Protein AF-A0A7V9G4B8-F1 (afdb_monomer_lite)

Radius of gyration: 41.4 Å; chains: 1; bounding box: 92×85×118 Å

Foldseek 3Di:
DDDPPPPCPLVVQLVVLVVQLVVLVVCVVVVVDDDPVSVVSNVVSVCSNVVSVVVVCVVCQCCHQDPDVPCSVNGVVCVVCVVVVVVVVVCCCVVPVVPPVNVVVVCVVPDPVVVLVVQCVDPVCVVVNCVVVCVVLVVVVVVCVDLVVVVVVLVLLLVLLLVDLLLQLQLVLLLVCLVVVLLLQLLLLQLVLVLVCLVPPCLLVLLLVQLVQLCVQLQPQLLVPVVPDDLQVSLLVSSLVSLLVRQPLQSQLVVLLVCLVVVVCLSVLLSNLSSCCSSQVPDPSNLVSLLVSLVVSLVVVVVPPVVVVDPDPVVVSSVPDDSSVVSVLVSQLSNLLSVCLSPPCPRVSNVVSSVVSNVSSVCSSVVPVVNRVVVSVLSSVVSPDPVCVVVSVVVSVLSVQQNPAPVPRRDPPCPSSVSSVVVSVVVSVVSVCVSVDCVPVSNVVVSVVSSVLSVCSSVPPPVSSVVVSVVSVVCSVCVCRSRVVSSVVSD

Sequence (491 aa):
MPRNFKRHYGSISLALASGGFIATELARGQGWIGGSGGVLVSAAFEAATIGGVADWFAVRALFHRVPIPVLGRHTDIIVRQRARITENIVDMVEETWLAPEVIGAQLDRLVNANTVLTWLEDPARRAQGTDIAGHLIGMLARQLKSPEASKLMTHVLVDQLEGLDLARPLGAWMERSLASGAHGPAWNALVRAANDQLDDPDIVPLARILVRDAVAALAPGLVDRFSSGPAADALVSELKRVAQGLDLSQPLGAWLAHAIARRDHDPLSEALVDALRADLGASPDFRRLVEGLVREAVERWKGRGWKERLLGGGAEVFGALRYDRIAEDVLSAIDAALVDARTNSANPIRLKIDTALTGFAQRLAAGDPALAAPVRTLVVQLIERADLGALIARVAAWAKVALTAPPGTGPTLFDEDALAVAAVRGLRILLVDLHRRPDHPVRVRIDADLLDFAKRLAGGDERATAVVARAQAHLLAHAPEVLGASLARAQ

pLDDT: mean 72.21, std 14.26, range [37.38, 93.69]

Structure (mmCIF, N/CA/C/O backbone):
data_AF-A0A7V9G4B8-F1
#
_entry.id   AF-A0A7V9G4B8-F1
#
loop_
_atom_site.group_PDB
_atom_site.id
_atom_site.type_symbol
_atom_site.label_atom_id
_atom_site.label_alt_id
_atom_site.label_comp_id
_atom_site.label_asym_id
_atom_site.label_entity_id
_atom_site.label_seq_id
_atom_site.pdbx_PDB_ins_code
_atom_site.Cartn_x
_atom_site.Cartn_y
_atom_site.Cartn_z
_atom_site.occupancy
_atom_site.B_iso_or_equiv
_atom_site.auth_seq_id
_atom_site.auth_comp_id
_atom_site.auth_asym_id
_atom_site.auth_atom_id
_atom_site.pdbx_PDB_model_num
ATOM 1 N N . MET A 1 1 ? 60.598 22.526 -30.886 1.00 40.69 1 MET A N 1
ATOM 2 C CA . MET A 1 1 ? 59.394 23.333 -31.190 1.00 40.69 1 MET A CA 1
ATOM 3 C C . MET A 1 1 ? 59.590 24.063 -32.516 1.00 40.69 1 MET A C 1
ATOM 5 O O . MET A 1 1 ? 60.309 25.055 -32.524 1.00 40.69 1 MET A O 1
ATOM 9 N N . PRO A 1 2 ? 59.012 23.610 -33.640 1.00 44.91 2 PRO A N 1
ATOM 10 C CA . PRO A 1 2 ? 58.989 24.417 -34.852 1.00 44.91 2 PRO A CA 1
ATOM 11 C C . PRO A 1 2 ? 57.791 25.379 -34.812 1.00 44.91 2 PRO A C 1
ATOM 13 O O . PRO A 1 2 ? 56.651 24.970 -34.595 1.00 44.91 2 PRO A O 1
ATOM 16 N N . ARG A 1 3 ? 58.062 26.680 -34.973 1.00 51.00 3 ARG A N 1
ATOM 17 C CA . ARG A 1 3 ? 57.056 27.752 -35.035 1.00 51.00 3 ARG A CA 1
ATOM 18 C C . ARG A 1 3 ? 56.160 27.578 -36.270 1.00 51.00 3 ARG A C 1
ATOM 20 O O . ARG A 1 3 ? 56.639 27.328 -37.372 1.00 51.00 3 ARG A O 1
ATOM 27 N N . ASN A 1 4 ? 54.855 27.744 -36.058 1.00 49.91 4 ASN A N 1
ATOM 28 C CA . ASN A 1 4 ? 53.760 27.631 -37.026 1.00 49.91 4 ASN A CA 1
ATOM 29 C C . ASN A 1 4 ? 53.839 28.651 -38.186 1.00 49.91 4 ASN A C 1
ATOM 31 O O . ASN A 1 4 ? 53.054 29.593 -38.238 1.00 49.91 4 ASN A O 1
ATOM 35 N N . PHE A 1 5 ? 54.729 28.454 -39.161 1.00 52.06 5 PHE A N 1
ATOM 36 C CA . PHE A 1 5 ? 54.784 29.297 -40.369 1.00 52.06 5 PHE A CA 1
ATOM 37 C C . PHE A 1 5 ? 53.626 29.055 -41.360 1.00 52.06 5 PHE A C 1
ATOM 39 O O . PHE A 1 5 ? 53.367 29.893 -42.219 1.00 52.06 5 PHE A O 1
ATOM 46 N N . LYS A 1 6 ? 52.861 27.960 -41.226 1.00 56.28 6 LYS A N 1
ATOM 47 C CA . LYS A 1 6 ? 51.791 27.597 -42.179 1.00 56.28 6 LYS A CA 1
ATOM 48 C C . LYS A 1 6 ? 50.507 28.437 -42.094 1.00 56.28 6 LYS A C 1
ATOM 50 O O . LYS A 1 6 ? 49.677 28.338 -42.988 1.00 56.28 6 LYS A O 1
ATOM 55 N N . ARG A 1 7 ? 50.325 29.276 -41.065 1.00 57.38 7 ARG A N 1
ATOM 56 C CA . ARG A 1 7 ? 49.081 30.053 -40.866 1.00 57.38 7 ARG A CA 1
ATOM 57 C C . ARG A 1 7 ? 49.010 31.386 -41.627 1.00 57.38 7 ARG A C 1
ATOM 59 O O . ARG A 1 7 ? 47.938 31.978 -41.657 1.00 57.38 7 ARG A O 1
ATOM 66 N N . HIS A 1 8 ? 50.097 31.853 -42.246 1.00 67.81 8 HIS A N 1
ATOM 67 C CA . HIS A 1 8 ? 50.159 33.214 -42.809 1.00 67.81 8 HIS A CA 1
ATOM 68 C C . HIS A 1 8 ? 50.293 33.290 -44.336 1.00 67.81 8 HIS A C 1
ATOM 70 O O . HIS A 1 8 ? 50.272 34.393 -44.876 1.00 67.81 8 HIS A O 1
ATOM 76 N N . TYR A 1 9 ? 50.377 32.158 -45.045 1.00 77.25 9 TYR A N 1
ATOM 77 C CA . TYR A 1 9 ? 50.570 32.156 -46.502 1.00 77.25 9 TYR A CA 1
ATOM 78 C C . TYR A 1 9 ? 49.480 32.923 -47.258 1.00 77.25 9 TYR A C 1
ATOM 80 O O . TYR A 1 9 ? 49.822 33.693 -48.144 1.00 77.25 9 TYR A O 1
ATOM 88 N N . GLY A 1 10 ? 48.209 32.799 -46.856 1.00 77.81 10 GLY A N 1
ATOM 89 C CA . GLY A 1 10 ? 47.105 33.528 -47.496 1.00 77.81 10 GLY A CA 1
ATOM 90 C C . GLY A 1 10 ? 47.174 35.049 -47.305 1.00 77.81 10 GLY A C 1
ATOM 91 O O . GLY A 1 10 ? 46.921 35.810 -48.232 1.00 77.81 10 GLY A O 1
ATOM 92 N N . SER A 1 11 ? 47.573 35.522 -46.118 1.00 80.38 11 SER A N 1
ATOM 93 C CA . SER A 1 11 ? 47.743 36.962 -45.869 1.00 80.38 11 SER A CA 1
ATOM 94 C C . SER A 1 11 ? 48.963 37.526 -46.596 1.00 80.38 11 SER A C 1
ATOM 96 O O . SER A 1 11 ? 48.912 38.648 -47.090 1.00 80.38 11 SER A O 1
ATOM 98 N N . ILE A 1 12 ? 50.045 36.746 -46.684 1.00 85.25 12 ILE A N 1
ATOM 99 C CA . ILE A 1 12 ? 51.268 37.131 -47.396 1.00 85.25 12 ILE A CA 1
ATOM 100 C C . ILE A 1 12 ? 51.020 37.166 -48.909 1.00 85.25 12 ILE A C 1
ATOM 102 O O . ILE A 1 12 ? 51.425 38.125 -49.559 1.00 85.25 12 ILE A O 1
ATOM 106 N N . SER A 1 13 ? 50.323 36.174 -49.472 1.00 86.75 13 SER A N 1
ATOM 107 C CA . SER A 1 13 ? 49.988 36.153 -50.900 1.00 86.75 13 SER A CA 1
ATOM 108 C C . SER A 1 13 ? 49.044 37.289 -51.280 1.00 86.75 13 SER A C 1
ATOM 110 O O . SER A 1 13 ? 49.254 37.922 -52.309 1.00 86.75 13 SER A O 1
ATOM 112 N N . LEU A 1 14 ? 48.053 37.598 -50.434 1.00 88.31 14 LEU A N 1
ATOM 113 C CA . LEU A 1 14 ? 47.167 38.741 -50.648 1.00 88.31 14 LEU A CA 1
ATOM 114 C C . LEU A 1 14 ? 47.930 40.070 -50.565 1.00 88.31 14 LEU A C 1
ATOM 116 O O . LEU A 1 14 ? 47.754 40.922 -51.426 1.00 88.31 14 LEU A O 1
ATOM 120 N N . ALA A 1 15 ? 48.818 40.239 -49.581 1.00 88.88 15 ALA A N 1
ATOM 121 C CA . ALA A 1 15 ? 49.653 41.437 -49.482 1.00 88.88 15 ALA A CA 1
ATOM 122 C C . ALA A 1 15 ? 50.568 41.606 -50.707 1.00 88.88 15 ALA A C 1
ATOM 124 O O . ALA A 1 15 ? 50.755 42.723 -51.184 1.00 88.88 15 ALA A O 1
ATOM 125 N N . LEU A 1 16 ? 51.103 40.503 -51.236 1.00 90.69 16 LEU A N 1
ATOM 126 C CA . LEU A 1 16 ? 51.944 40.505 -52.429 1.00 90.69 16 LEU A CA 1
ATOM 127 C C . LEU A 1 16 ? 51.140 40.811 -53.701 1.00 90.69 16 LEU A C 1
ATOM 129 O O . LEU A 1 16 ? 51.616 41.573 -54.536 1.00 90.69 16 LEU A O 1
ATOM 133 N N . ALA A 1 17 ? 49.918 40.285 -53.825 1.00 90.94 17 ALA A N 1
ATOM 134 C CA . ALA A 1 17 ? 49.011 40.612 -54.925 1.00 90.94 17 ALA A CA 1
ATOM 135 C C . ALA A 1 17 ? 48.606 42.096 -54.901 1.00 90.94 17 ALA A C 1
ATOM 137 O O . ALA A 1 17 ? 48.780 42.788 -55.903 1.00 90.94 17 ALA A O 1
ATOM 138 N N . SER A 1 18 ? 48.178 42.606 -53.739 1.00 91.69 18 SER A N 1
ATOM 139 C CA . SER A 1 18 ? 47.816 44.016 -53.556 1.00 91.69 18 SER A CA 1
ATOM 140 C C . SER A 1 18 ? 49.004 44.950 -53.792 1.00 91.69 18 SER A C 1
ATOM 142 O O . SER A 1 18 ? 48.867 45.984 -54.441 1.00 91.69 18 SER A O 1
ATOM 144 N N . GLY A 1 19 ? 50.185 44.590 -53.279 1.00 91.38 19 GLY A N 1
ATOM 145 C CA . GLY A 1 19 ? 51.417 45.348 -53.493 1.00 91.38 19 GLY A CA 1
ATOM 146 C C . GLY A 1 19 ? 51.852 45.344 -54.958 1.00 91.38 19 GLY A C 1
ATOM 147 O O . GLY A 1 19 ? 52.236 46.388 -55.478 1.00 91.38 19 GLY A O 1
ATOM 148 N N . GLY A 1 20 ? 51.728 44.196 -55.632 1.00 90.06 20 GLY A N 1
ATOM 149 C CA . GLY A 1 20 ? 51.955 44.057 -57.067 1.00 90.06 20 GLY A CA 1
ATOM 150 C C . GLY A 1 20 ? 51.026 44.952 -57.880 1.00 90.06 20 GLY A C 1
ATOM 151 O O . GLY A 1 20 ? 51.519 45.714 -58.702 1.00 90.06 20 GLY A O 1
ATOM 152 N N . PHE A 1 21 ? 49.723 44.948 -57.576 1.00 91.25 21 PHE A N 1
ATOM 153 C CA . PHE A 1 21 ? 48.726 45.794 -58.241 1.00 91.25 21 PHE A CA 1
ATOM 154 C C . PHE A 1 21 ? 49.042 47.288 -58.094 1.00 91.25 21 PHE A C 1
ATOM 156 O O . PHE A 1 21 ? 49.087 48.020 -59.080 1.00 91.25 21 PHE A O 1
ATOM 163 N N . ILE A 1 22 ? 49.339 47.745 -56.872 1.00 91.00 22 ILE A N 1
ATOM 164 C CA . ILE A 1 22 ? 49.692 49.150 -56.614 1.00 91.00 22 ILE A CA 1
ATOM 165 C C . ILE A 1 22 ? 50.982 49.530 -57.355 1.00 91.00 22 ILE A C 1
ATOM 167 O O . ILE A 1 22 ? 51.052 50.592 -57.973 1.00 91.00 22 ILE A O 1
ATOM 171 N N . ALA A 1 23 ? 52.002 48.669 -57.318 1.00 89.06 23 ALA A N 1
ATOM 172 C CA . ALA A 1 23 ? 53.280 48.929 -57.973 1.00 89.06 23 ALA A CA 1
ATOM 173 C C . ALA A 1 23 ? 53.147 48.986 -59.502 1.00 89.06 23 ALA A C 1
ATOM 175 O O . ALA A 1 23 ? 53.703 49.893 -60.126 1.00 89.06 23 ALA A O 1
ATOM 176 N N . THR A 1 24 ? 52.393 48.063 -60.110 1.00 87.50 24 THR A N 1
ATOM 177 C CA . THR A 1 24 ? 52.161 48.056 -61.561 1.00 87.50 24 THR A CA 1
ATOM 178 C C . THR A 1 24 ? 51.347 49.259 -62.006 1.00 87.50 24 THR A C 1
ATOM 180 O O . THR A 1 24 ? 51.638 49.831 -63.054 1.00 87.50 24 THR A O 1
ATOM 183 N N . GLU A 1 25 ? 50.388 49.699 -61.195 1.00 84.69 25 GLU A N 1
ATOM 184 C CA . GLU A 1 25 ? 49.536 50.834 -61.532 1.00 84.69 25 GLU A CA 1
ATOM 185 C C . GLU A 1 25 ? 50.257 52.183 -61.391 1.00 84.69 25 GLU A C 1
ATOM 187 O O . GLU A 1 25 ? 50.126 53.056 -62.253 1.00 84.69 25 GLU A O 1
ATOM 192 N N . LEU A 1 26 ? 51.121 52.332 -60.381 1.00 85.88 26 LEU A N 1
ATOM 193 C CA . LEU A 1 26 ? 52.003 53.497 -60.245 1.00 85.88 26 LEU A CA 1
ATOM 194 C C . LEU A 1 26 ? 53.036 53.571 -61.374 1.00 85.88 26 LEU A C 1
ATOM 196 O O . LEU A 1 26 ? 53.262 54.641 -61.943 1.00 85.88 26 LEU A O 1
ATOM 200 N N . ALA A 1 27 ? 53.645 52.439 -61.729 1.00 84.12 27 ALA A N 1
ATOM 201 C CA . ALA A 1 27 ? 54.620 52.375 -62.810 1.00 84.12 27 ALA A CA 1
ATOM 202 C C . ALA A 1 27 ? 53.976 52.616 -64.192 1.00 84.12 27 ALA A C 1
ATOM 204 O O . ALA A 1 27 ? 54.611 53.191 -65.079 1.00 84.12 27 ALA A O 1
ATOM 205 N N . ARG A 1 28 ? 52.694 52.262 -64.359 1.00 79.88 28 ARG A N 1
ATOM 206 C CA . ARG A 1 28 ? 51.875 52.621 -65.528 1.00 79.88 28 ARG A CA 1
ATOM 207 C C . ARG A 1 28 ? 51.571 54.122 -65.572 1.00 79.88 28 ARG A C 1
ATOM 209 O O . ARG A 1 28 ? 51.724 54.735 -66.624 1.00 79.88 28 ARG A O 1
ATOM 216 N N . GLY A 1 29 ? 51.210 54.731 -64.438 1.00 78.94 29 GLY A N 1
ATOM 217 C CA . GLY A 1 29 ? 50.949 56.175 -64.328 1.00 78.94 29 GLY A CA 1
ATOM 218 C C . GLY A 1 29 ? 52.179 57.060 -64.579 1.00 78.94 29 GLY A C 1
ATOM 219 O O . GLY A 1 29 ? 52.045 58.158 -65.109 1.00 78.94 29 GLY A O 1
ATOM 220 N N . GLN A 1 30 ? 53.378 56.563 -64.257 1.00 82.50 30 GLN A N 1
ATOM 221 C CA . GLN A 1 30 ? 54.672 57.212 -64.532 1.00 82.50 30 GLN A CA 1
ATOM 222 C C . GLN A 1 30 ? 55.201 56.939 -65.959 1.00 82.50 30 GLN A C 1
ATOM 224 O O . GLN A 1 30 ? 56.247 57.461 -66.339 1.00 82.50 30 GLN A O 1
ATOM 229 N N . GLY A 1 31 ? 54.514 56.104 -66.750 1.00 75.69 31 GLY A N 1
ATOM 230 C CA . GLY A 1 31 ? 54.897 55.763 -68.126 1.00 75.69 31 GLY A CA 1
ATOM 231 C C . GLY A 1 31 ? 56.055 54.765 -68.260 1.00 75.69 31 GLY A C 1
ATOM 232 O O . GLY A 1 31 ? 56.584 54.597 -69.355 1.00 75.69 31 GLY A O 1
ATOM 233 N N . TRP A 1 32 ? 56.461 54.096 -67.177 1.00 75.31 32 TRP A N 1
ATOM 234 C CA . TRP A 1 32 ? 57.597 53.159 -67.169 1.00 75.31 32 TRP A CA 1
ATOM 235 C C . TRP A 1 32 ? 57.248 51.800 -67.774 1.00 75.31 32 TRP A C 1
ATOM 237 O O . TRP A 1 32 ? 58.118 51.092 -68.276 1.00 75.31 32 TRP A O 1
ATOM 247 N N . ILE A 1 33 ? 55.968 51.432 -67.718 1.00 67.62 33 ILE A N 1
ATOM 248 C CA . ILE A 1 33 ? 55.444 50.180 -68.259 1.00 67.62 33 ILE A CA 1
ATOM 249 C C . ILE A 1 33 ? 54.296 50.544 -69.202 1.00 67.62 33 ILE A C 1
ATOM 251 O O . ILE A 1 33 ? 53.231 50.975 -68.763 1.00 67.62 33 ILE A O 1
ATOM 255 N N . GLY A 1 34 ? 54.535 50.413 -70.508 1.00 66.19 34 GLY A N 1
ATOM 256 C CA . GLY A 1 34 ? 53.582 50.731 -71.572 1.00 66.19 34 GLY A CA 1
ATOM 257 C C . GLY A 1 34 ? 53.401 49.571 -72.553 1.00 66.19 34 GLY A C 1
ATOM 258 O O . GLY A 1 34 ? 54.244 48.680 -72.643 1.00 66.19 34 GLY A O 1
ATOM 259 N N . GLY A 1 35 ? 52.284 49.577 -73.286 1.00 74.06 35 GLY A N 1
ATOM 260 C CA . GLY A 1 35 ? 51.906 48.517 -74.229 1.00 74.06 35 GLY A CA 1
ATOM 261 C C . GLY A 1 35 ? 50.968 47.458 -73.635 1.00 74.06 35 GLY A C 1
ATOM 262 O O . GLY A 1 35 ? 50.687 47.439 -72.436 1.00 74.06 35 GLY A O 1
ATOM 263 N N . SER A 1 36 ? 50.468 46.560 -74.487 1.00 71.12 36 SER A N 1
ATOM 264 C CA . SER A 1 36 ? 49.491 45.517 -74.126 1.00 71.12 36 SER A CA 1
ATOM 265 C C . SER A 1 36 ? 49.978 44.572 -73.017 1.00 71.12 36 SER A C 1
ATOM 267 O O . SER A 1 36 ? 49.171 44.113 -72.211 1.00 71.12 36 SER A O 1
ATOM 269 N N . GLY A 1 37 ? 51.291 44.334 -72.918 1.00 77.38 37 GLY A N 1
ATOM 270 C CA . GLY A 1 37 ? 51.891 43.499 -71.871 1.00 77.38 37 GLY A CA 1
ATOM 271 C C . GLY A 1 37 ? 51.806 44.104 -70.464 1.00 77.38 37 GLY A C 1
ATOM 272 O O . GLY A 1 37 ? 51.455 43.400 -69.522 1.00 77.38 37 GLY A O 1
ATOM 273 N N . GLY A 1 38 ? 52.058 45.409 -70.310 1.00 78.62 38 GLY A N 1
ATOM 274 C CA . GLY A 1 38 ? 51.959 46.087 -69.008 1.00 78.62 38 GLY A CA 1
ATOM 275 C C . GLY A 1 38 ? 50.522 46.152 -68.484 1.00 78.62 38 GLY A C 1
ATOM 276 O O . GLY A 1 38 ? 50.281 45.956 -67.294 1.00 78.62 38 GLY A O 1
ATOM 277 N N . VAL A 1 39 ? 49.559 46.343 -69.393 1.00 80.00 39 VAL A N 1
ATOM 278 C CA . VAL A 1 39 ? 48.122 46.307 -69.078 1.00 80.00 39 VAL A CA 1
ATOM 279 C C . VAL A 1 39 ? 47.700 44.916 -68.603 1.00 80.00 39 VAL A C 1
ATOM 281 O O . VAL A 1 39 ? 47.000 44.807 -67.600 1.00 80.00 39 VAL A O 1
ATOM 284 N N . LEU A 1 40 ? 48.168 43.854 -69.268 1.00 84.50 40 LEU A N 1
ATOM 285 C CA . LEU A 1 40 ? 47.848 42.478 -68.884 1.00 84.50 40 LEU A CA 1
ATOM 286 C C . LEU A 1 40 ? 48.377 42.129 -67.487 1.00 84.50 40 LEU A C 1
ATOM 288 O O . LEU A 1 40 ? 47.677 41.486 -66.710 1.00 84.50 40 LEU A O 1
ATOM 292 N N . VAL A 1 41 ? 49.592 42.570 -67.152 1.00 86.75 41 VAL A N 1
ATOM 293 C CA . VAL A 1 41 ? 50.188 42.317 -65.832 1.00 86.75 41 VAL A CA 1
ATOM 294 C C . VAL A 1 41 ? 49.445 43.078 -64.733 1.00 86.75 41 VAL A C 1
ATOM 296 O O . VAL A 1 41 ? 49.142 42.479 -63.703 1.00 86.75 41 VAL A O 1
ATOM 299 N N . SER A 1 42 ? 49.090 44.353 -64.951 1.00 85.75 42 SER A N 1
ATOM 300 C CA . SER A 1 42 ? 48.294 45.115 -63.972 1.00 85.75 42 SER A CA 1
ATOM 301 C C . SER A 1 42 ? 46.924 44.464 -63.749 1.00 85.75 42 SER A C 1
ATOM 303 O O . SER A 1 42 ? 46.549 44.193 -62.611 1.00 85.75 42 SER A O 1
ATOM 305 N N . ALA A 1 43 ? 46.236 44.077 -64.830 1.00 84.62 43 ALA A N 1
ATOM 306 C CA . ALA A 1 43 ? 44.954 43.377 -64.757 1.00 84.62 43 ALA A CA 1
ATOM 307 C C . ALA A 1 43 ? 45.059 42.006 -64.063 1.00 84.62 43 ALA A C 1
ATOM 309 O O . ALA A 1 43 ? 44.152 41.606 -63.335 1.00 84.62 43 ALA A O 1
ATOM 310 N N . ALA A 1 44 ? 46.169 41.281 -64.241 1.00 84.81 44 ALA A N 1
ATOM 311 C CA . ALA A 1 44 ? 46.407 40.019 -63.546 1.00 84.81 44 ALA A CA 1
ATOM 312 C C . ALA A 1 44 ? 46.575 40.222 -62.031 1.00 84.81 44 ALA A C 1
ATOM 314 O O . ALA A 1 44 ? 46.004 39.463 -61.247 1.00 84.81 44 ALA A O 1
ATOM 315 N N . PHE A 1 45 ? 47.310 41.256 -61.606 1.00 90.94 45 PHE A N 1
ATOM 316 C CA . PHE A 1 45 ? 47.431 41.600 -60.188 1.00 90.94 45 PHE A CA 1
ATOM 317 C C . PHE A 1 45 ? 46.126 42.149 -59.599 1.00 90.94 45 PHE A C 1
ATOM 319 O O . PHE A 1 45 ? 45.801 41.832 -58.453 1.00 90.94 45 PHE A O 1
ATOM 326 N N . GLU A 1 46 ? 45.348 42.908 -60.372 1.00 89.25 46 GLU A N 1
ATOM 327 C CA . GLU A 1 46 ? 44.009 43.366 -59.991 1.00 89.25 46 GLU A CA 1
ATOM 328 C C . GLU A 1 46 ? 43.081 42.175 -59.733 1.00 89.25 46 GLU A C 1
ATOM 330 O O . GLU A 1 46 ? 42.515 42.039 -58.647 1.00 89.25 46 GLU A O 1
ATOM 335 N N . ALA A 1 47 ? 43.001 41.252 -60.695 1.00 89.00 47 ALA A N 1
ATOM 336 C CA . ALA A 1 47 ? 42.198 40.042 -60.585 1.00 89.00 47 ALA A CA 1
ATOM 337 C C . ALA A 1 47 ? 42.657 39.153 -59.419 1.00 89.00 47 ALA A C 1
ATOM 339 O O . ALA A 1 47 ? 41.822 38.648 -58.667 1.00 89.00 47 ALA A O 1
ATOM 340 N N . ALA A 1 48 ? 43.972 39.000 -59.217 1.00 87.88 48 ALA A N 1
ATOM 341 C CA . ALA A 1 48 ? 44.527 38.258 -58.085 1.00 87.88 48 ALA A CA 1
ATOM 342 C C . ALA A 1 48 ? 44.179 38.908 -56.735 1.00 87.88 48 ALA A C 1
ATOM 344 O O . ALA A 1 48 ? 43.869 38.206 -55.772 1.00 87.88 48 ALA A O 1
ATOM 345 N N . THR A 1 49 ? 44.181 40.240 -56.666 1.00 89.75 49 THR A N 1
ATOM 346 C CA . THR A 1 49 ? 43.816 40.990 -55.458 1.00 89.75 49 THR A CA 1
ATOM 347 C C . THR A 1 49 ? 42.329 40.846 -55.154 1.00 89.75 49 THR A C 1
ATOM 349 O O . THR A 1 49 ? 41.967 40.480 -54.036 1.00 89.75 49 THR A O 1
ATOM 352 N N . ILE A 1 50 ? 41.459 41.062 -56.146 1.00 87.62 50 ILE A N 1
ATOM 353 C CA . ILE A 1 50 ? 40.005 40.915 -55.995 1.00 87.62 50 ILE A CA 1
ATOM 354 C C . ILE A 1 50 ? 39.654 39.474 -55.606 1.00 87.62 50 ILE A C 1
ATOM 356 O O . ILE A 1 50 ? 38.908 39.265 -54.649 1.00 87.62 50 ILE A O 1
ATOM 360 N N . GLY A 1 51 ? 40.232 38.483 -56.291 1.00 86.00 51 GLY A N 1
ATOM 361 C CA . GLY A 1 51 ? 40.030 37.066 -55.987 1.00 86.00 51 GLY A CA 1
ATOM 362 C C . GLY A 1 51 ? 40.487 36.699 -54.575 1.00 86.00 51 GLY A C 1
ATOM 363 O O . GLY A 1 51 ? 39.759 36.027 -53.847 1.00 86.00 51 GLY A O 1
ATOM 364 N N . GLY A 1 52 ? 41.646 37.206 -54.144 1.00 87.31 52 GLY A N 1
ATOM 365 C CA . GLY A 1 52 ? 42.160 36.972 -52.796 1.00 87.31 52 GLY A CA 1
ATOM 366 C C . GLY A 1 52 ? 41.319 37.628 -51.694 1.00 87.31 52 GLY A C 1
ATOM 367 O O . GLY A 1 52 ? 41.098 37.020 -50.646 1.00 87.31 52 GLY A O 1
ATOM 368 N N . VAL A 1 53 ? 40.799 38.841 -51.920 1.00 85.06 53 VAL A N 1
ATOM 369 C CA . VAL A 1 53 ? 39.868 39.496 -50.982 1.00 85.06 53 VAL A CA 1
ATOM 370 C C . VAL A 1 53 ? 38.533 38.750 -50.922 1.00 85.06 53 VAL A C 1
ATOM 372 O O . VAL A 1 53 ? 37.981 38.588 -49.833 1.00 85.06 53 VAL A O 1
ATOM 375 N N . ALA A 1 54 ? 38.020 38.281 -52.062 1.00 86.75 54 ALA A N 1
ATOM 376 C CA . ALA A 1 54 ? 36.764 37.541 -52.132 1.00 86.75 54 ALA A CA 1
ATOM 377 C C . ALA A 1 54 ? 36.843 36.201 -51.387 1.00 86.75 54 ALA A C 1
ATOM 379 O O . ALA A 1 54 ? 35.961 35.907 -50.581 1.00 86.75 54 ALA A O 1
ATOM 380 N N . ASP A 1 55 ? 37.913 35.429 -51.593 1.00 87.00 55 ASP A N 1
ATOM 381 C CA . ASP A 1 55 ? 38.145 34.165 -50.885 1.00 87.00 55 ASP A CA 1
ATOM 382 C C . ASP A 1 55 ? 38.291 34.385 -49.369 1.00 87.00 55 ASP A C 1
ATOM 384 O O . ASP A 1 55 ? 37.613 33.741 -48.562 1.00 87.00 55 ASP A O 1
ATOM 388 N N . TRP A 1 56 ? 39.080 35.392 -48.966 1.00 86.75 56 TRP A N 1
ATOM 389 C CA . TRP A 1 56 ? 39.191 35.783 -47.559 1.00 86.75 56 TRP A CA 1
ATOM 390 C C . TRP A 1 56 ? 37.830 36.141 -46.954 1.00 86.75 56 TRP A C 1
ATOM 392 O O . TRP A 1 56 ? 37.509 35.708 -45.841 1.00 86.75 56 TRP A O 1
ATOM 402 N N . PHE A 1 57 ? 37.025 36.924 -47.677 1.00 84.88 57 PHE A N 1
ATOM 403 C CA . PHE A 1 57 ? 35.699 37.315 -47.222 1.00 84.88 57 PHE A CA 1
ATOM 404 C C . PHE A 1 57 ? 34.768 36.106 -47.122 1.00 84.88 57 PHE A C 1
ATOM 406 O O . PHE A 1 57 ? 34.084 35.991 -46.113 1.00 84.88 57 PHE A O 1
ATOM 413 N N . ALA A 1 58 ? 34.766 35.187 -48.090 1.00 84.00 58 ALA A N 1
ATOM 414 C CA . ALA A 1 58 ? 33.915 33.998 -48.083 1.00 84.00 58 ALA A CA 1
ATOM 415 C C . ALA A 1 58 ? 34.207 33.090 -46.880 1.00 84.00 58 ALA A C 1
ATOM 417 O O . ALA A 1 58 ? 33.295 32.758 -46.119 1.00 84.00 58 ALA A O 1
ATOM 418 N N . VAL A 1 59 ? 35.482 32.760 -46.641 1.00 83.06 59 VAL A N 1
ATOM 419 C CA . VAL A 1 59 ? 35.882 31.943 -45.486 1.00 83.06 59 VAL A CA 1
ATOM 420 C C . VAL A 1 59 ? 35.543 32.661 -44.183 1.00 83.06 59 VAL A C 1
ATOM 422 O O . VAL A 1 59 ? 34.971 32.066 -43.267 1.00 83.06 59 VAL A O 1
ATOM 425 N N . ARG A 1 60 ? 35.848 33.960 -44.074 1.00 82.44 60 ARG A N 1
ATOM 426 C CA . ARG A 1 60 ? 35.577 34.698 -42.838 1.00 82.44 60 ARG A CA 1
ATOM 427 C C . ARG A 1 60 ? 34.084 34.876 -42.589 1.00 82.44 60 ARG A C 1
ATOM 429 O O . ARG A 1 60 ? 33.666 34.705 -41.453 1.00 82.44 60 ARG A O 1
ATOM 436 N N . ALA A 1 61 ? 33.294 35.149 -43.623 1.00 83.88 61 ALA A N 1
ATOM 437 C CA . ALA A 1 61 ? 31.843 35.278 -43.550 1.00 83.88 61 ALA A CA 1
ATOM 438 C C . ALA A 1 61 ? 31.141 33.956 -43.228 1.00 83.88 61 ALA A C 1
ATOM 440 O O . ALA A 1 61 ? 30.021 33.978 -42.726 1.00 83.88 61 ALA A O 1
ATOM 441 N N . LEU A 1 62 ? 31.773 32.814 -43.487 1.00 82.56 62 LEU A N 1
ATOM 442 C CA . LEU A 1 62 ? 31.219 31.516 -43.129 1.00 82.56 62 LEU A CA 1
ATOM 443 C C . LEU A 1 62 ? 31.295 31.254 -41.615 1.00 82.56 62 LEU A C 1
ATOM 445 O O . LEU A 1 62 ? 30.343 30.727 -41.040 1.00 82.56 62 LEU A O 1
ATOM 449 N N . PHE A 1 63 ? 32.407 31.652 -40.984 1.00 81.25 63 PHE A N 1
ATOM 450 C CA . PHE A 1 63 ? 32.758 31.266 -39.608 1.00 81.25 63 PHE A CA 1
ATOM 451 C C . PHE A 1 63 ? 32.761 32.400 -38.574 1.00 81.25 63 PHE A C 1
ATOM 453 O O . PHE A 1 63 ? 32.886 32.119 -37.386 1.00 81.25 63 PHE A O 1
ATOM 460 N N . HIS A 1 64 ? 32.762 33.662 -39.004 1.00 80.56 64 HIS A N 1
ATOM 461 C CA . HIS A 1 64 ? 32.861 34.812 -38.111 1.00 80.56 64 HIS A CA 1
ATOM 462 C C . HIS A 1 64 ? 32.036 35.995 -38.624 1.00 80.56 64 HIS A C 1
ATOM 464 O O . HIS A 1 64 ? 31.846 36.205 -39.826 1.00 80.56 64 HIS A O 1
ATOM 470 N N . ARG A 1 65 ? 31.624 36.864 -37.698 1.00 81.44 65 ARG A N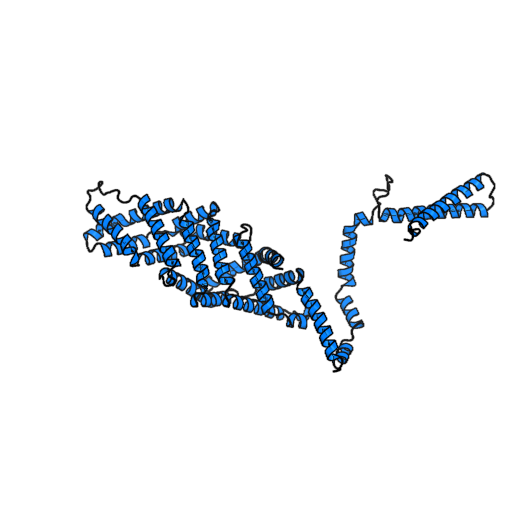 1
ATOM 471 C CA . ARG A 1 65 ? 31.005 38.143 -38.047 1.00 81.44 65 ARG A CA 1
ATOM 472 C C . ARG A 1 65 ? 32.037 39.120 -38.615 1.00 81.44 65 ARG A C 1
ATOM 474 O O . ARG A 1 65 ? 33.008 39.471 -37.944 1.00 81.44 65 ARG A O 1
ATOM 481 N N . VAL A 1 66 ? 31.813 39.596 -39.838 1.00 83.00 66 VAL A N 1
ATOM 482 C CA . VAL A 1 66 ? 32.672 40.610 -40.471 1.00 83.00 66 VAL A CA 1
ATOM 483 C C . VAL A 1 66 ? 32.198 42.012 -40.049 1.00 83.00 66 VAL A C 1
ATOM 485 O O . VAL A 1 66 ? 31.010 42.308 -40.193 1.00 83.00 66 VAL A O 1
ATOM 488 N N . PRO A 1 67 ? 33.077 42.901 -39.540 1.00 74.62 67 PRO A N 1
ATOM 489 C CA . PRO A 1 67 ? 32.697 44.202 -38.980 1.00 74.62 67 PRO A CA 1
ATOM 490 C C . PRO A 1 67 ? 32.454 45.274 -40.063 1.00 74.62 67 PRO A C 1
ATOM 492 O O . PRO A 1 67 ? 33.009 46.366 -40.007 1.00 74.62 67 PRO A O 1
ATOM 495 N N . ILE A 1 68 ? 31.628 44.968 -41.067 1.00 78.12 68 ILE A N 1
ATOM 496 C CA . ILE A 1 68 ? 31.179 45.918 -42.097 1.00 78.12 68 ILE A CA 1
ATOM 497 C C . ILE A 1 68 ? 29.679 46.185 -41.863 1.00 78.12 68 ILE A C 1
ATOM 499 O O . ILE A 1 68 ? 28.911 45.221 -41.874 1.00 78.12 68 ILE A O 1
ATOM 503 N N . PRO A 1 69 ? 29.221 47.441 -41.664 1.00 68.75 69 PRO A N 1
ATOM 504 C CA . PRO A 1 69 ? 27.871 47.752 -41.166 1.00 68.75 69 PRO A CA 1
ATOM 505 C C . PRO A 1 69 ? 26.701 47.128 -41.948 1.00 68.75 69 PRO A C 1
ATOM 507 O O . PRO A 1 69 ? 25.696 46.747 -41.350 1.00 68.75 69 PRO A O 1
ATOM 510 N N . VAL A 1 70 ? 26.832 46.996 -43.272 1.00 70.62 70 VAL A N 1
ATOM 511 C CA . VAL A 1 70 ? 25.785 46.446 -44.154 1.00 70.62 70 VAL A CA 1
ATOM 512 C C . VAL A 1 70 ? 25.915 44.926 -44.320 1.00 70.62 70 VAL A C 1
ATOM 514 O O . VAL A 1 70 ? 24.922 44.203 -44.253 1.00 70.62 70 VAL A O 1
ATOM 517 N N . LEU A 1 71 ? 27.142 44.421 -44.482 1.00 69.69 71 LEU A N 1
ATOM 518 C CA . LEU A 1 71 ? 27.405 43.004 -44.771 1.00 69.69 71 LEU A CA 1
ATOM 519 C C . LEU A 1 71 ? 27.406 42.130 -43.508 1.00 69.69 71 LEU A C 1
ATOM 521 O O . LEU A 1 71 ? 26.948 40.991 -43.546 1.00 69.69 71 LEU A O 1
ATOM 525 N N . GLY A 1 72 ? 27.819 42.673 -42.361 1.00 69.25 72 GLY A N 1
ATOM 526 C CA . GLY A 1 72 ? 27.967 41.947 -41.094 1.00 69.25 72 GLY A CA 1
ATOM 527 C C . GLY A 1 72 ? 26.666 41.430 -40.466 1.00 69.25 72 GLY A C 1
ATOM 528 O O . GLY A 1 72 ? 26.712 40.792 -39.414 1.00 69.25 72 GLY A O 1
ATOM 529 N N . ARG A 1 73 ? 25.502 41.721 -41.069 1.00 70.25 73 ARG A N 1
ATOM 530 C CA . ARG A 1 73 ? 24.190 41.146 -40.704 1.00 70.25 73 ARG A CA 1
ATOM 531 C C . ARG A 1 73 ? 23.947 39.759 -41.322 1.00 70.25 73 ARG A C 1
ATOM 533 O O . ARG A 1 73 ? 23.140 39.004 -40.783 1.00 70.25 73 ARG A O 1
ATOM 540 N N . HIS A 1 74 ? 24.635 39.435 -42.420 1.00 73.69 74 HIS A N 1
ATOM 541 C CA . HIS A 1 74 ? 24.452 38.200 -43.202 1.00 73.69 74 HIS A CA 1
ATOM 542 C C . HIS A 1 74 ? 25.702 37.301 -43.222 1.00 73.69 74 HIS A C 1
ATOM 544 O O . HIS A 1 74 ? 25.728 36.298 -43.924 1.00 73.69 74 HIS A O 1
ATOM 550 N N . THR A 1 75 ? 26.732 37.651 -42.451 1.00 80.88 75 THR A N 1
ATOM 551 C CA . THR A 1 75 ? 27.901 36.797 -42.200 1.00 80.88 75 THR A CA 1
ATOM 552 C C . THR A 1 75 ? 27.681 35.919 -40.968 1.00 80.88 75 THR A C 1
ATOM 554 O O . THR A 1 75 ? 26.701 36.088 -40.246 1.00 80.88 75 THR A O 1
ATOM 557 N N . ASP A 1 76 ? 28.639 35.047 -40.688 1.00 81.50 76 ASP A N 1
ATOM 558 C CA . ASP A 1 76 ? 28.612 34.030 -39.640 1.00 81.50 76 ASP A CA 1
ATOM 559 C C . ASP A 1 76 ? 27.564 32.930 -39.878 1.00 81.50 76 ASP A C 1
ATOM 561 O O . ASP A 1 76 ? 26.831 32.508 -38.982 1.00 81.50 76 ASP A O 1
ATOM 565 N N . ILE A 1 77 ? 27.449 32.508 -41.143 1.00 78.88 77 ILE A N 1
ATOM 566 C CA . ILE A 1 77 ? 26.362 31.645 -41.625 1.00 78.88 77 ILE A CA 1
ATOM 567 C C . ILE A 1 77 ? 26.346 30.302 -40.882 1.00 78.88 77 ILE A C 1
ATOM 569 O O . ILE A 1 77 ? 25.282 29.887 -40.418 1.00 78.88 77 ILE A O 1
ATOM 573 N N . ILE A 1 78 ? 27.504 29.648 -40.715 1.00 77.81 78 ILE A N 1
ATOM 574 C CA . ILE A 1 78 ? 27.573 28.335 -40.052 1.00 77.81 78 ILE A CA 1
ATOM 575 C C . ILE A 1 78 ? 27.257 28.457 -38.565 1.00 77.81 78 ILE A C 1
ATOM 577 O O . ILE A 1 78 ? 26.486 27.654 -38.047 1.00 77.81 78 ILE A O 1
ATOM 581 N N . VAL A 1 79 ? 27.807 29.452 -37.867 1.00 77.19 79 VAL A N 1
ATOM 582 C CA . VAL A 1 79 ? 27.563 29.609 -36.424 1.00 77.19 79 VAL A CA 1
ATOM 583 C C . VAL A 1 79 ? 26.095 29.945 -36.167 1.00 77.19 79 VAL A C 1
ATOM 585 O O . VAL A 1 79 ? 25.481 29.372 -35.267 1.00 77.19 79 VAL A O 1
ATOM 588 N N . ARG A 1 80 ? 25.492 30.800 -37.001 1.00 75.56 80 ARG A N 1
ATOM 589 C CA . ARG A 1 80 ? 24.086 31.205 -36.879 1.00 75.56 80 ARG A CA 1
ATOM 590 C C . ARG A 1 80 ? 23.100 30.086 -37.221 1.00 75.56 80 ARG A C 1
ATOM 592 O O . ARG A 1 80 ? 22.018 30.047 -36.644 1.00 75.56 80 ARG A O 1
ATOM 599 N N . GLN A 1 81 ? 23.451 29.191 -38.143 1.00 77.12 81 GLN A N 1
ATOM 600 C CA . GLN A 1 81 ? 22.613 28.054 -38.546 1.00 77.12 81 GLN A CA 1
ATOM 601 C C . GLN A 1 81 ? 23.073 26.719 -37.944 1.00 77.12 81 GLN A C 1
ATOM 603 O O . GLN A 1 81 ? 22.587 25.673 -38.364 1.00 77.12 81 GLN A O 1
ATOM 608 N N . ARG A 1 82 ? 23.969 26.731 -36.945 1.00 76.88 82 ARG A N 1
ATOM 609 C CA . ARG A 1 82 ? 24.583 25.517 -36.385 1.00 76.88 82 ARG A CA 1
ATOM 610 C C . ARG A 1 82 ? 23.553 24.479 -35.946 1.00 76.88 82 ARG A C 1
ATOM 612 O O . ARG A 1 82 ? 23.743 23.307 -36.244 1.00 76.88 82 ARG A O 1
ATOM 619 N N . ALA A 1 83 ? 22.478 24.903 -35.280 1.00 76.25 83 ALA A N 1
ATOM 620 C CA . ALA A 1 83 ? 21.404 24.007 -34.847 1.00 76.25 83 ALA A CA 1
ATOM 621 C C . ALA A 1 83 ? 20.749 23.301 -36.047 1.00 76.25 83 ALA A C 1
ATOM 623 O O . ALA A 1 83 ? 20.799 22.083 -36.133 1.00 76.25 83 ALA A O 1
ATOM 624 N N . ARG A 1 84 ? 20.282 24.074 -37.034 1.00 76.44 84 ARG A N 1
ATOM 625 C CA . ARG A 1 84 ? 19.646 23.564 -38.258 1.00 76.44 84 ARG A CA 1
ATOM 626 C C . ARG A 1 84 ? 20.572 22.682 -39.103 1.00 76.44 84 ARG A C 1
ATOM 628 O O . ARG A 1 84 ? 20.132 21.692 -39.664 1.00 76.44 84 ARG A O 1
ATOM 635 N N . ILE A 1 85 ? 21.851 23.042 -39.227 1.00 75.88 85 ILE A N 1
ATOM 636 C CA . ILE A 1 85 ? 22.834 22.229 -39.961 1.00 75.88 85 ILE A CA 1
ATOM 637 C C . ILE A 1 85 ? 23.081 20.907 -39.227 1.00 75.88 85 ILE A C 1
ATOM 639 O O . ILE A 1 85 ? 23.201 19.876 -39.873 1.00 75.88 85 ILE A O 1
ATOM 643 N N . THR A 1 86 ? 2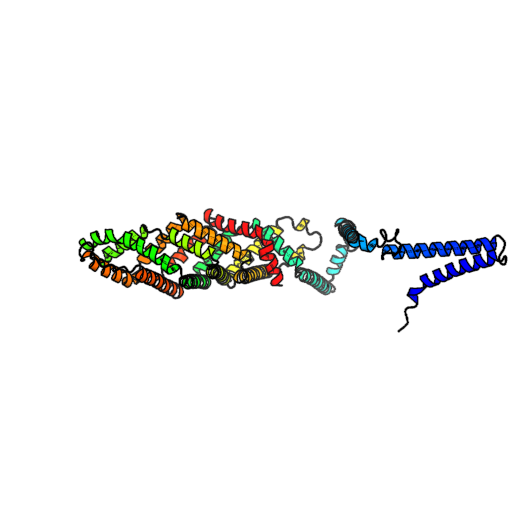3.145 20.931 -37.893 1.00 75.50 86 THR A N 1
ATOM 644 C CA . THR A 1 86 ? 23.335 19.715 -37.090 1.00 75.50 86 THR A CA 1
ATOM 645 C C . THR A 1 86 ? 22.125 18.795 -37.211 1.00 75.50 86 THR A C 1
ATOM 647 O O . THR A 1 86 ? 22.312 17.613 -37.456 1.00 75.50 86 THR A O 1
ATOM 650 N N . GLU A 1 87 ? 20.914 19.340 -37.117 1.00 78.44 87 GLU A N 1
ATOM 651 C CA . GLU A 1 87 ? 19.652 18.606 -37.272 1.00 78.44 87 GLU A CA 1
ATOM 652 C C . GLU A 1 87 ? 19.552 17.963 -38.663 1.00 78.44 87 GLU A C 1
ATOM 654 O O . GLU A 1 87 ? 19.476 16.749 -38.765 1.00 78.44 87 GLU A O 1
ATOM 659 N N . ASN A 1 88 ? 19.780 18.730 -39.734 1.00 73.00 88 ASN A N 1
ATOM 660 C CA . ASN A 1 88 ? 19.805 18.186 -41.096 1.00 73.00 88 ASN A CA 1
ATOM 661 C C . ASN A 1 88 ? 20.880 17.097 -41.314 1.00 73.00 88 ASN A C 1
ATOM 663 O O . ASN A 1 88 ? 20.703 16.216 -42.152 1.00 73.00 88 ASN A O 1
ATOM 667 N N . ILE A 1 89 ? 22.033 17.184 -40.635 1.00 75.00 89 ILE A N 1
ATOM 668 C CA . ILE A 1 89 ? 23.078 16.148 -40.713 1.00 75.00 89 ILE A CA 1
ATOM 669 C C . ILE A 1 89 ? 22.632 14.890 -39.967 1.00 75.00 89 ILE A C 1
ATOM 671 O O . ILE A 1 89 ? 22.888 13.795 -40.460 1.00 75.00 89 ILE A O 1
ATOM 675 N N . VAL A 1 90 ? 21.985 15.039 -38.809 1.00 68.19 90 VAL A N 1
ATOM 676 C CA . VAL A 1 90 ? 21.408 13.919 -38.054 1.00 68.19 90 VAL A CA 1
ATOM 677 C C . VAL A 1 90 ? 20.339 13.231 -38.897 1.00 68.19 90 VAL A C 1
ATOM 679 O O . VAL A 1 90 ? 20.483 12.040 -39.149 1.00 68.19 90 VAL A O 1
ATOM 682 N N . ASP A 1 91 ? 19.390 13.982 -39.455 1.00 71.06 91 ASP A N 1
ATOM 683 C CA . ASP A 1 91 ? 18.331 13.451 -40.322 1.00 71.06 91 ASP A CA 1
ATOM 684 C C . ASP A 1 91 ? 18.914 12.721 -41.541 1.00 71.06 91 ASP A C 1
ATOM 686 O O . ASP A 1 91 ? 18.521 11.607 -41.860 1.00 71.06 91 ASP A O 1
ATOM 690 N N . MET A 1 92 ? 19.927 13.289 -42.204 1.00 75.62 92 MET A N 1
ATOM 691 C CA . MET A 1 92 ? 20.586 12.627 -43.336 1.00 75.62 92 MET A CA 1
ATOM 692 C C . MET A 1 92 ? 21.296 11.330 -42.917 1.00 75.62 92 MET A C 1
ATOM 694 O O . MET A 1 92 ? 21.269 10.336 -43.647 1.00 75.62 92 MET A O 1
ATOM 698 N N . VAL A 1 93 ? 21.961 11.327 -41.760 1.00 69.50 93 VAL A N 1
ATOM 699 C CA . VAL A 1 93 ? 22.649 10.138 -41.248 1.00 69.50 93 VAL A CA 1
ATOM 700 C C . VAL A 1 93 ? 21.635 9.062 -40.857 1.00 69.50 93 VAL A C 1
ATOM 702 O O . VAL A 1 93 ? 21.854 7.904 -41.203 1.00 69.50 93 VAL A O 1
ATOM 705 N N . GLU A 1 94 ? 20.523 9.428 -40.221 1.00 60.72 94 GLU A N 1
ATOM 706 C CA . GLU A 1 94 ? 19.444 8.517 -39.827 1.00 60.72 94 GLU A CA 1
ATOM 707 C C . GLU A 1 94 ? 18.665 7.976 -41.036 1.00 60.72 94 GLU A C 1
ATOM 709 O O . GLU A 1 94 ? 18.534 6.762 -41.189 1.00 60.72 94 GLU A O 1
ATOM 714 N N . GLU A 1 95 ? 18.207 8.847 -41.935 1.00 64.88 95 GLU A N 1
ATOM 715 C CA . GLU A 1 95 ? 17.306 8.481 -43.034 1.00 64.88 95 GLU A CA 1
ATOM 716 C C . GLU A 1 95 ? 18.025 7.955 -44.280 1.00 64.88 95 GLU A C 1
ATOM 718 O O . GLU A 1 95 ? 17.433 7.212 -45.058 1.00 64.88 95 GLU A O 1
ATOM 723 N N . THR A 1 96 ? 19.285 8.340 -44.518 1.00 60.31 96 THR A N 1
ATOM 724 C CA . THR A 1 96 ? 19.992 7.987 -45.766 1.00 60.31 96 THR A CA 1
ATOM 725 C C . THR A 1 96 ? 21.124 6.990 -45.547 1.00 60.31 96 THR A C 1
ATOM 727 O O . THR A 1 96 ? 21.345 6.124 -46.391 1.00 60.31 96 THR A O 1
ATOM 730 N N . TRP A 1 97 ? 21.892 7.111 -44.458 1.00 57.38 97 TRP A N 1
ATOM 731 C CA . TRP A 1 97 ? 23.091 6.279 -44.246 1.00 57.38 97 TRP A CA 1
ATOM 732 C C . TRP A 1 97 ? 22.841 5.106 -43.302 1.00 57.38 97 TRP A C 1
ATOM 734 O O . TRP A 1 97 ? 23.389 4.026 -43.519 1.00 57.38 97 TRP A O 1
ATOM 744 N N . LEU A 1 98 ? 22.006 5.309 -42.282 1.00 62.19 98 LEU A N 1
ATOM 745 C CA . LEU A 1 98 ? 21.571 4.282 -41.338 1.00 62.19 98 LEU A CA 1
ATOM 746 C C . LEU A 1 98 ? 20.237 3.635 -41.735 1.00 62.19 98 LEU A C 1
ATOM 748 O O . LEU A 1 98 ? 19.715 2.814 -40.982 1.00 62.19 98 LEU A O 1
ATOM 752 N N . ALA A 1 99 ? 19.711 3.966 -42.918 1.00 66.31 99 ALA A N 1
ATOM 753 C CA . ALA A 1 99 ? 18.536 3.314 -43.472 1.00 66.31 99 ALA A CA 1
ATOM 754 C C . ALA A 1 99 ? 18.724 1.782 -43.439 1.00 66.31 99 ALA A C 1
ATOM 756 O O . ALA A 1 99 ? 19.756 1.289 -43.924 1.00 66.31 99 ALA A O 1
ATOM 757 N N . PRO A 1 100 ? 17.763 1.019 -42.883 1.00 57.22 100 PRO A N 1
ATOM 758 C CA . PRO A 1 100 ? 17.854 -0.436 -42.756 1.00 57.22 100 PRO A CA 1
ATOM 759 C C . PRO A 1 100 ? 18.228 -1.136 -44.068 1.00 57.22 100 PRO A C 1
ATOM 761 O O . PRO A 1 100 ? 18.975 -2.114 -44.069 1.00 57.22 100 PRO A O 1
ATOM 764 N N . GLU A 1 101 ? 17.771 -0.596 -45.198 1.00 64.06 101 GLU A N 1
ATOM 765 C CA . GLU A 1 101 ? 18.012 -1.115 -46.541 1.00 64.06 101 GLU A CA 1
ATOM 766 C C . GLU A 1 101 ? 19.468 -0.906 -46.998 1.00 64.06 101 GLU A C 1
ATOM 768 O O . GLU A 1 101 ? 20.045 -1.777 -47.653 1.00 64.06 101 GLU A O 1
ATOM 773 N N . VAL A 1 102 ? 20.093 0.220 -46.630 1.00 61.19 102 VAL A N 1
ATOM 774 C CA . VAL A 1 102 ? 21.492 0.549 -46.969 1.00 61.19 102 VAL A CA 1
ATOM 775 C C . VAL A 1 102 ? 22.460 -0.253 -46.102 1.00 61.19 102 VAL A C 1
ATOM 777 O O . VAL A 1 102 ? 23.443 -0.799 -46.612 1.00 61.19 102 VAL A O 1
ATOM 780 N N . ILE A 1 103 ? 22.152 -0.377 -44.807 1.00 59.00 103 ILE A N 1
ATOM 781 C CA . ILE A 1 103 ? 22.894 -1.230 -43.874 1.00 59.00 103 ILE A CA 1
ATOM 782 C C . ILE A 1 103 ? 22.802 -2.697 -44.313 1.00 59.00 103 ILE A C 1
ATOM 784 O O . ILE A 1 103 ? 23.833 -3.364 -44.406 1.00 59.00 103 ILE A O 1
ATOM 788 N N . GLY A 1 104 ? 21.601 -3.185 -44.643 1.00 58.69 104 GLY A N 1
ATOM 789 C CA . GLY A 1 104 ? 21.383 -4.552 -45.120 1.00 58.69 104 GLY A CA 1
ATOM 790 C C . GLY A 1 104 ? 22.165 -4.858 -46.399 1.00 58.69 104 GLY A C 1
ATOM 791 O O . GLY A 1 104 ? 22.913 -5.832 -46.449 1.00 58.69 104 GLY A O 1
ATOM 792 N N . ALA A 1 105 ? 22.101 -3.970 -47.396 1.00 61.47 105 ALA A N 1
ATOM 793 C CA . ALA A 1 105 ? 22.824 -4.144 -48.656 1.00 61.47 105 ALA A CA 1
ATOM 794 C C . ALA A 1 105 ? 24.358 -4.109 -48.504 1.00 61.47 105 ALA A C 1
ATOM 796 O O . ALA A 1 105 ? 25.067 -4.709 -49.316 1.00 61.47 105 ALA A O 1
ATOM 797 N N . GLN A 1 106 ? 24.894 -3.407 -47.498 1.00 53.97 106 GLN A N 1
ATOM 798 C CA . GLN A 1 106 ? 26.332 -3.416 -47.206 1.00 53.97 106 GLN A CA 1
ATOM 799 C C . GLN A 1 106 ? 26.765 -4.616 -46.363 1.00 53.97 106 GLN A C 1
ATOM 801 O O . GLN A 1 106 ? 27.835 -5.168 -46.615 1.00 53.97 106 GLN A O 1
ATOM 806 N N . LEU A 1 107 ? 25.941 -5.065 -45.415 1.00 50.47 107 LEU A N 1
ATOM 807 C CA . LEU A 1 107 ? 26.183 -6.299 -44.662 1.00 50.47 107 LEU A CA 1
ATOM 808 C C . LEU A 1 107 ? 26.207 -7.524 -45.580 1.00 50.47 107 LEU A C 1
ATOM 810 O O . LEU A 1 107 ? 27.134 -8.324 -45.475 1.00 50.47 107 LEU A O 1
ATOM 814 N N . ASP A 1 108 ? 25.289 -7.606 -46.545 1.00 52.84 108 ASP A N 1
ATOM 815 C CA . ASP A 1 108 ? 25.272 -8.671 -47.559 1.00 52.84 108 ASP A CA 1
ATOM 816 C C . ASP A 1 108 ? 26.526 -8.662 -48.451 1.00 52.84 108 ASP A C 1
ATOM 818 O O . ASP A 1 108 ? 26.981 -9.708 -48.915 1.00 52.84 108 ASP A O 1
ATOM 822 N N . ARG A 1 109 ? 27.126 -7.487 -48.685 1.00 54.03 109 ARG A N 1
ATOM 823 C CA . ARG A 1 109 ? 28.372 -7.352 -49.461 1.00 54.03 109 ARG A CA 1
ATOM 824 C C . ARG A 1 109 ? 29.626 -7.661 -48.648 1.00 54.03 109 ARG A C 1
ATOM 826 O O . ARG A 1 109 ? 30.622 -8.094 -49.225 1.00 54.03 109 ARG A O 1
ATOM 833 N N . LEU A 1 110 ? 29.604 -7.403 -47.342 1.00 45.69 110 LEU A N 1
ATOM 834 C CA . LEU A 1 110 ? 30.766 -7.533 -46.459 1.00 45.69 110 LEU A CA 1
ATOM 835 C C . LEU A 1 110 ? 30.843 -8.897 -45.763 1.00 45.69 110 LEU A C 1
ATOM 837 O O . LEU A 1 110 ? 31.939 -9.326 -45.403 1.00 45.69 110 LEU A O 1
ATOM 841 N N . VAL A 1 111 ? 29.718 -9.596 -45.589 1.00 47.97 111 VAL A N 1
ATOM 842 C CA . VAL A 1 111 ? 29.657 -10.866 -44.859 1.00 47.97 111 VAL A CA 1
ATOM 843 C C . VAL A 1 111 ? 28.864 -11.895 -45.661 1.00 47.97 111 VAL A C 1
ATOM 845 O O . VAL A 1 111 ? 27.651 -12.020 -45.532 1.00 47.97 111 VAL A O 1
ATOM 848 N N . ASN A 1 112 ? 29.566 -12.730 -46.431 1.00 51.41 112 ASN A N 1
ATOM 849 C CA . ASN A 1 112 ? 28.999 -14.014 -46.836 1.00 51.41 112 ASN A CA 1
ATOM 850 C C . ASN A 1 112 ? 28.835 -14.858 -45.564 1.00 51.41 112 ASN A C 1
ATOM 852 O O . ASN A 1 112 ? 29.810 -15.431 -45.071 1.00 51.41 112 ASN A O 1
ATOM 856 N N . ALA A 1 113 ? 27.617 -14.940 -45.022 1.00 48.25 113 ALA A N 1
ATOM 857 C CA . ALA A 1 113 ? 27.312 -15.725 -43.820 1.00 48.25 113 ALA A CA 1
ATOM 858 C C . ALA A 1 113 ? 27.835 -17.174 -43.926 1.00 48.25 113 ALA A C 1
ATOM 860 O O . ALA A 1 113 ? 28.325 -17.742 -42.951 1.00 48.25 113 ALA A O 1
ATOM 861 N N . ASN A 1 114 ? 27.845 -17.725 -45.144 1.00 50.91 114 ASN A N 1
ATOM 862 C CA . ASN A 1 114 ? 28.371 -19.055 -45.443 1.00 50.91 114 ASN A CA 1
ATOM 863 C C . ASN A 1 114 ? 29.894 -19.183 -45.249 1.00 50.91 114 ASN A C 1
ATOM 865 O O . ASN A 1 114 ? 30.370 -20.243 -44.853 1.00 50.91 114 ASN A O 1
ATOM 869 N N . THR A 1 115 ? 30.660 -18.114 -45.485 1.00 55.78 115 THR A N 1
ATOM 870 C CA . THR A 1 115 ? 32.121 -18.075 -45.288 1.00 55.78 115 THR A CA 1
ATOM 871 C C . THR A 1 115 ? 32.480 -18.021 -43.805 1.00 55.78 115 THR A C 1
ATOM 873 O O . THR A 1 115 ? 33.460 -18.625 -43.378 1.00 55.78 115 THR A O 1
ATOM 876 N N . VAL A 1 116 ? 31.673 -17.325 -42.999 1.00 53.59 116 VAL A N 1
ATOM 877 C CA . VAL A 1 116 ? 31.843 -17.277 -41.538 1.00 53.59 116 VAL A CA 1
ATOM 878 C C . VAL A 1 116 ? 31.486 -18.626 -40.908 1.00 53.59 116 VAL A C 1
ATOM 880 O O . VAL A 1 116 ? 32.214 -19.106 -40.042 1.00 53.59 116 VAL A O 1
ATOM 883 N N . LEU A 1 117 ? 30.420 -19.274 -41.391 1.00 53.47 117 LEU A N 1
ATOM 884 C CA . LEU A 1 117 ? 30.015 -20.617 -40.963 1.00 53.47 117 LEU A CA 1
ATOM 885 C C . LEU A 1 117 ? 31.079 -21.675 -41.294 1.00 53.47 117 LEU A C 1
ATOM 887 O O . LEU A 1 117 ? 31.527 -22.376 -40.392 1.00 53.47 117 LEU A O 1
ATOM 891 N N . THR A 1 118 ? 31.581 -21.719 -42.533 1.00 57.75 118 THR A N 1
ATOM 892 C CA . THR A 1 118 ? 32.673 -22.646 -42.909 1.00 57.75 118 THR A CA 1
ATOM 893 C C . THR A 1 118 ? 33.985 -22.358 -42.173 1.00 57.75 118 THR A C 1
ATOM 895 O O . THR A 1 118 ? 34.762 -23.273 -41.908 1.00 57.75 118 THR A O 1
ATOM 898 N N . TRP A 1 119 ? 34.242 -21.104 -41.790 1.00 58.44 119 TRP A N 1
ATOM 899 C CA . TRP A 1 119 ? 35.401 -20.740 -40.969 1.00 58.44 119 TRP A CA 1
ATOM 900 C C . TRP A 1 119 ? 35.264 -21.197 -39.502 1.00 58.44 119 TRP A C 1
ATOM 902 O O . TRP A 1 119 ? 36.269 -21.551 -38.883 1.00 58.44 119 TRP A O 1
ATOM 912 N N . LEU A 1 120 ? 34.039 -21.245 -38.962 1.00 52.72 120 LEU A N 1
ATOM 913 C CA . LEU A 1 120 ? 33.718 -21.757 -37.619 1.00 52.72 120 LEU A CA 1
ATOM 914 C C . LEU A 1 120 ? 33.633 -23.294 -37.549 1.00 52.72 120 LEU A C 1
ATOM 916 O O . LEU A 1 120 ? 33.773 -23.879 -36.473 1.00 52.72 120 LEU A O 1
ATOM 920 N N . GLU A 1 121 ? 33.434 -23.974 -38.677 1.00 58.22 121 GLU A N 1
ATOM 921 C CA . GLU A 1 121 ? 33.407 -25.439 -38.743 1.00 58.22 121 GLU A CA 1
ATOM 922 C C . GLU A 1 121 ? 34.795 -26.078 -38.524 1.00 58.22 121 GLU A C 1
ATOM 924 O O . GLU A 1 121 ? 34.868 -27.226 -38.076 1.00 58.22 121 GLU A O 1
ATOM 929 N N . ASP A 1 122 ? 35.895 -25.336 -38.716 1.00 68.25 122 ASP A N 1
ATOM 930 C CA . ASP A 1 122 ? 37.273 -25.782 -38.443 1.00 68.25 122 ASP A CA 1
ATOM 931 C C . ASP A 1 122 ? 37.540 -25.923 -36.920 1.00 68.25 122 ASP A C 1
ATOM 933 O O . ASP A 1 122 ? 37.511 -24.925 -36.188 1.00 68.25 122 ASP A O 1
ATOM 937 N N . PRO A 1 123 ? 37.849 -27.135 -36.406 1.00 57.31 123 PRO A N 1
ATOM 938 C CA . PRO A 1 123 ? 38.108 -27.370 -34.984 1.00 57.31 123 PRO A CA 1
ATOM 939 C C . PRO A 1 123 ? 39.223 -26.525 -34.372 1.00 57.31 123 PRO A C 1
ATOM 941 O O . PRO A 1 123 ? 39.140 -26.204 -33.187 1.00 57.31 123 PRO A O 1
ATOM 944 N N . ALA A 1 124 ? 40.237 -26.148 -35.154 1.00 61.69 124 ALA A N 1
ATOM 945 C CA . ALA A 1 124 ? 41.359 -25.347 -34.670 1.00 61.69 124 ALA A CA 1
ATOM 946 C C . ALA A 1 124 ? 40.995 -23.861 -34.500 1.00 61.69 124 ALA A C 1
ATOM 948 O O . ALA A 1 124 ? 41.608 -23.157 -33.699 1.00 61.69 124 ALA A O 1
ATOM 949 N N . ARG A 1 125 ? 39.985 -23.383 -35.237 1.00 51.28 125 ARG A N 1
ATOM 950 C CA . ARG A 1 125 ? 39.550 -21.973 -35.261 1.00 51.28 125 ARG A CA 1
ATOM 951 C C . ARG A 1 125 ? 38.300 -21.731 -34.426 1.00 51.28 125 ARG A C 1
ATOM 953 O O . ARG A 1 125 ? 38.053 -20.603 -34.011 1.00 51.28 125 ARG A O 1
ATOM 960 N N . ARG A 1 126 ? 37.565 -22.798 -34.103 1.00 50.25 126 ARG A N 1
ATOM 961 C CA . ARG A 1 126 ? 36.346 -22.778 -33.289 1.00 50.25 126 ARG A CA 1
ATOM 962 C C . ARG A 1 126 ? 36.551 -22.120 -31.926 1.00 50.25 126 ARG A C 1
ATOM 964 O O . ARG A 1 126 ? 35.739 -21.290 -31.548 1.00 50.25 126 ARG A O 1
ATOM 971 N N . ALA A 1 127 ? 37.663 -22.411 -31.245 1.00 54.78 127 ALA A N 1
ATOM 972 C CA . ALA A 1 127 ? 37.993 -21.810 -29.948 1.00 54.78 127 ALA A CA 1
ATOM 973 C C . ALA A 1 127 ? 38.244 -20.290 -30.041 1.00 54.78 127 ALA A C 1
ATOM 975 O O . ALA A 1 127 ? 37.774 -19.531 -29.198 1.00 54.78 127 ALA A O 1
ATOM 976 N N . GLN A 1 128 ? 38.921 -19.832 -31.101 1.00 51.78 128 GLN A N 1
ATOM 977 C CA . GLN A 1 128 ? 39.137 -18.406 -31.377 1.00 51.78 128 GLN A CA 1
ATOM 978 C C . GLN A 1 128 ? 37.835 -17.701 -31.782 1.00 51.78 128 GLN A C 1
ATOM 980 O O . GLN A 1 128 ? 37.564 -16.591 -31.331 1.00 51.78 128 GLN A O 1
ATOM 985 N N . GLY A 1 129 ? 37.005 -18.361 -32.594 1.00 48.97 129 GLY A N 1
ATOM 986 C CA . GLY A 1 129 ? 35.692 -17.865 -32.997 1.00 48.97 129 GLY A CA 1
ATOM 987 C C . GLY A 1 129 ? 34.725 -17.723 -31.821 1.00 48.97 129 GLY A C 1
ATOM 988 O O . GLY A 1 129 ? 34.054 -16.699 -31.713 1.00 48.97 129 GLY A O 1
ATOM 989 N N . THR A 1 130 ? 34.704 -18.686 -30.892 1.00 50.69 130 THR A N 1
ATOM 990 C CA . THR A 1 130 ? 33.901 -18.605 -29.661 1.00 50.69 130 THR A CA 1
ATOM 991 C C . THR A 1 130 ? 34.387 -17.517 -28.710 1.00 50.69 130 THR A C 1
ATOM 993 O O . THR A 1 130 ? 33.559 -16.868 -28.078 1.00 50.69 130 THR A O 1
ATOM 996 N N . ASP A 1 131 ? 35.697 -17.262 -28.636 1.00 48.28 131 ASP A N 1
ATOM 997 C CA . ASP A 1 131 ? 36.260 -16.198 -27.791 1.00 48.28 131 ASP A CA 1
ATOM 998 C C . ASP A 1 131 ? 35.955 -14.798 -28.336 1.00 48.28 131 ASP A C 1
ATOM 1000 O O . ASP A 1 131 ? 35.640 -13.883 -27.572 1.00 48.28 131 ASP A O 1
ATOM 1004 N N . ILE A 1 132 ? 36.009 -14.628 -29.660 1.00 45.91 132 ILE A N 1
ATOM 1005 C CA . ILE A 1 132 ? 35.678 -13.369 -30.339 1.00 45.91 132 ILE A CA 1
ATOM 1006 C C . ILE A 1 132 ? 34.168 -13.115 -30.280 1.00 45.91 132 ILE A C 1
ATOM 1008 O O . ILE A 1 132 ? 33.750 -12.011 -29.929 1.00 45.91 132 ILE A O 1
ATOM 1012 N N . ALA A 1 133 ? 33.342 -14.134 -30.543 1.00 43.97 133 ALA A N 1
ATOM 1013 C CA . ALA A 1 133 ? 31.892 -14.047 -30.387 1.00 43.97 133 ALA A CA 1
ATOM 1014 C C . ALA A 1 133 ? 31.508 -13.767 -28.926 1.00 43.97 133 ALA A C 1
ATOM 1016 O O . ALA A 1 133 ? 30.723 -12.861 -28.661 1.00 43.97 133 ALA A O 1
ATOM 1017 N N . GLY A 1 134 ? 32.132 -14.453 -27.964 1.00 41.22 134 GLY A N 1
ATOM 1018 C CA . GLY A 1 134 ? 31.957 -14.205 -26.533 1.00 41.22 134 GLY A CA 1
ATOM 1019 C C . GLY A 1 134 ? 32.387 -12.797 -26.110 1.00 41.22 134 GLY A C 1
ATOM 1020 O O . GLY A 1 134 ? 31.713 -12.168 -25.295 1.00 41.22 134 GLY A O 1
ATOM 1021 N N . HIS A 1 135 ? 33.453 -12.248 -26.702 1.00 45.16 135 HIS A N 1
ATOM 1022 C CA . HIS A 1 135 ? 33.881 -10.865 -26.471 1.00 45.16 135 HIS A CA 1
ATOM 1023 C C . HIS A 1 135 ? 32.930 -9.828 -27.068 1.00 45.16 135 HIS A C 1
ATOM 1025 O O . HIS A 1 135 ? 32.677 -8.812 -26.418 1.00 45.16 135 HIS A O 1
ATOM 1031 N N . LEU A 1 136 ? 32.405 -10.066 -28.271 1.00 40.12 136 LEU A N 1
ATOM 1032 C CA . LEU A 1 136 ? 31.454 -9.182 -28.947 1.00 40.12 136 LEU A CA 1
ATOM 1033 C C . LEU A 1 136 ? 30.089 -9.207 -28.256 1.00 40.12 136 LEU A C 1
ATOM 1035 O O . LEU A 1 136 ? 29.564 -8.150 -27.914 1.00 40.12 136 LEU A O 1
ATOM 1039 N N . ILE A 1 137 ? 29.576 -10.396 -27.935 1.00 43.91 137 ILE A N 1
ATOM 1040 C CA . ILE A 1 137 ? 28.373 -10.581 -27.113 1.00 43.91 137 ILE A CA 1
ATOM 1041 C C . ILE A 1 137 ? 28.599 -9.977 -25.725 1.00 43.91 137 ILE A C 1
ATOM 1043 O O . ILE A 1 137 ? 27.728 -9.290 -25.207 1.00 43.91 137 ILE A O 1
ATOM 1047 N N . GLY A 1 138 ? 29.786 -10.140 -25.138 1.00 40.50 138 GLY A N 1
ATOM 1048 C CA . GLY A 1 138 ? 30.160 -9.516 -23.871 1.00 40.50 138 GLY A CA 1
ATOM 1049 C C . GLY A 1 138 ? 30.239 -7.987 -23.940 1.00 40.50 138 GLY A C 1
ATOM 1050 O O . GLY A 1 138 ? 29.873 -7.322 -22.975 1.00 40.50 138 GLY A O 1
ATOM 1051 N N . MET A 1 139 ? 30.693 -7.405 -25.054 1.00 40.88 139 MET A N 1
ATOM 1052 C CA . MET A 1 139 ? 30.693 -5.954 -25.287 1.00 40.88 139 MET A CA 1
ATOM 1053 C C . MET A 1 139 ? 29.280 -5.411 -25.480 1.00 40.88 139 MET A C 1
ATOM 1055 O O . MET A 1 139 ? 28.941 -4.414 -24.851 1.00 40.88 139 MET A O 1
ATOM 1059 N N . LEU A 1 140 ? 28.447 -6.091 -26.266 1.00 37.38 140 LEU A N 1
ATOM 1060 C CA . LEU A 1 140 ? 27.042 -5.737 -26.475 1.00 37.38 140 LEU A CA 1
ATOM 1061 C C . LEU A 1 140 ? 26.227 -5.897 -25.184 1.00 37.38 140 LEU A C 1
ATOM 1063 O O . LEU A 1 140 ? 25.460 -5.012 -24.825 1.00 37.38 140 LEU A O 1
ATOM 1067 N N . ALA A 1 141 ? 26.473 -6.952 -24.404 1.00 43.69 141 ALA A N 1
ATOM 1068 C CA . ALA A 1 141 ? 25.877 -7.153 -23.083 1.00 43.69 141 ALA A CA 1
ATOM 1069 C C . ALA A 1 141 ? 26.362 -6.126 -22.046 1.00 43.69 141 ALA A C 1
ATOM 1071 O O . ALA A 1 141 ? 25.632 -5.802 -21.114 1.00 43.69 141 ALA A O 1
ATOM 1072 N N . ARG A 1 142 ? 27.586 -5.597 -22.189 1.00 46.97 142 ARG A N 1
ATOM 1073 C CA . ARG A 1 142 ? 28.087 -4.472 -21.382 1.00 46.97 142 ARG A CA 1
ATOM 1074 C C . ARG A 1 142 ? 27.518 -3.130 -21.840 1.00 46.97 142 ARG A C 1
ATOM 1076 O O . ARG A 1 142 ? 27.283 -2.289 -20.987 1.00 46.97 142 ARG A O 1
ATOM 1083 N N . GLN A 1 143 ? 27.247 -2.933 -23.130 1.00 38.44 143 GLN A N 1
ATOM 1084 C CA . GLN A 1 143 ? 26.511 -1.761 -23.619 1.00 38.44 143 GLN A CA 1
ATOM 1085 C C . GLN A 1 143 ? 25.021 -1.816 -23.256 1.00 38.44 143 GLN A C 1
ATOM 1087 O O . GLN A 1 143 ? 24.430 -0.778 -23.002 1.00 38.44 143 GLN A O 1
ATOM 1092 N N . LEU A 1 144 ? 24.441 -3.006 -23.083 1.00 44.00 144 LEU A N 1
ATOM 1093 C CA . LEU A 1 144 ? 23.129 -3.185 -22.446 1.00 44.00 144 LEU A CA 1
ATOM 1094 C C . LEU A 1 144 ? 23.125 -2.867 -20.934 1.00 44.00 144 LEU A C 1
ATOM 1096 O O . LEU A 1 144 ? 22.063 -2.853 -20.321 1.00 44.00 144 LEU A O 1
ATOM 1100 N N . LYS A 1 145 ? 24.287 -2.588 -20.326 1.00 45.34 145 LYS A N 1
ATOM 1101 C CA . LYS A 1 145 ? 24.381 -1.976 -18.988 1.00 45.34 145 LYS A CA 1
ATOM 1102 C C . LYS A 1 145 ? 24.346 -0.447 -19.037 1.00 45.34 145 LYS A C 1
ATOM 1104 O O . LYS A 1 145 ? 24.562 0.184 -18.007 1.00 45.34 145 LYS A O 1
ATOM 1109 N N . SER A 1 146 ? 24.154 0.159 -20.210 1.00 46.59 146 SER A N 1
ATOM 1110 C CA . SER A 1 146 ? 24.052 1.608 -20.300 1.00 46.59 146 SER A CA 1
ATOM 1111 C C . SER A 1 146 ? 22.712 2.093 -19.721 1.00 46.59 146 SER A C 1
ATOM 1113 O O . SER A 1 146 ? 21.711 1.362 -19.768 1.00 46.59 146 SER A O 1
ATOM 1115 N N . PRO A 1 147 ? 22.654 3.331 -19.204 1.00 48.03 147 PRO A N 1
ATOM 1116 C CA . PRO A 1 147 ? 21.412 3.954 -18.745 1.00 48.03 147 PRO A CA 1
ATOM 1117 C C . PRO A 1 147 ? 20.283 3.898 -19.791 1.00 48.03 147 PRO A C 1
ATOM 1119 O O . PRO A 1 147 ? 19.103 3.842 -19.446 1.00 48.03 147 PRO A O 1
ATOM 1122 N N . GLU A 1 148 ? 20.625 3.877 -21.081 1.00 42.81 148 GLU A N 1
ATOM 1123 C CA . GLU A 1 148 ? 19.696 3.799 -22.212 1.00 42.81 148 GLU A CA 1
ATOM 1124 C C . GLU A 1 148 ? 19.069 2.406 -22.368 1.00 42.81 148 GLU A C 1
ATOM 1126 O O . GLU A 1 148 ? 17.871 2.301 -22.629 1.00 42.81 148 GLU A O 1
ATOM 1131 N N . ALA A 1 149 ? 19.828 1.332 -22.144 1.00 46.19 149 ALA A N 1
ATOM 1132 C CA . ALA A 1 149 ? 19.307 -0.035 -22.175 1.00 46.19 149 ALA A CA 1
ATOM 1133 C C . ALA A 1 149 ? 18.407 -0.349 -20.970 1.00 46.19 149 ALA A C 1
ATOM 1135 O O . ALA A 1 149 ? 17.402 -1.043 -21.116 1.00 46.19 149 ALA A O 1
ATOM 1136 N N . SER A 1 150 ? 18.708 0.233 -19.806 1.00 46.53 150 SER A N 1
ATOM 1137 C CA . SER A 1 150 ? 17.827 0.201 -18.631 1.00 46.53 150 SER A CA 1
ATOM 1138 C C . SER A 1 150 ? 16.510 0.941 -18.888 1.00 46.53 150 SER A C 1
ATOM 1140 O O . SER A 1 150 ? 15.434 0.420 -18.595 1.00 46.53 150 SER A O 1
ATOM 1142 N N . LYS A 1 151 ? 16.557 2.110 -19.548 1.00 51.00 151 LYS A N 1
ATOM 1143 C CA . LYS A 1 151 ? 15.357 2.848 -19.989 1.00 51.00 151 LYS A CA 1
ATOM 1144 C C . LYS A 1 151 ? 14.536 2.081 -21.026 1.00 51.00 151 LYS A C 1
ATOM 1146 O O . LYS A 1 151 ? 13.308 2.113 -20.958 1.00 51.00 151 LYS A O 1
ATOM 1151 N N . LEU A 1 152 ? 15.191 1.394 -21.962 1.00 46.06 152 LEU A N 1
ATOM 1152 C CA . LEU A 1 152 ? 14.535 0.544 -22.955 1.00 46.06 152 LEU A CA 1
ATOM 1153 C C . LEU A 1 152 ? 13.868 -0.667 -22.285 1.00 46.06 152 LEU A C 1
ATOM 1155 O O . LEU A 1 152 ? 12.704 -0.947 -22.547 1.00 46.06 152 LEU A O 1
ATOM 1159 N N . MET A 1 153 ? 14.571 -1.344 -21.371 1.00 51.62 153 MET A N 1
ATOM 1160 C CA . MET A 1 153 ? 14.033 -2.470 -20.602 1.00 51.62 153 MET A CA 1
ATOM 1161 C C . MET A 1 153 ? 12.868 -2.030 -19.712 1.00 51.62 153 MET A C 1
ATOM 1163 O O . MET A 1 153 ? 11.868 -2.732 -19.628 1.00 51.62 153 MET A O 1
ATOM 1167 N N . THR A 1 154 ? 12.953 -0.842 -19.111 1.00 52.44 154 THR A N 1
ATOM 1168 C CA . THR A 1 154 ? 11.870 -0.254 -18.312 1.00 52.44 154 THR A CA 1
ATOM 1169 C C . THR A 1 154 ? 10.637 0.004 -19.166 1.00 52.44 154 THR A C 1
ATOM 1171 O O . THR A 1 154 ? 9.559 -0.425 -18.780 1.00 52.44 154 THR A O 1
ATOM 1174 N N . HIS A 1 155 ? 10.775 0.626 -20.343 1.00 56.72 155 HIS A N 1
ATOM 1175 C CA . HIS A 1 155 ? 9.640 0.817 -21.255 1.00 56.72 155 HIS A CA 1
ATOM 1176 C C . HIS A 1 155 ? 9.049 -0.516 -21.710 1.00 56.72 155 HIS A C 1
ATOM 1178 O O . HIS A 1 155 ? 7.839 -0.687 -21.672 1.00 56.72 155 HIS A O 1
ATOM 1184 N N . VAL A 1 156 ? 9.885 -1.500 -22.055 1.00 55.97 156 VAL A N 1
ATOM 1185 C CA . VAL A 1 156 ? 9.405 -2.828 -22.458 1.00 55.97 156 VAL A CA 1
ATOM 1186 C C . VAL A 1 156 ? 8.666 -3.523 -21.311 1.00 55.97 156 VAL A C 1
ATOM 1188 O O . VAL A 1 156 ? 7.592 -4.074 -21.544 1.00 55.97 156 VAL A O 1
ATOM 1191 N N . LEU A 1 157 ? 9.194 -3.484 -20.084 1.00 56.78 157 LEU A N 1
ATOM 1192 C CA . LEU A 1 157 ? 8.559 -4.076 -18.902 1.00 56.78 157 LEU A CA 1
ATOM 1193 C C . LEU A 1 157 ? 7.257 -3.353 -18.536 1.00 56.78 157 LEU A C 1
ATOM 1195 O O . LEU A 1 157 ? 6.264 -4.018 -18.257 1.00 56.78 157 LEU A O 1
ATOM 1199 N N . VAL A 1 158 ? 7.229 -2.020 -18.596 1.00 62.06 158 VAL A N 1
ATOM 1200 C CA . VAL A 1 158 ? 6.033 -1.202 -18.340 1.00 62.06 158 VAL A CA 1
ATOM 1201 C C . VAL A 1 158 ? 4.956 -1.445 -19.400 1.00 62.06 158 VAL A C 1
ATOM 1203 O O . VAL A 1 158 ? 3.808 -1.695 -19.045 1.00 62.06 158 VAL A O 1
ATOM 1206 N N . ASP A 1 159 ? 5.318 -1.506 -20.681 1.00 65.19 159 ASP A N 1
ATOM 1207 C CA . ASP A 1 159 ? 4.388 -1.835 -21.771 1.00 65.19 159 ASP A CA 1
ATOM 1208 C C . ASP A 1 159 ? 3.878 -3.283 -21.690 1.00 65.19 159 ASP A C 1
ATOM 1210 O O . ASP A 1 159 ? 2.809 -3.621 -22.208 1.00 65.19 159 ASP A O 1
ATOM 1214 N N . GLN A 1 160 ? 4.645 -4.186 -21.067 1.00 67.12 160 GLN A N 1
ATOM 1215 C CA . GLN A 1 160 ? 4.164 -5.536 -20.784 1.00 67.12 160 GLN A CA 1
ATOM 1216 C C . GLN A 1 160 ? 3.233 -5.566 -19.570 1.00 67.12 160 GLN A C 1
ATOM 1218 O O . GLN A 1 160 ? 2.287 -6.353 -19.596 1.00 67.12 160 GLN A O 1
ATOM 1223 N N . LEU A 1 161 ? 3.455 -4.721 -18.551 1.00 67.12 161 LEU A N 1
ATOM 1224 C CA . LEU A 1 161 ? 2.654 -4.696 -17.324 1.00 67.12 161 LEU A CA 1
ATOM 1225 C C . LEU A 1 161 ? 1.163 -4.504 -17.614 1.00 67.12 161 LEU A C 1
ATOM 1227 O O . LEU A 1 161 ? 0.373 -5.134 -16.931 1.00 67.12 161 LEU A O 1
ATOM 1231 N N . GLU A 1 162 ? 0.747 -3.732 -18.623 1.00 70.12 162 GLU A N 1
ATOM 1232 C CA . GLU A 1 162 ? -0.679 -3.551 -18.969 1.00 70.12 162 GLU A CA 1
ATOM 1233 C C . GLU A 1 162 ? -1.397 -4.866 -19.326 1.00 70.12 162 GLU A C 1
ATOM 1235 O O . GLU A 1 162 ? -2.591 -5.020 -19.084 1.00 70.12 162 GLU A O 1
ATOM 1240 N N . GLY A 1 163 ? -0.664 -5.842 -19.869 1.00 71.81 163 GLY A N 1
ATOM 1241 C CA . GLY A 1 163 ? -1.214 -7.130 -20.288 1.00 71.81 163 GLY A CA 1
ATOM 1242 C C . GLY A 1 163 ? -1.015 -8.277 -19.299 1.00 71.81 163 GLY A C 1
ATOM 1243 O O . GLY A 1 163 ? -1.377 -9.400 -19.652 1.00 71.81 163 GLY A O 1
ATOM 1244 N N . LEU A 1 164 ? -0.405 -8.033 -18.134 1.00 79.00 164 LEU A N 1
ATOM 1245 C CA . LEU A 1 164 ? -0.117 -9.069 -17.138 1.00 79.00 164 LEU A CA 1
ATOM 1246 C C . LEU A 1 164 ? -1.233 -9.170 -16.097 1.00 79.00 164 LEU A C 1
ATOM 1248 O O . LEU A 1 164 ? -1.708 -8.163 -15.565 1.00 79.00 164 LEU A O 1
ATOM 1252 N N . ASP A 1 165 ? -1.597 -10.405 -15.755 1.00 82.69 165 ASP A N 1
ATOM 1253 C CA . ASP A 1 165 ? -2.444 -10.697 -14.600 1.00 82.69 165 ASP A CA 1
ATOM 1254 C C . ASP A 1 165 ? -1.602 -10.575 -13.326 1.00 82.69 165 ASP A C 1
ATOM 1256 O O . ASP A 1 165 ? -0.959 -11.527 -12.893 1.00 82.69 165 ASP A O 1
ATOM 1260 N N . LEU A 1 166 ? -1.579 -9.381 -12.727 1.00 84.25 166 LEU A N 1
ATOM 1261 C CA . LEU A 1 166 ? -0.880 -9.147 -11.459 1.00 84.25 166 LEU A CA 1
ATOM 1262 C C . LEU A 1 166 ? -1.665 -9.673 -10.255 1.00 84.25 166 LEU A C 1
ATOM 1264 O O . LEU A 1 166 ? -1.075 -9.952 -9.212 1.00 84.25 166 LEU A O 1
ATOM 1268 N N . ALA A 1 167 ? -2.987 -9.806 -10.379 1.00 87.25 167 ALA A N 1
ATOM 1269 C CA . ALA A 1 167 ? -3.859 -10.135 -9.263 1.00 87.25 167 ALA A CA 1
ATOM 1270 C C . ALA A 1 167 ? -3.559 -11.536 -8.728 1.00 87.25 167 ALA A C 1
ATOM 1272 O O . ALA A 1 167 ? -3.243 -11.692 -7.549 1.00 87.25 167 ALA A O 1
ATOM 1273 N N . ARG A 1 168 ? -3.572 -12.550 -9.597 1.00 90.06 168 ARG A N 1
ATOM 1274 C CA . ARG A 1 168 ? -3.320 -13.936 -9.180 1.00 90.06 168 ARG A CA 1
ATOM 1275 C C . ARG A 1 168 ? -1.952 -14.160 -8.522 1.00 90.06 168 ARG A C 1
ATOM 1277 O O . ARG A 1 168 ? -1.928 -14.718 -7.420 1.00 90.06 168 ARG A O 1
ATOM 1284 N N . PRO A 1 169 ? -0.815 -13.748 -9.122 1.00 87.12 169 PRO A N 1
ATOM 1285 C CA . PRO A 1 169 ? 0.491 -13.940 -8.506 1.00 87.12 169 PRO A CA 1
ATOM 1286 C C . PRO A 1 169 ? 0.625 -13.161 -7.194 1.00 87.12 169 PRO A C 1
ATOM 1288 O O . PRO A 1 169 ? 1.160 -13.724 -6.237 1.00 87.12 169 PRO A O 1
ATOM 1291 N N . LEU A 1 170 ? 0.091 -11.933 -7.100 1.00 85.69 170 LEU A N 1
ATOM 1292 C CA . LEU A 1 170 ? 0.068 -11.171 -5.844 1.00 85.69 170 LEU A CA 1
ATOM 1293 C C . LEU A 1 170 ? -0.752 -11.877 -4.764 1.00 85.69 170 LEU A C 1
ATOM 1295 O O . LEU A 1 170 ? -0.268 -12.012 -3.645 1.00 85.69 170 LEU A O 1
ATOM 1299 N N . GLY A 1 171 ? -1.940 -12.391 -5.092 1.00 88.50 171 GLY A N 1
ATOM 1300 C CA . GLY A 1 171 ? -2.760 -13.159 -4.154 1.00 88.50 171 GLY A CA 1
ATOM 1301 C C . GLY A 1 171 ? -2.036 -14.401 -3.634 1.00 88.50 171 GLY A C 1
ATOM 1302 O O . GLY A 1 171 ? -1.977 -14.626 -2.428 1.00 88.50 171 GLY A O 1
ATOM 1303 N N . ALA A 1 172 ? -1.393 -15.158 -4.528 1.00 89.81 172 ALA A N 1
ATOM 1304 C CA . ALA A 1 172 ? -0.625 -16.342 -4.153 1.00 89.81 172 ALA A CA 1
ATOM 1305 C C . ALA A 1 172 ? 0.604 -16.000 -3.289 1.00 89.81 172 ALA A C 1
ATOM 1307 O O . ALA A 1 172 ? 0.974 -16.762 -2.395 1.00 89.81 172 ALA A O 1
ATOM 1308 N N . TRP A 1 173 ? 1.262 -14.868 -3.555 1.00 89.94 173 TRP A N 1
ATOM 1309 C CA . TRP A 1 173 ? 2.348 -14.362 -2.715 1.00 89.94 173 TRP A CA 1
ATOM 1310 C C . TRP A 1 173 ? 1.850 -13.947 -1.327 1.00 89.94 173 TRP A C 1
ATOM 1312 O O . TRP A 1 173 ? 2.423 -14.388 -0.332 1.00 89.94 173 TRP A O 1
ATOM 1322 N N . MET A 1 174 ? 0.768 -13.166 -1.255 1.00 88.81 174 MET A N 1
ATOM 1323 C CA . MET A 1 174 ? 0.160 -12.736 0.007 1.00 88.81 174 MET A CA 1
ATOM 1324 C C . MET A 1 174 ? -0.259 -13.936 0.853 1.00 88.81 174 MET A C 1
ATOM 1326 O O . MET A 1 174 ? 0.041 -13.976 2.041 1.00 88.81 174 MET A O 1
ATOM 1330 N N . GLU A 1 175 ? -0.890 -14.942 0.241 1.00 91.06 175 GLU A N 1
ATOM 1331 C CA . GLU A 1 175 ? -1.296 -16.170 0.925 1.00 91.06 175 GLU A CA 1
ATOM 1332 C C . GLU A 1 175 ? -0.096 -16.877 1.571 1.00 91.06 175 GLU A C 1
ATOM 1334 O O . GLU A 1 175 ? -0.154 -17.228 2.750 1.00 91.06 175 GLU A O 1
ATOM 1339 N N . ARG A 1 176 ? 1.019 -17.031 0.842 1.00 90.50 176 ARG A N 1
ATOM 1340 C CA . ARG A 1 176 ? 2.251 -17.632 1.388 1.00 90.50 176 ARG A CA 1
ATOM 1341 C C . ARG A 1 176 ? 2.891 -16.778 2.480 1.00 90.50 176 ARG A C 1
ATOM 1343 O O . ARG A 1 176 ? 3.331 -17.326 3.491 1.00 90.50 176 ARG A O 1
ATOM 1350 N N . SER A 1 177 ? 2.937 -15.459 2.295 1.00 88.75 177 SER A N 1
ATOM 1351 C CA . SER A 1 177 ? 3.487 -14.523 3.283 1.00 88.75 177 SER A CA 1
ATOM 1352 C C . SER A 1 177 ? 2.711 -14.585 4.604 1.00 88.75 177 SER A C 1
ATOM 1354 O O . SER A 1 177 ? 3.302 -14.783 5.664 1.00 88.75 177 SER A O 1
ATOM 1356 N N . LEU A 1 178 ? 1.377 -14.543 4.527 1.00 89.69 178 LEU A N 1
ATOM 1357 C CA . LEU A 1 178 ? 0.481 -14.624 5.682 1.00 89.69 178 LEU A CA 1
ATOM 1358 C C . LEU A 1 178 ? 0.537 -15.998 6.359 1.00 89.69 178 LEU A C 1
ATOM 1360 O O . LEU A 1 178 ? 0.609 -16.077 7.583 1.00 89.69 178 LEU A O 1
ATOM 1364 N N . ALA A 1 179 ? 0.559 -17.086 5.581 1.00 88.75 179 ALA A N 1
ATOM 1365 C CA . ALA A 1 179 ? 0.622 -18.446 6.120 1.00 88.75 179 ALA A CA 1
ATOM 1366 C C . ALA A 1 179 ? 1.956 -18.756 6.821 1.00 88.75 179 ALA A C 1
ATOM 1368 O O . ALA A 1 179 ? 1.984 -19.536 7.771 1.00 88.75 179 ALA A O 1
ATOM 1369 N N . SER A 1 180 ? 3.058 -18.156 6.362 1.00 87.12 180 SER A N 1
ATOM 1370 C CA . SER A 1 180 ? 4.390 -18.325 6.962 1.00 87.12 180 SER A CA 1
ATOM 1371 C C . SER A 1 180 ? 4.689 -17.333 8.093 1.00 87.12 180 SER A C 1
ATOM 1373 O O . SER A 1 180 ? 5.688 -17.500 8.793 1.00 87.12 180 SER A O 1
ATOM 1375 N N . GLY A 1 181 ? 3.849 -16.310 8.287 1.00 87.56 181 GLY A N 1
ATOM 1376 C CA . GLY A 1 181 ? 4.096 -15.215 9.229 1.00 87.56 181 GLY A CA 1
ATOM 1377 C C . GLY A 1 181 ? 5.194 -14.242 8.780 1.00 87.56 181 GLY A C 1
ATOM 1378 O O . GLY A 1 181 ? 5.672 -13.444 9.593 1.00 87.56 181 GLY A O 1
ATOM 1379 N N . ALA A 1 182 ? 5.604 -14.294 7.507 1.00 85.06 182 ALA A N 1
ATOM 1380 C CA . ALA A 1 182 ? 6.661 -13.447 6.954 1.00 85.06 182 ALA A CA 1
ATOM 1381 C C . ALA A 1 182 ? 6.296 -11.953 6.960 1.00 85.06 182 ALA A C 1
ATOM 1383 O O . ALA A 1 182 ? 7.200 -11.125 6.966 1.00 85.06 182 ALA A O 1
ATOM 1384 N N . HIS A 1 183 ? 5.003 -11.619 7.049 1.00 84.94 183 HIS A N 1
ATOM 1385 C CA . HIS A 1 183 ? 4.476 -10.253 7.163 1.00 84.94 183 HIS A CA 1
ATOM 1386 C C . HIS A 1 183 ? 4.637 -9.615 8.555 1.00 84.94 183 HIS A C 1
ATOM 1388 O O . HIS A 1 183 ? 4.242 -8.471 8.794 1.00 84.94 183 HIS A O 1
ATOM 1394 N N . GLY A 1 184 ? 5.179 -10.352 9.531 1.00 88.25 184 GLY A N 1
ATOM 1395 C CA . GLY A 1 184 ? 5.374 -9.864 10.899 1.00 88.25 184 GLY A CA 1
ATOM 1396 C C . GLY A 1 184 ? 6.122 -8.522 11.010 1.00 88.25 184 GLY A C 1
ATOM 1397 O O . GLY A 1 184 ? 5.721 -7.684 11.822 1.00 88.25 184 GLY A O 1
ATOM 1398 N N . PRO A 1 185 ? 7.184 -8.267 10.225 1.00 86.12 185 PRO A N 1
ATOM 1399 C CA . PRO A 1 185 ? 7.845 -6.968 10.169 1.00 86.12 185 PRO A CA 1
ATOM 1400 C C . PRO A 1 185 ? 6.928 -5.823 9.713 1.00 86.12 185 PRO A C 1
ATOM 1402 O O . PRO A 1 185 ? 6.936 -4.775 10.367 1.00 86.12 185 PRO A O 1
ATOM 1405 N N . ALA A 1 186 ? 6.103 -6.022 8.676 1.00 85.62 186 ALA A N 1
ATOM 1406 C CA . ALA A 1 186 ? 5.106 -5.038 8.256 1.00 85.62 186 ALA A CA 1
ATOM 1407 C C . ALA A 1 186 ? 4.078 -4.754 9.347 1.00 85.62 186 ALA A C 1
ATOM 1409 O O . ALA A 1 186 ? 3.822 -3.595 9.677 1.00 85.62 186 ALA A O 1
ATOM 1410 N N . TRP A 1 187 ? 3.560 -5.805 9.984 1.00 87.56 187 TRP A N 1
ATOM 1411 C CA . TRP A 1 187 ? 2.662 -5.673 11.131 1.00 87.56 187 TRP A CA 1
ATOM 1412 C C . TRP A 1 187 ? 3.271 -4.803 12.236 1.00 87.56 187 TRP A C 1
ATOM 1414 O O . TRP A 1 187 ? 2.639 -3.887 12.758 1.00 87.56 187 TRP A O 1
ATOM 1424 N N . ASN A 1 188 ? 4.536 -5.057 12.565 1.00 88.31 188 ASN A N 1
ATOM 1425 C CA . ASN A 1 188 ? 5.248 -4.318 13.595 1.00 88.31 188 ASN A CA 1
ATOM 1426 C C . ASN A 1 188 ? 5.445 -2.840 13.234 1.00 88.31 188 ASN A C 1
ATOM 1428 O O . ASN A 1 188 ? 5.383 -1.997 14.127 1.00 88.31 188 ASN A O 1
ATOM 1432 N N . ALA A 1 189 ? 5.685 -2.519 11.960 1.00 87.19 189 ALA A N 1
ATOM 1433 C CA . ALA A 1 189 ? 5.759 -1.135 11.498 1.00 87.19 189 ALA A CA 1
ATOM 1434 C C . ALA A 1 189 ? 4.413 -0.417 11.677 1.00 87.19 189 ALA A C 1
ATOM 1436 O O . ALA A 1 189 ? 4.375 0.664 12.261 1.00 87.19 189 ALA A O 1
ATOM 1437 N N . LEU A 1 190 ? 3.312 -1.064 11.285 1.00 84.12 190 LEU A N 1
ATOM 1438 C CA . LEU A 1 190 ? 1.964 -0.507 11.413 1.00 84.12 190 LEU A CA 1
ATOM 1439 C C . LEU A 1 190 ? 1.541 -0.297 12.869 1.00 84.12 190 LEU A C 1
ATOM 1441 O O . LEU A 1 190 ? 1.005 0.754 13.207 1.00 84.12 190 LEU A O 1
ATOM 1445 N N . VAL A 1 191 ? 1.794 -1.271 13.749 1.00 87.75 191 VAL A N 1
ATOM 1446 C CA . VAL A 1 191 ? 1.421 -1.160 15.168 1.00 87.75 191 VAL A CA 1
ATOM 1447 C C . VAL A 1 191 ? 2.217 -0.066 15.877 1.00 87.75 191 VAL A C 1
ATOM 1449 O O . VAL A 1 191 ? 1.645 0.666 16.682 1.00 87.75 191 VAL A O 1
ATOM 1452 N N . ARG A 1 192 ? 3.514 0.078 15.570 1.00 86.50 192 ARG A N 1
ATOM 1453 C CA . ARG A 1 192 ? 4.320 1.189 16.098 1.00 86.50 192 ARG A CA 1
ATOM 1454 C C . ARG A 1 192 ? 3.763 2.534 15.652 1.00 86.50 192 ARG A C 1
ATOM 1456 O O . ARG A 1 192 ? 3.512 3.379 16.494 1.00 86.50 192 ARG A O 1
ATOM 1463 N N . ALA A 1 193 ? 3.462 2.686 14.368 1.00 84.88 193 ALA A N 1
ATOM 1464 C CA . ALA A 1 193 ? 2.909 3.931 13.848 1.00 84.88 193 ALA A CA 1
ATOM 1465 C C . ALA A 1 193 ? 1.541 4.272 14.438 1.00 84.88 193 ALA A C 1
ATOM 1467 O O . ALA A 1 193 ? 1.292 5.412 14.809 1.00 84.88 193 ALA A O 1
ATOM 1468 N N . ALA A 1 194 ? 0.668 3.272 14.592 1.00 83.38 194 ALA A N 1
ATOM 1469 C CA . ALA A 1 194 ? -0.606 3.452 15.275 1.00 83.38 194 ALA A CA 1
ATOM 1470 C C . ALA A 1 194 ? -0.409 3.889 16.735 1.00 83.38 194 ALA A C 1
ATOM 1472 O O . ALA A 1 194 ? -1.171 4.712 17.230 1.00 83.38 194 ALA A O 1
ATOM 1473 N N . ASN A 1 195 ? 0.605 3.348 17.416 1.00 85.94 195 ASN A N 1
ATOM 1474 C CA . ASN A 1 195 ? 0.941 3.718 18.786 1.00 85.94 195 ASN A CA 1
ATOM 1475 C C . ASN A 1 195 ? 1.472 5.153 18.882 1.00 85.94 195 ASN A C 1
ATOM 1477 O O . ASN A 1 195 ? 1.045 5.883 19.772 1.00 85.94 195 ASN A O 1
ATOM 1481 N N . ASP A 1 196 ? 2.352 5.552 17.967 1.00 83.50 196 ASP A N 1
ATOM 1482 C CA . ASP A 1 196 ? 2.926 6.901 17.914 1.00 83.50 196 ASP A CA 1
ATOM 1483 C C . ASP A 1 196 ? 1.840 7.941 17.597 1.00 83.50 196 ASP A C 1
ATOM 1485 O O . ASP A 1 196 ? 1.808 9.025 18.172 1.00 83.50 196 ASP A O 1
ATOM 1489 N N . GLN A 1 197 ? 0.857 7.575 16.771 1.00 81.94 197 GLN A N 1
ATOM 1490 C CA . GLN A 1 197 ? -0.289 8.431 16.471 1.00 81.94 197 GLN A CA 1
ATOM 1491 C C . GLN A 1 197 ? -1.194 8.688 17.697 1.00 81.94 197 GLN A C 1
ATOM 1493 O O . GLN A 1 197 ? -1.954 9.655 17.709 1.00 81.94 197 GLN A O 1
ATOM 1498 N N . LEU A 1 198 ? -1.110 7.873 18.759 1.00 82.62 198 LEU A N 1
ATOM 1499 C CA . LEU A 1 198 ? -1.806 8.144 20.028 1.00 82.62 198 LEU A CA 1
ATOM 1500 C C . LEU A 1 198 ? -1.158 9.261 20.855 1.00 82.62 198 LEU A C 1
ATOM 1502 O O . LEU A 1 198 ? -1.683 9.608 21.916 1.00 82.62 198 LEU A O 1
ATOM 1506 N N . ASP A 1 199 ? -0.021 9.796 20.419 1.00 84.38 199 ASP A N 1
ATOM 1507 C CA . ASP A 1 199 ? 0.594 10.975 21.025 1.00 84.38 199 ASP A CA 1
ATOM 1508 C C . ASP A 1 199 ? 0.094 12.286 20.382 1.00 84.38 199 ASP A C 1
ATOM 1510 O O . ASP A 1 199 ? 0.441 13.369 20.857 1.00 84.38 199 ASP A O 1
ATOM 1514 N N . ASP A 1 200 ? -0.769 12.208 19.355 1.00 82.62 200 ASP A N 1
ATOM 1515 C CA . ASP A 1 200 ? -1.420 13.371 18.742 1.00 82.62 200 ASP A CA 1
ATOM 1516 C C . ASP A 1 200 ? -2.275 14.125 19.783 1.00 82.62 200 ASP A C 1
ATOM 1518 O O . ASP A 1 200 ? -3.137 13.514 20.430 1.00 82.62 200 ASP A O 1
ATOM 1522 N N . PRO A 1 201 ? -2.090 15.450 19.956 1.00 83.31 201 PRO A N 1
ATOM 1523 C CA . PRO A 1 201 ? -2.848 16.238 20.929 1.00 83.31 201 PRO A CA 1
ATOM 1524 C C . PRO A 1 201 ? -4.371 16.180 20.727 1.00 83.31 201 PRO A C 1
ATOM 1526 O O . PRO A 1 201 ? -5.116 16.361 21.695 1.00 83.31 201 PRO A O 1
ATOM 1529 N N . ASP A 1 202 ? -4.849 15.879 19.517 1.00 83.62 202 ASP A N 1
ATOM 1530 C CA . ASP A 1 202 ? -6.278 15.811 19.202 1.00 83.62 202 ASP A CA 1
ATOM 1531 C C . ASP A 1 202 ? -6.921 14.464 19.548 1.00 83.62 202 ASP A C 1
ATOM 1533 O O . ASP A 1 202 ? -8.153 14.355 19.578 1.00 83.62 202 ASP A O 1
ATOM 1537 N N . ILE A 1 203 ? -6.126 13.436 19.871 1.00 83.88 203 ILE A N 1
ATOM 1538 C CA . ILE A 1 203 ? -6.666 12.105 20.168 1.00 83.88 203 ILE A CA 1
ATOM 1539 C C . ILE A 1 203 ? -7.495 12.096 21.458 1.00 83.88 203 ILE A C 1
ATOM 1541 O O . ILE A 1 203 ? -8.506 11.401 21.544 1.00 83.88 203 ILE A O 1
ATOM 1545 N N . VAL A 1 204 ? -7.104 12.887 22.465 1.00 85.25 204 VAL A N 1
ATOM 1546 C CA . VAL A 1 204 ? -7.817 12.968 23.749 1.00 85.25 204 VAL A CA 1
ATOM 1547 C C . VAL A 1 204 ? -9.147 13.721 23.597 1.00 85.25 204 VAL A C 1
ATOM 1549 O O . VAL A 1 204 ? -10.164 13.188 24.045 1.00 85.25 204 VAL A O 1
ATOM 1552 N N . PRO A 1 205 ? -9.211 14.896 22.933 1.00 86.88 205 PRO A N 1
ATOM 1553 C CA . PRO A 1 205 ? -10.479 15.520 22.555 1.00 86.88 205 PRO A CA 1
ATOM 1554 C C . PRO A 1 205 ? -11.419 14.601 21.764 1.00 86.88 205 PRO A C 1
ATOM 1556 O O . PRO A 1 205 ? -12.612 14.563 22.064 1.00 86.88 205 PRO A O 1
ATOM 1559 N N . LEU A 1 206 ? -10.903 13.828 20.801 1.00 83.44 206 LEU A N 1
ATOM 1560 C CA . LEU A 1 206 ? -11.706 12.848 20.064 1.00 83.44 206 LEU A CA 1
ATOM 1561 C C . LEU A 1 206 ? -12.243 11.754 20.993 1.00 83.44 206 LEU A C 1
ATOM 1563 O O . LEU A 1 206 ? -13.441 11.467 20.998 1.00 83.44 206 LEU A O 1
ATOM 1567 N N . ALA A 1 207 ? -11.363 11.159 21.801 1.00 81.31 207 ALA A N 1
ATOM 1568 C CA . ALA A 1 207 ? -11.732 10.119 22.751 1.00 81.31 207 ALA A CA 1
ATOM 1569 C C . ALA A 1 207 ? -12.789 10.611 23.747 1.00 81.31 207 ALA A C 1
ATOM 1571 O O . ALA A 1 207 ? -13.687 9.851 24.090 1.00 81.31 207 ALA A O 1
ATOM 1572 N N . ARG A 1 208 ? -12.742 11.883 24.158 1.00 83.94 208 ARG A N 1
ATOM 1573 C CA . ARG A 1 208 ? -13.758 12.512 25.012 1.00 83.94 208 ARG A CA 1
ATOM 1574 C C . ARG A 1 208 ? -15.137 12.513 24.361 1.00 83.94 208 ARG A C 1
ATOM 1576 O O . ARG A 1 208 ? -16.093 12.083 24.998 1.00 83.94 208 ARG A O 1
ATOM 1583 N N . ILE A 1 209 ? -15.236 12.945 23.102 1.00 82.62 209 ILE A N 1
ATOM 1584 C CA . ILE A 1 209 ? -16.504 12.942 22.349 1.00 82.62 209 ILE A CA 1
ATOM 1585 C C . ILE A 1 209 ? -17.055 11.512 22.266 1.00 82.62 209 ILE A C 1
ATOM 1587 O O . ILE A 1 209 ? -18.202 11.263 22.629 1.00 82.62 209 ILE A O 1
ATOM 1591 N N . LEU A 1 210 ? -16.204 10.555 21.885 1.00 79.50 210 LEU A N 1
ATOM 1592 C CA . LEU A 1 210 ? -16.576 9.143 21.767 1.00 79.50 210 LEU A CA 1
ATOM 1593 C C . LEU A 1 210 ? -17.037 8.532 23.093 1.00 79.50 210 LEU A C 1
ATOM 1595 O O . LEU A 1 210 ? -18.023 7.799 23.140 1.00 79.50 210 LEU A O 1
ATOM 1599 N N . VAL A 1 211 ? -16.312 8.817 24.174 1.00 76.75 211 VAL A N 1
ATOM 1600 C CA . VAL A 1 211 ? -16.640 8.349 25.522 1.00 76.75 211 VAL A CA 1
ATOM 1601 C C . VAL A 1 211 ? -17.969 8.929 25.975 1.00 76.75 211 VAL A C 1
ATOM 1603 O O . VAL A 1 211 ? -18.788 8.186 26.506 1.00 76.75 211 VAL A O 1
ATOM 1606 N N . ARG A 1 212 ? -18.203 10.225 25.754 1.00 80.19 212 ARG A N 1
ATOM 1607 C CA . ARG A 1 212 ? -19.462 10.882 26.101 1.00 80.19 212 ARG A CA 1
ATOM 1608 C C . ARG A 1 212 ? -20.646 10.220 25.398 1.00 80.19 212 ARG A C 1
ATOM 1610 O O . ARG A 1 212 ? -21.624 9.871 26.060 1.00 80.19 212 ARG A O 1
ATOM 1617 N N . ASP A 1 213 ? -20.535 9.988 24.093 1.00 77.25 213 ASP A N 1
ATOM 1618 C CA . ASP A 1 213 ? -21.585 9.337 23.304 1.00 77.25 213 ASP A CA 1
ATOM 1619 C C . ASP A 1 213 ? -21.816 7.888 23.758 1.00 77.25 213 ASP A C 1
ATOM 1621 O O . ASP A 1 213 ? -22.957 7.455 23.940 1.00 77.25 213 ASP A O 1
ATOM 1625 N N . ALA A 1 214 ? -20.737 7.146 24.027 1.00 73.81 214 ALA A N 1
ATOM 1626 C CA . ALA A 1 214 ? -20.816 5.784 24.545 1.00 73.81 214 ALA A CA 1
ATOM 1627 C C . ALA A 1 214 ? -21.468 5.726 25.940 1.00 73.81 214 ALA A C 1
ATOM 1629 O O . ALA A 1 214 ? -22.322 4.876 26.188 1.00 73.81 214 ALA A O 1
ATOM 1630 N N . VAL A 1 215 ? -21.107 6.640 26.845 1.00 74.06 215 VAL A N 1
ATOM 1631 C CA . VAL A 1 215 ? -21.684 6.758 28.193 1.00 74.06 215 VAL A CA 1
ATOM 1632 C C . VAL A 1 215 ? -23.175 7.086 28.122 1.00 74.06 215 VAL A C 1
ATOM 1634 O O . VAL A 1 215 ? -23.976 6.432 28.793 1.00 74.06 215 VAL A O 1
ATOM 1637 N N . ALA A 1 216 ? -23.564 8.046 27.279 1.00 75.75 216 ALA A N 1
ATOM 1638 C CA . ALA A 1 216 ? -24.964 8.403 27.071 1.00 75.75 216 ALA A CA 1
ATOM 1639 C C . ALA A 1 216 ? -25.782 7.218 26.527 1.00 75.75 216 ALA A C 1
ATOM 1641 O O . ALA A 1 216 ? -26.909 6.990 26.965 1.00 75.75 216 ALA A O 1
ATOM 1642 N N . ALA A 1 217 ? -25.199 6.421 25.625 1.00 74.56 217 ALA A N 1
ATOM 1643 C CA . ALA A 1 217 ? -25.835 5.229 25.071 1.00 74.56 217 ALA A CA 1
ATOM 1644 C C . ALA A 1 217 ? -25.940 4.055 26.069 1.00 74.56 217 ALA A C 1
ATOM 1646 O O . ALA A 1 217 ? -26.858 3.235 25.947 1.00 74.56 217 ALA A O 1
ATOM 1647 N N . LEU A 1 218 ? -25.020 3.964 27.039 1.00 70.50 218 LEU A N 1
ATOM 1648 C CA . LEU A 1 218 ? -24.989 2.930 28.085 1.00 70.50 218 LEU A CA 1
ATOM 1649 C C . LEU A 1 218 ? -25.978 3.196 29.223 1.00 70.50 218 LEU A C 1
ATOM 1651 O O . LEU A 1 218 ? -26.538 2.247 29.773 1.00 70.50 218 LEU A O 1
ATOM 1655 N N . ALA A 1 219 ? -26.186 4.463 29.589 1.00 69.06 219 ALA A N 1
ATOM 1656 C CA . ALA A 1 219 ? -26.912 4.828 30.804 1.00 69.06 219 ALA A CA 1
ATOM 1657 C C . ALA A 1 219 ? -28.320 4.197 30.928 1.00 69.06 219 ALA A C 1
ATOM 1659 O O . ALA A 1 219 ? -28.593 3.627 31.985 1.00 69.06 219 ALA A O 1
ATOM 1660 N N . PRO A 1 220 ? -29.194 4.194 29.898 1.00 69.38 220 PRO A N 1
ATOM 1661 C CA . PRO A 1 220 ? -30.549 3.651 30.036 1.00 69.38 220 PRO A CA 1
ATOM 1662 C C . PRO A 1 220 ? -30.584 2.135 30.277 1.00 69.38 220 PRO A C 1
ATOM 1664 O O . PRO A 1 220 ? -31.294 1.663 31.159 1.00 69.38 220 PRO A O 1
ATOM 1667 N N . GLY A 1 221 ? -29.797 1.351 29.532 1.00 69.62 221 GLY A N 1
ATOM 1668 C CA . GLY A 1 221 ? -29.884 -0.112 29.603 1.00 69.62 221 GLY A CA 1
ATOM 1669 C C . GLY A 1 221 ? -29.229 -0.721 30.842 1.00 69.62 221 GLY A C 1
ATOM 1670 O O . GLY A 1 221 ? -29.583 -1.828 31.250 1.00 69.62 221 GLY A O 1
ATOM 1671 N N . LEU A 1 222 ? -28.310 0.003 31.489 1.00 66.81 222 LEU A N 1
ATOM 1672 C CA . LEU A 1 222 ? -27.760 -0.419 32.776 1.00 66.81 222 LEU A CA 1
ATOM 1673 C C . LEU A 1 222 ? -28.799 -0.269 33.898 1.00 66.81 222 LEU A C 1
ATOM 1675 O O . LEU A 1 222 ? -28.901 -1.169 34.729 1.00 66.81 222 LEU A O 1
ATOM 1679 N N . VAL A 1 223 ? -29.626 0.783 33.883 1.00 65.31 223 VAL A N 1
ATOM 1680 C CA . VAL A 1 223 ? -30.717 0.973 34.863 1.00 65.31 223 VAL A CA 1
ATOM 1681 C C . VAL A 1 223 ? -31.661 -0.228 34.896 1.00 65.31 223 VAL A C 1
ATOM 1683 O O . VAL A 1 223 ? -31.918 -0.792 35.963 1.00 65.31 223 VAL A O 1
ATOM 1686 N N . ASP A 1 224 ? -32.101 -0.683 33.728 1.00 64.50 224 ASP A N 1
ATOM 1687 C CA . ASP A 1 224 ? -33.059 -1.784 33.631 1.00 64.50 224 ASP A CA 1
ATOM 1688 C C . ASP A 1 224 ? -32.442 -3.140 34.022 1.00 64.50 224 ASP A C 1
ATOM 1690 O O . ASP A 1 224 ? -33.056 -3.945 34.732 1.00 64.50 224 ASP A O 1
ATOM 1694 N N . ARG A 1 225 ? -31.201 -3.422 33.598 1.00 64.62 225 ARG A N 1
ATOM 1695 C CA . ARG A 1 225 ? -30.587 -4.749 33.793 1.00 64.62 225 ARG A CA 1
ATOM 1696 C C . ARG A 1 225 ? -30.003 -4.971 35.184 1.00 64.62 225 ARG A C 1
ATOM 1698 O O . ARG A 1 225 ? -30.108 -6.082 35.701 1.00 64.62 225 ARG A O 1
ATOM 1705 N N . PHE A 1 226 ? -29.416 -3.950 35.810 1.00 63.81 226 PHE A N 1
ATOM 1706 C CA . PHE A 1 226 ? -28.930 -4.065 37.193 1.00 63.81 226 PHE A CA 1
ATOM 1707 C C . PHE A 1 226 ? -30.069 -4.210 38.206 1.00 63.81 226 PHE A C 1
ATOM 1709 O O . PHE A 1 226 ? -29.851 -4.731 39.298 1.00 63.81 226 PHE A O 1
ATOM 1716 N N . SER A 1 227 ? -31.287 -3.827 37.821 1.00 60.31 227 SER A N 1
ATOM 1717 C CA . SER A 1 227 ? -32.504 -4.095 38.589 1.00 60.31 227 SER A CA 1
ATOM 1718 C C . SER A 1 227 ? -32.954 -5.567 38.515 1.00 60.31 227 SER A C 1
ATOM 1720 O O . SER A 1 227 ? -33.844 -5.964 39.264 1.00 60.31 227 SER A O 1
ATOM 1722 N N . SER A 1 228 ? -32.344 -6.387 37.641 1.00 55.47 228 SER A N 1
ATOM 1723 C CA . SER A 1 228 ? -32.920 -7.660 37.174 1.00 55.47 228 SER A CA 1
ATOM 1724 C C . SER A 1 228 ? -31.984 -8.891 37.213 1.00 55.47 228 SER A C 1
ATOM 1726 O O . SER A 1 228 ? -32.438 -9.986 36.885 1.00 55.47 228 SER A O 1
ATOM 1728 N N . GLY A 1 229 ? -30.696 -8.785 37.588 1.00 59.50 229 GLY A N 1
ATOM 1729 C CA . GLY A 1 229 ? -29.771 -9.939 37.573 1.00 59.50 229 GLY A CA 1
ATOM 1730 C C . GLY A 1 229 ? -28.303 -9.658 37.956 1.00 59.50 229 GLY A C 1
ATOM 1731 O O . GLY A 1 229 ? -27.993 -8.576 38.458 1.00 59.50 229 GLY A O 1
ATOM 1732 N N . PRO A 1 230 ? -27.375 -10.624 37.751 1.00 61.91 230 PRO A N 1
ATOM 1733 C CA . PRO A 1 230 ? -25.956 -10.478 38.086 1.00 61.91 230 PRO A CA 1
ATOM 1734 C C . PRO A 1 230 ? -25.270 -9.335 37.321 1.00 61.91 230 PRO A C 1
ATOM 1736 O O . PRO A 1 230 ? -25.316 -9.253 36.095 1.00 61.91 230 PRO A O 1
ATOM 1739 N N . ALA A 1 231 ? -24.568 -8.485 38.071 1.00 66.81 231 ALA A N 1
ATOM 1740 C CA . ALA A 1 231 ? -23.947 -7.236 37.628 1.00 66.81 231 ALA A CA 1
ATOM 1741 C C . ALA A 1 231 ? -23.007 -7.337 36.408 1.00 66.81 231 ALA A C 1
ATOM 1743 O O . ALA A 1 231 ? -22.976 -6.439 35.568 1.00 66.81 231 ALA A O 1
ATOM 1744 N N . ALA A 1 232 ? -22.204 -8.400 36.329 1.00 63.03 232 ALA A N 1
ATOM 1745 C CA . ALA A 1 232 ? -21.122 -8.500 35.349 1.00 63.03 232 ALA A CA 1
ATOM 1746 C C . ALA A 1 232 ? -21.628 -8.885 33.949 1.00 63.03 232 ALA A C 1
ATOM 1748 O O . ALA A 1 232 ? -21.309 -8.207 32.972 1.00 63.03 232 ALA A O 1
ATOM 1749 N N . ASP A 1 233 ? -22.468 -9.919 33.854 1.00 68.88 233 ASP A N 1
ATOM 1750 C CA . ASP A 1 233 ? -23.008 -10.397 32.572 1.00 68.88 233 ASP A CA 1
ATOM 1751 C C . ASP A 1 233 ? -23.961 -9.373 31.946 1.00 68.88 233 ASP A C 1
ATOM 1753 O O . ASP A 1 233 ? -23.939 -9.143 30.733 1.00 68.88 233 ASP A O 1
ATOM 1757 N N . ALA A 1 234 ? -24.749 -8.694 32.788 1.00 70.94 234 ALA A N 1
ATOM 1758 C CA . ALA A 1 234 ? -25.606 -7.586 32.387 1.00 70.94 234 ALA A CA 1
ATOM 1759 C C . ALA A 1 234 ? -24.801 -6.453 31.736 1.00 70.94 234 ALA A C 1
ATOM 1761 O O . ALA A 1 234 ? -25.174 -5.968 30.667 1.00 70.94 234 ALA A O 1
ATOM 1762 N N . LEU A 1 235 ? -23.675 -6.074 32.344 1.00 69.56 235 LEU A N 1
ATOM 1763 C CA . LEU A 1 235 ? -22.806 -5.030 31.820 1.00 69.56 235 LEU A CA 1
ATOM 1764 C C . LEU A 1 235 ? -22.129 -5.442 30.509 1.00 69.56 235 LEU A C 1
ATOM 1766 O O . LEU A 1 235 ? -22.103 -4.650 29.573 1.00 69.56 235 LEU A O 1
ATOM 1770 N N . VAL A 1 236 ? -21.610 -6.668 30.407 1.00 69.31 236 VAL A N 1
ATOM 1771 C CA . VAL A 1 236 ? -20.993 -7.157 29.161 1.00 69.31 236 VAL A CA 1
ATOM 1772 C C . VAL A 1 236 ? -22.015 -7.189 28.026 1.00 69.31 236 VAL A C 1
ATOM 1774 O O . VAL A 1 236 ? -21.724 -6.723 26.924 1.00 69.31 236 VAL A O 1
ATOM 1777 N N . SER A 1 237 ? -23.229 -7.685 28.283 1.00 76.31 237 SER A N 1
ATOM 1778 C CA . SER A 1 237 ? -24.305 -7.679 27.286 1.00 76.31 237 SER A CA 1
ATOM 1779 C C . SER A 1 237 ? -24.666 -6.263 26.835 1.00 76.31 237 SER A C 1
ATOM 1781 O O . SER A 1 237 ? -24.993 -6.064 25.665 1.00 76.31 237 SER A O 1
ATOM 1783 N N . GLU A 1 238 ? -24.630 -5.294 27.744 1.00 76.88 238 GLU A N 1
ATOM 1784 C CA . GLU A 1 238 ? -24.994 -3.912 27.452 1.00 76.88 238 GLU A CA 1
ATOM 1785 C C . GLU A 1 238 ? -23.877 -3.161 26.717 1.00 76.88 238 GLU A C 1
ATOM 1787 O O . GLU A 1 238 ? -24.147 -2.469 25.737 1.00 76.88 238 GLU A O 1
ATOM 1792 N N . LEU A 1 239 ? -22.615 -3.396 27.089 1.00 73.94 239 LEU A N 1
ATOM 1793 C CA . LEU A 1 239 ? -21.444 -2.933 26.341 1.00 73.94 239 LEU A CA 1
ATOM 1794 C C . LEU A 1 239 ? -21.460 -3.459 24.905 1.00 73.94 239 LEU A C 1
ATOM 1796 O O . LEU A 1 239 ? -21.220 -2.690 23.979 1.00 73.94 239 LEU A O 1
ATOM 1800 N N . LYS A 1 240 ? -21.808 -4.736 24.696 1.00 74.50 240 LYS A N 1
ATOM 1801 C CA . LYS A 1 240 ? -21.985 -5.294 23.346 1.00 74.50 240 LYS A CA 1
ATOM 1802 C C . LYS A 1 240 ? -23.100 -4.589 22.577 1.00 74.50 240 LYS A C 1
ATOM 1804 O O . LYS A 1 240 ? -22.892 -4.233 21.421 1.00 74.50 240 LYS A O 1
ATOM 1809 N N . ARG A 1 241 ? -24.262 -4.362 23.203 1.00 82.88 241 ARG A N 1
ATOM 1810 C CA . ARG A 1 241 ? -25.391 -3.658 22.569 1.00 82.88 241 ARG A CA 1
ATOM 1811 C C . ARG A 1 241 ? -24.988 -2.246 22.143 1.00 82.88 241 ARG A C 1
ATOM 1813 O O . ARG A 1 241 ? -25.255 -1.850 21.011 1.00 82.88 241 ARG A O 1
ATOM 1820 N N . VAL A 1 242 ? -24.331 -1.502 23.031 1.00 77.75 242 VAL A N 1
ATOM 1821 C CA . VAL A 1 242 ? -23.866 -0.144 22.731 1.00 77.75 242 VAL A CA 1
ATOM 1822 C C . VAL A 1 242 ? -22.794 -0.161 21.654 1.00 77.75 242 VAL A C 1
ATOM 1824 O O . VAL A 1 242 ? -22.907 0.596 20.702 1.00 77.75 242 VAL A O 1
ATOM 1827 N N . ALA A 1 243 ? -21.817 -1.062 21.717 1.00 76.31 243 ALA A N 1
ATOM 1828 C CA . ALA A 1 243 ? -20.786 -1.178 20.689 1.00 76.31 243 ALA A CA 1
ATOM 1829 C C . ALA A 1 243 ? -21.328 -1.553 19.303 1.00 76.31 243 ALA A C 1
ATOM 1831 O O . ALA A 1 243 ? -20.785 -1.120 18.292 1.00 76.31 243 ALA A O 1
ATOM 1832 N N . GLN A 1 244 ? -22.412 -2.330 19.238 1.00 79.62 244 GLN A N 1
ATOM 1833 C CA . GLN A 1 244 ? -23.103 -2.623 17.980 1.00 79.62 244 GLN A CA 1
ATOM 1834 C C . GLN A 1 244 ? -23.825 -1.394 17.404 1.00 79.62 244 GLN A C 1
ATOM 1836 O O . GLN A 1 244 ? -23.979 -1.300 16.186 1.00 79.62 244 GLN A O 1
ATOM 1841 N N . GLY A 1 245 ? -24.277 -0.471 18.257 1.00 77.44 245 GLY A N 1
ATOM 1842 C CA . GLY A 1 245 ? -24.946 0.770 17.853 1.00 77.44 245 GLY A CA 1
ATOM 1843 C C . GLY A 1 245 ? -24.007 1.963 17.663 1.00 77.44 245 GLY A C 1
ATOM 1844 O O . GLY A 1 245 ? -24.359 2.899 16.952 1.00 77.44 245 GLY A O 1
ATOM 1845 N N . LEU A 1 246 ? -22.822 1.932 18.276 1.00 75.44 246 LEU A N 1
ATOM 1846 C CA . LEU A 1 246 ? -21.841 3.007 18.217 1.00 75.44 246 LEU A CA 1
ATOM 1847 C C . LEU A 1 246 ? -21.119 2.970 16.869 1.00 75.44 246 LEU A C 1
ATOM 1849 O O . LEU A 1 246 ? -20.414 2.011 16.541 1.00 75.44 246 LEU A O 1
ATOM 1853 N N . ASP A 1 247 ? -21.295 4.022 16.078 1.00 77.62 247 ASP A N 1
ATOM 1854 C CA . ASP A 1 247 ? -20.557 4.180 14.836 1.00 77.62 247 ASP A CA 1
ATOM 1855 C C . ASP A 1 247 ? -19.233 4.904 15.089 1.00 77.62 247 ASP A C 1
ATOM 1857 O O . ASP A 1 247 ? -19.160 6.129 15.088 1.00 77.62 247 ASP A O 1
ATOM 1861 N N . LEU A 1 248 ? -18.168 4.128 15.309 1.00 79.56 248 LEU A N 1
ATOM 1862 C CA . LEU A 1 248 ? -16.816 4.676 15.419 1.00 79.56 248 LEU A CA 1
ATOM 1863 C C . LEU A 1 248 ? -16.223 5.070 14.062 1.00 79.56 248 LEU A C 1
ATOM 1865 O O . LEU A 1 248 ? -15.192 5.734 14.037 1.00 79.56 248 LEU A O 1
ATOM 1869 N N . SER A 1 249 ? -16.829 4.674 12.937 1.00 84.25 249 SER A N 1
ATOM 1870 C CA . SER A 1 249 ? -16.240 4.927 11.621 1.00 84.25 249 SER A CA 1
ATOM 1871 C C . SER A 1 249 ? -16.183 6.422 11.313 1.00 84.25 249 SER A C 1
ATOM 1873 O O . SER A 1 249 ? -15.100 6.954 11.086 1.00 84.25 249 SER A O 1
ATOM 1875 N N . GLN A 1 250 ? -17.306 7.130 11.423 1.00 87.94 250 GLN A N 1
ATOM 1876 C CA . GLN A 1 250 ? -17.369 8.565 11.147 1.00 87.94 250 GLN A CA 1
ATOM 1877 C C . GLN A 1 250 ? -16.378 9.408 11.971 1.00 87.94 250 GLN A C 1
ATOM 1879 O O . GLN A 1 250 ? -15.592 10.145 11.369 1.00 87.94 250 GLN A O 1
ATOM 1884 N N . PRO A 1 251 ? -16.337 9.303 13.316 1.00 83.94 251 PRO A N 1
ATOM 1885 C CA . PRO A 1 251 ? -15.402 10.079 14.129 1.00 83.94 251 PRO A CA 1
ATOM 1886 C C . PRO A 1 251 ? -13.937 9.706 13.864 1.00 83.94 251 PRO A C 1
ATOM 1888 O O . PRO A 1 251 ? -13.095 10.600 13.787 1.00 83.94 251 PRO A O 1
ATOM 1891 N N . LEU A 1 252 ? -13.622 8.421 13.653 1.00 82.81 252 LEU A N 1
ATOM 1892 C CA . LEU A 1 252 ? -12.266 8.002 13.274 1.00 82.81 252 LEU A CA 1
ATOM 1893 C C . LEU A 1 252 ? -11.871 8.532 11.892 1.00 82.81 252 LEU A C 1
ATOM 1895 O O . LEU A 1 252 ? -10.739 8.965 11.699 1.00 82.81 252 LEU A O 1
ATOM 1899 N N . GLY A 1 253 ? -12.796 8.531 10.933 1.00 86.06 253 GLY A N 1
ATOM 1900 C CA . GLY A 1 253 ? -12.564 9.061 9.595 1.00 86.06 253 GLY A CA 1
ATOM 1901 C C . GLY A 1 253 ? -12.362 10.572 9.595 1.00 86.06 253 GLY A C 1
ATOM 1902 O O . GLY A 1 253 ? -11.453 11.063 8.932 1.00 86.06 253 GLY A O 1
ATOM 1903 N N . ALA A 1 254 ? -13.164 11.307 10.370 1.00 85.56 254 ALA A N 1
ATOM 1904 C CA . ALA A 1 254 ? -13.033 12.754 10.519 1.00 85.56 254 ALA A CA 1
ATOM 1905 C C . ALA A 1 254 ? -11.695 13.134 11.166 1.00 85.56 254 ALA A C 1
ATOM 1907 O O . ALA A 1 254 ? -11.007 14.030 10.678 1.00 85.56 254 ALA A O 1
ATOM 1908 N N . TRP A 1 255 ? -11.299 12.413 12.218 1.00 85.38 255 TRP A N 1
ATOM 1909 C CA . TRP A 1 255 ? -9.991 12.580 12.840 1.00 85.38 255 TRP A CA 1
ATOM 1910 C C . TRP A 1 255 ? -8.852 12.280 11.865 1.00 85.38 255 TRP A C 1
ATOM 1912 O O . TRP A 1 255 ? -7.959 13.107 11.703 1.00 85.38 255 TRP A O 1
ATOM 1922 N N . LEU A 1 256 ? -8.912 11.151 11.155 1.00 82.88 256 LEU A N 1
ATOM 1923 C CA . LEU A 1 256 ? -7.877 10.781 10.194 1.00 82.88 256 LEU A CA 1
ATOM 1924 C C . LEU A 1 256 ? -7.779 11.815 9.064 1.00 82.88 256 LEU A C 1
ATOM 1926 O O . LEU A 1 256 ? -6.682 12.200 8.675 1.00 82.88 256 LEU A O 1
ATOM 1930 N N . ALA A 1 257 ? -8.910 12.324 8.571 1.00 83.94 257 ALA A N 1
ATOM 1931 C CA . ALA A 1 257 ? -8.932 13.380 7.564 1.00 83.94 257 ALA A CA 1
ATOM 1932 C C . ALA A 1 257 ? -8.310 14.686 8.089 1.00 83.94 257 ALA A C 1
ATOM 1934 O O . ALA A 1 257 ? -7.590 15.359 7.350 1.00 83.94 257 ALA A O 1
ATOM 1935 N N . HIS A 1 258 ? -8.550 15.029 9.359 1.00 82.12 258 HIS A N 1
ATOM 1936 C CA . HIS A 1 258 ? -7.941 16.191 10.006 1.00 82.12 258 HIS A CA 1
ATOM 1937 C C . HIS A 1 258 ? -6.422 16.030 10.160 1.00 82.12 258 HIS A C 1
ATOM 1939 O O . HIS A 1 258 ? -5.674 16.910 9.734 1.00 82.12 258 HIS A O 1
ATOM 1945 N N . ALA A 1 259 ? -5.964 14.884 10.675 1.00 78.00 259 ALA A N 1
ATOM 1946 C CA . ALA A 1 259 ? -4.544 14.551 10.796 1.00 78.00 259 ALA A CA 1
ATOM 1947 C C . ALA A 1 259 ? -3.837 14.588 9.428 1.00 78.00 259 ALA A C 1
ATOM 1949 O O . ALA A 1 259 ? -2.732 15.122 9.293 1.00 78.00 259 ALA A O 1
ATOM 1950 N N . ILE A 1 260 ? -4.512 14.107 8.376 1.00 75.44 260 ILE A N 1
ATOM 1951 C CA . ILE A 1 260 ? -3.996 14.173 7.009 1.00 75.44 260 ILE A CA 1
ATOM 1952 C C . ILE A 1 260 ? -3.858 15.624 6.531 1.00 75.44 260 ILE A C 1
ATOM 1954 O O . ILE A 1 260 ? -2.799 16.012 6.032 1.00 75.44 260 ILE A O 1
ATOM 1958 N N . ALA A 1 261 ? -4.888 16.451 6.724 1.00 76.12 261 ALA A N 1
ATOM 1959 C CA . ALA A 1 261 ? -4.903 17.837 6.257 1.00 76.12 261 ALA A CA 1
ATOM 1960 C C . ALA A 1 261 ? -3.784 18.701 6.868 1.00 76.12 261 ALA A C 1
ATOM 1962 O O . ALA A 1 261 ? -3.276 19.602 6.199 1.00 76.12 261 ALA A O 1
ATOM 1963 N N . ARG A 1 262 ? -3.363 18.415 8.107 1.00 75.94 262 ARG A N 1
ATOM 1964 C CA . ARG A 1 262 ? -2.259 19.125 8.779 1.00 75.94 262 ARG A CA 1
ATOM 1965 C C . ARG A 1 262 ? -0.859 18.683 8.344 1.00 75.94 262 ARG A C 1
ATOM 1967 O O . ARG A 1 262 ? 0.111 19.297 8.767 1.00 75.94 262 ARG A O 1
ATOM 1974 N N . ARG A 1 263 ? -0.748 17.650 7.500 1.00 68.31 263 ARG A N 1
ATOM 1975 C CA . ARG A 1 263 ? 0.498 16.903 7.229 1.00 68.31 263 ARG A CA 1
ATOM 1976 C C . ARG A 1 263 ? 1.103 16.178 8.440 1.00 68.31 263 ARG A C 1
ATOM 1978 O O . ARG A 1 263 ? 2.185 15.623 8.329 1.00 68.31 263 ARG A O 1
ATOM 1985 N N . ASP A 1 264 ? 0.361 16.039 9.537 1.00 62.06 264 ASP A N 1
ATOM 1986 C CA . ASP A 1 264 ? 0.778 15.220 10.689 1.00 62.06 264 ASP A CA 1
ATOM 1987 C C . ASP A 1 264 ? 0.650 13.706 10.433 1.00 62.06 264 ASP A C 1
ATOM 1989 O O . ASP A 1 264 ? 0.989 12.895 11.287 1.00 62.06 264 ASP A O 1
ATOM 1993 N N . HIS A 1 265 ? 0.159 13.303 9.258 1.00 61.12 265 HIS A N 1
ATOM 1994 C CA . HIS A 1 265 ? 0.073 11.905 8.826 1.00 61.12 265 HIS A CA 1
ATOM 1995 C C . HIS A 1 265 ? 1.394 11.355 8.279 1.00 61.12 265 HIS A C 1
ATOM 1997 O O . HIS A 1 265 ? 1.441 10.188 7.877 1.00 61.12 265 HIS A O 1
ATOM 2003 N N . ASP A 1 266 ? 2.459 12.166 8.261 1.00 70.94 266 ASP A N 1
ATOM 2004 C CA . ASP A 1 266 ? 3.753 11.728 7.758 1.00 70.94 266 ASP A CA 1
ATOM 2005 C C . ASP A 1 266 ? 4.250 10.413 8.394 1.00 70.94 266 ASP A C 1
ATOM 2007 O O . ASP A 1 266 ? 4.673 9.537 7.631 1.00 70.94 266 ASP A O 1
ATOM 2011 N N . PRO A 1 267 ? 4.083 10.184 9.716 1.00 76.19 267 PRO A N 1
ATOM 2012 C CA . PRO A 1 267 ? 4.408 8.914 10.364 1.00 76.19 267 PRO A CA 1
ATOM 2013 C C . PRO A 1 267 ? 3.588 7.722 9.857 1.00 76.19 267 PRO A C 1
ATOM 2015 O O . PRO A 1 267 ? 4.134 6.633 9.694 1.00 76.19 267 PRO A O 1
ATOM 2018 N N . LEU A 1 268 ? 2.290 7.894 9.574 1.00 77.00 268 LEU A N 1
ATOM 2019 C CA . LEU A 1 268 ? 1.433 6.812 9.067 1.00 77.00 268 LEU A CA 1
ATOM 2020 C C . LEU A 1 268 ? 1.826 6.410 7.646 1.00 77.00 268 LEU A C 1
ATOM 2022 O O . LEU A 1 268 ? 1.940 5.222 7.336 1.00 77.00 268 LEU A O 1
ATOM 2026 N N . SER A 1 269 ? 2.061 7.394 6.783 1.00 82.44 269 SER A N 1
ATOM 2027 C CA . SER A 1 269 ? 2.511 7.141 5.417 1.00 82.44 269 SER A CA 1
ATOM 2028 C C . SER A 1 269 ? 3.938 6.577 5.385 1.00 82.44 269 SER A C 1
ATOM 2030 O O . SER A 1 269 ? 4.213 5.666 4.605 1.00 82.44 269 SER A O 1
ATOM 2032 N N . GLU A 1 270 ? 4.839 7.043 6.257 1.00 85.81 270 GLU A N 1
ATOM 2033 C CA . GLU A 1 270 ? 6.178 6.458 6.427 1.00 85.81 270 GLU A CA 1
ATOM 2034 C C . GLU A 1 270 ? 6.101 5.013 6.908 1.00 85.81 270 GLU A C 1
ATOM 2036 O O . GLU A 1 270 ? 6.810 4.153 6.394 1.00 85.81 270 GLU A O 1
ATOM 2041 N N . ALA A 1 271 ? 5.201 4.719 7.841 1.00 85.56 271 ALA A N 1
ATOM 2042 C CA . ALA A 1 271 ? 5.001 3.373 8.345 1.00 85.56 271 ALA A CA 1
ATOM 2043 C C . ALA A 1 271 ? 4.424 2.419 7.306 1.00 85.56 271 ALA A C 1
ATOM 2045 O O . ALA A 1 271 ? 4.781 1.244 7.304 1.00 85.56 271 ALA A O 1
ATOM 2046 N N . LEU A 1 272 ? 3.559 2.903 6.411 1.00 83.69 272 LEU A N 1
ATOM 2047 C CA . LEU A 1 272 ? 3.093 2.119 5.270 1.00 83.69 272 LEU A CA 1
ATOM 2048 C C . LEU A 1 272 ? 4.241 1.820 4.304 1.00 83.69 272 LEU A C 1
ATOM 2050 O O . LEU A 1 272 ? 4.369 0.684 3.852 1.00 83.69 272 LEU A O 1
ATOM 2054 N N . VAL A 1 273 ? 5.107 2.798 4.028 1.00 86.75 273 VAL A N 1
ATOM 2055 C CA . VAL A 1 273 ? 6.318 2.578 3.222 1.00 86.75 273 VAL A CA 1
ATOM 2056 C C . VAL A 1 273 ? 7.263 1.589 3.908 1.00 86.75 273 VAL A C 1
ATOM 2058 O O . VAL A 1 273 ? 7.762 0.672 3.260 1.00 86.75 273 VAL A O 1
ATOM 2061 N N . ASP A 1 274 ? 7.471 1.717 5.216 1.00 87.75 274 ASP A N 1
ATOM 2062 C CA . ASP A 1 274 ? 8.299 0.805 6.005 1.00 87.75 274 ASP A CA 1
ATOM 2063 C C . ASP A 1 274 ? 7.721 -0.604 6.045 1.00 87.75 274 ASP A C 1
ATOM 2065 O O . ASP A 1 274 ? 8.467 -1.574 5.923 1.00 87.75 274 ASP A O 1
ATOM 2069 N N . ALA A 1 275 ? 6.400 -0.724 6.169 1.00 84.31 275 ALA A N 1
ATOM 2070 C CA . ALA A 1 275 ? 5.706 -1.997 6.114 1.00 84.31 275 ALA A CA 1
ATOM 2071 C C . ALA A 1 275 ? 5.902 -2.668 4.750 1.00 84.31 275 ALA A C 1
ATOM 2073 O O . ALA A 1 275 ? 6.292 -3.832 4.684 1.00 84.31 275 ALA A O 1
ATOM 2074 N N . LEU A 1 276 ? 5.731 -1.911 3.662 1.00 83.25 276 LEU A N 1
ATOM 2075 C CA . LEU A 1 276 ? 6.009 -2.392 2.312 1.00 83.25 276 LEU A CA 1
ATOM 2076 C C . LEU A 1 276 ? 7.475 -2.814 2.163 1.00 83.25 276 LEU A C 1
ATOM 2078 O O . LEU A 1 276 ? 7.743 -3.919 1.709 1.00 83.25 276 LEU A O 1
ATOM 2082 N N . ARG A 1 277 ? 8.449 -2.004 2.590 1.00 84.69 277 ARG A N 1
ATOM 2083 C CA . ARG A 1 277 ? 9.868 -2.394 2.499 1.00 84.69 277 ARG A CA 1
ATOM 2084 C C . ARG A 1 277 ? 10.182 -3.650 3.296 1.00 84.69 277 ARG A C 1
ATOM 2086 O O . ARG A 1 277 ? 10.956 -4.478 2.822 1.00 84.69 277 ARG A O 1
ATOM 2093 N N . ALA A 1 278 ? 9.597 -3.802 4.480 1.00 82.94 278 ALA A N 1
ATOM 2094 C CA . ALA A 1 278 ? 9.877 -4.936 5.345 1.00 82.94 278 ALA A CA 1
ATOM 2095 C C . ALA A 1 278 ? 9.398 -6.264 4.731 1.00 82.94 278 ALA A C 1
ATOM 2097 O O . ALA A 1 278 ? 10.125 -7.256 4.784 1.00 82.94 278 ALA A O 1
ATOM 2098 N N . ASP A 1 279 ? 8.233 -6.258 4.080 1.00 76.38 279 ASP A N 1
ATOM 2099 C CA . ASP A 1 279 ? 7.674 -7.448 3.433 1.00 76.38 279 ASP A CA 1
ATOM 2100 C C . ASP A 1 279 ? 8.245 -7.694 2.030 1.00 76.38 279 ASP A C 1
ATOM 2102 O O . ASP A 1 279 ? 8.343 -8.842 1.596 1.00 76.38 279 ASP A O 1
ATOM 2106 N N . LEU A 1 280 ? 8.642 -6.644 1.307 1.00 79.88 280 LEU A N 1
ATOM 2107 C CA . LEU A 1 280 ? 9.144 -6.759 -0.066 1.00 79.88 280 LEU A CA 1
ATOM 2108 C C . LEU A 1 280 ? 10.661 -6.991 -0.123 1.00 79.88 280 LEU A C 1
ATOM 2110 O O . LEU A 1 280 ? 11.126 -7.837 -0.886 1.00 79.88 280 LEU A O 1
ATOM 2114 N N . GLY A 1 281 ? 11.444 -6.276 0.689 1.00 66.25 281 GLY A N 1
ATOM 2115 C CA . GLY A 1 281 ? 12.905 -6.208 0.566 1.0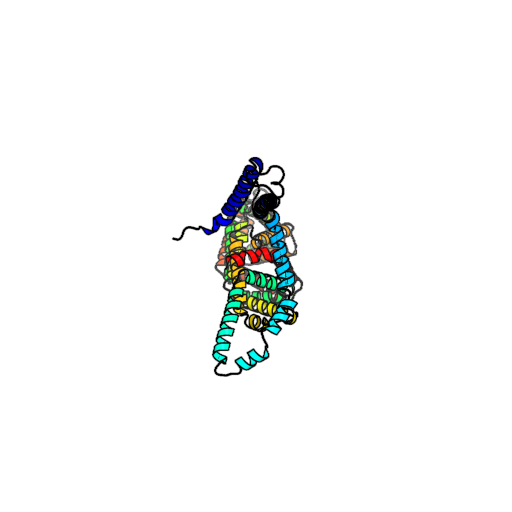0 66.25 281 GLY A CA 1
ATOM 2116 C C . GLY A 1 281 ? 13.647 -7.497 0.932 1.00 66.25 281 GLY A C 1
ATOM 2117 O O . GLY A 1 281 ? 14.739 -7.744 0.422 1.00 66.25 281 GLY A O 1
ATOM 2118 N N . ALA A 1 282 ? 13.060 -8.348 1.780 1.00 60.84 282 ALA A N 1
ATOM 2119 C CA . ALA A 1 282 ? 13.695 -9.580 2.261 1.00 60.84 282 ALA A CA 1
ATOM 2120 C C . ALA A 1 282 ? 12.943 -10.868 1.890 1.00 60.84 282 ALA A C 1
ATOM 2122 O O . ALA A 1 282 ? 13.427 -11.956 2.200 1.00 60.84 282 ALA A O 1
ATOM 2123 N N . SER A 1 283 ? 11.778 -10.782 1.240 1.00 77.50 283 SER A N 1
ATOM 2124 C CA . SER A 1 283 ? 10.918 -11.947 1.018 1.00 77.50 283 SER A CA 1
ATOM 2125 C C . SER A 1 283 ? 11.401 -12.802 -0.163 1.00 77.50 283 SER A C 1
ATOM 2127 O O . SER A 1 283 ? 11.332 -12.362 -1.318 1.00 77.50 283 SER A O 1
ATOM 2129 N N . PRO A 1 284 ? 11.830 -14.065 0.067 1.00 83.06 284 PRO A N 1
ATOM 2130 C CA . PRO A 1 284 ? 12.133 -14.995 -1.020 1.00 83.06 284 PRO A CA 1
ATOM 2131 C C . PRO A 1 284 ? 10.899 -15.267 -1.885 1.00 83.06 284 PRO A C 1
ATOM 2133 O O . PRO A 1 284 ? 11.015 -15.501 -3.086 1.00 83.06 284 PRO A O 1
ATOM 2136 N N . ASP A 1 285 ? 9.711 -15.218 -1.278 1.00 83.94 285 ASP A N 1
ATOM 2137 C CA . ASP A 1 285 ? 8.438 -15.341 -1.977 1.00 83.94 285 ASP A CA 1
ATOM 2138 C C . ASP A 1 285 ? 8.164 -14.156 -2.899 1.00 83.94 285 ASP A C 1
ATOM 2140 O O . ASP A 1 285 ? 7.668 -14.368 -4.007 1.00 83.94 285 ASP A O 1
ATOM 2144 N N . PHE A 1 286 ? 8.494 -12.931 -2.476 1.00 84.62 286 PHE A N 1
ATOM 2145 C CA . PHE A 1 286 ? 8.326 -11.749 -3.321 1.00 84.62 286 PHE A CA 1
ATOM 2146 C C . PHE A 1 286 ? 9.309 -11.765 -4.493 1.00 84.62 286 PHE A C 1
ATOM 2148 O O . PHE A 1 286 ? 8.909 -11.536 -5.633 1.00 84.62 286 PHE A O 1
ATOM 2155 N N . ARG A 1 287 ? 10.572 -12.149 -4.251 1.00 86.12 287 ARG A N 1
ATOM 2156 C CA . ARG A 1 287 ? 11.554 -12.356 -5.329 1.00 86.12 287 ARG A CA 1
ATOM 2157 C C . ARG A 1 287 ? 11.040 -13.357 -6.368 1.00 86.12 287 ARG A C 1
ATOM 2159 O O . ARG A 1 287 ? 11.060 -13.051 -7.555 1.00 86.12 287 ARG A O 1
ATOM 2166 N N . ARG A 1 288 ? 10.508 -14.507 -5.934 1.00 86.31 288 ARG A N 1
ATOM 2167 C CA . ARG A 1 288 ? 9.906 -15.505 -6.839 1.00 86.31 288 ARG A CA 1
ATOM 2168 C C . ARG A 1 288 ? 8.733 -14.947 -7.645 1.00 86.31 288 ARG A C 1
ATOM 2170 O O . ARG A 1 288 ? 8.587 -15.293 -8.814 1.00 86.31 288 ARG A O 1
ATOM 2177 N N . LEU A 1 289 ? 7.898 -14.103 -7.033 1.00 87.00 289 LEU A N 1
ATOM 2178 C CA . LEU A 1 289 ? 6.817 -13.414 -7.739 1.00 87.00 289 LEU A CA 1
ATOM 2179 C C . LEU A 1 289 ? 7.378 -12.521 -8.848 1.00 87.00 289 LEU A C 1
ATOM 2181 O O . LEU A 1 289 ? 6.935 -12.634 -9.988 1.00 87.00 289 LEU A O 1
ATOM 2185 N N . VAL A 1 290 ? 8.367 -11.679 -8.536 1.00 83.75 290 VAL A N 1
ATOM 2186 C CA . VAL A 1 290 ? 8.966 -10.760 -9.517 1.00 83.75 290 VAL A CA 1
ATOM 2187 C C . VAL A 1 290 ? 9.649 -11.534 -10.643 1.00 83.75 290 VAL A C 1
ATOM 2189 O O . VAL A 1 290 ? 9.420 -11.230 -11.809 1.00 83.75 290 VAL A O 1
ATOM 2192 N N . GLU A 1 291 ? 10.408 -12.584 -10.328 1.00 83.62 291 GLU A N 1
ATOM 2193 C CA . GLU A 1 291 ? 11.007 -13.477 -11.328 1.00 83.62 291 GLU A CA 1
ATOM 2194 C C . GLU A 1 291 ? 9.953 -14.119 -12.243 1.00 83.62 291 GLU A C 1
ATOM 2196 O O . GLU A 1 291 ? 10.161 -14.224 -13.454 1.00 83.62 291 GLU A O 1
ATOM 2201 N N . GLY A 1 292 ? 8.815 -14.537 -11.678 1.00 84.38 292 GLY A N 1
ATOM 2202 C CA . GLY A 1 292 ? 7.683 -15.075 -12.429 1.00 84.38 292 GLY A CA 1
ATOM 2203 C C . GLY A 1 292 ? 7.079 -14.049 -13.388 1.00 84.38 292 GLY A C 1
ATOM 2204 O O . GLY A 1 292 ? 6.918 -14.348 -14.570 1.00 84.38 292 GLY A O 1
ATOM 2205 N N . LEU A 1 293 ? 6.824 -12.830 -12.905 1.00 83.88 293 LEU A N 1
ATOM 2206 C CA . LEU A 1 293 ? 6.286 -11.731 -13.713 1.00 83.88 293 LEU A CA 1
ATOM 2207 C C . LEU A 1 293 ? 7.249 -11.308 -14.826 1.00 83.88 293 LEU A C 1
ATOM 2209 O O . LEU A 1 293 ? 6.830 -11.119 -15.964 1.00 83.88 293 LEU A O 1
ATOM 2213 N N . VAL A 1 294 ? 8.545 -11.198 -14.526 1.00 79.12 294 VAL A N 1
ATOM 2214 C CA . VAL A 1 294 ? 9.584 -10.882 -15.517 1.00 79.12 294 VAL A CA 1
ATOM 2215 C C . VAL A 1 294 ? 9.649 -11.967 -16.586 1.00 79.12 294 VAL A C 1
ATOM 2217 O O . VAL A 1 294 ? 9.714 -11.662 -17.777 1.00 79.12 294 VAL A O 1
ATOM 2220 N N . ARG A 1 295 ? 9.599 -13.242 -16.185 1.00 82.38 295 ARG A N 1
ATOM 2221 C CA . ARG A 1 295 ? 9.555 -14.365 -17.125 1.00 82.38 295 ARG A CA 1
ATOM 2222 C C . ARG A 1 295 ? 8.334 -14.270 -18.032 1.00 82.38 295 ARG A C 1
ATOM 2224 O O . ARG A 1 295 ? 8.490 -14.360 -19.245 1.00 82.38 295 ARG A O 1
ATOM 2231 N N . GLU A 1 296 ? 7.150 -14.059 -17.467 1.00 82.12 296 GLU A N 1
ATOM 2232 C CA . GLU A 1 296 ? 5.908 -13.934 -18.234 1.00 82.12 296 GLU A CA 1
ATOM 2233 C C . GLU A 1 296 ? 5.947 -12.740 -19.197 1.00 82.12 296 GLU A C 1
ATOM 2235 O O . GLU A 1 296 ? 5.621 -12.891 -20.375 1.00 82.12 296 GLU A O 1
ATOM 2240 N N . ALA A 1 297 ? 6.426 -11.581 -18.738 1.00 78.12 297 ALA A N 1
ATOM 2241 C CA . ALA A 1 297 ? 6.605 -10.385 -19.558 1.00 78.12 297 ALA A CA 1
ATOM 2242 C C . ALA A 1 297 ? 7.514 -10.658 -20.765 1.00 78.12 297 ALA A C 1
ATOM 2244 O O . ALA A 1 297 ? 7.165 -10.351 -21.907 1.00 78.12 297 ALA A O 1
ATOM 2245 N N . VAL A 1 298 ? 8.672 -11.277 -20.524 1.00 72.69 298 VAL A N 1
ATOM 2246 C CA . VAL A 1 298 ? 9.653 -11.593 -21.569 1.00 72.69 298 VAL A CA 1
ATOM 2247 C C . VAL A 1 298 ? 9.103 -12.630 -22.550 1.00 72.69 298 VAL A C 1
ATOM 2249 O O . VAL A 1 298 ? 9.261 -12.461 -23.758 1.00 72.69 298 VAL A O 1
ATOM 2252 N N . GLU A 1 299 ? 8.421 -13.677 -22.080 1.00 75.88 299 GLU A N 1
ATOM 2253 C CA . GLU A 1 299 ? 7.805 -14.673 -22.967 1.00 75.88 299 GLU A CA 1
ATOM 2254 C C . GLU A 1 299 ? 6.654 -14.079 -23.794 1.00 75.88 299 GLU A C 1
ATOM 2256 O O . GLU A 1 299 ? 6.549 -14.338 -24.994 1.00 75.88 299 GLU A O 1
ATOM 2261 N N . ARG A 1 300 ? 5.835 -13.200 -23.204 1.00 74.25 300 ARG A N 1
ATOM 2262 C CA . ARG A 1 300 ? 4.783 -12.468 -23.922 1.00 74.25 300 ARG A CA 1
ATOM 2263 C C . ARG A 1 300 ? 5.365 -11.562 -25.004 1.00 74.25 300 ARG A C 1
ATOM 2265 O O . ARG A 1 300 ? 4.837 -11.510 -26.116 1.00 74.25 300 ARG A O 1
ATOM 2272 N N . TRP A 1 301 ? 6.465 -10.878 -24.705 1.00 69.00 301 TRP A N 1
ATOM 2273 C CA . TRP A 1 301 ? 7.197 -10.083 -25.685 1.00 69.00 301 TRP A CA 1
ATOM 2274 C C . TRP A 1 301 ? 7.754 -10.960 -26.820 1.00 69.00 301 TRP A C 1
ATOM 2276 O O . TRP A 1 301 ? 7.552 -10.644 -27.995 1.00 69.00 301 TRP A O 1
ATOM 2286 N N . LYS A 1 302 ? 8.336 -12.127 -26.495 1.00 67.50 302 LYS A N 1
ATOM 2287 C CA . LYS A 1 302 ? 8.784 -13.124 -27.486 1.00 67.50 302 LYS A CA 1
ATOM 2288 C C . LYS A 1 302 ? 7.640 -13.707 -28.336 1.00 67.50 302 LYS A C 1
ATOM 2290 O O . LYS A 1 302 ? 7.878 -14.199 -29.438 1.00 67.50 302 LYS A O 1
ATOM 2295 N N . GLY A 1 303 ? 6.398 -13.667 -27.868 1.00 65.88 303 GLY A N 1
ATOM 2296 C CA . GLY A 1 303 ? 5.233 -14.084 -28.653 1.00 65.88 303 GLY A CA 1
ATOM 2297 C C . GLY A 1 303 ? 4.805 -13.068 -29.723 1.00 65.88 303 GLY A C 1
ATOM 2298 O O . GLY A 1 303 ? 4.265 -13.459 -30.754 1.00 65.88 303 GLY A O 1
ATOM 2299 N N . ARG A 1 304 ? 5.068 -11.766 -29.521 1.00 62.19 304 ARG A N 1
ATOM 2300 C CA . ARG A 1 304 ? 4.552 -10.655 -30.354 1.00 62.19 304 ARG A CA 1
ATOM 2301 C C . ARG A 1 304 ? 5.464 -10.249 -31.528 1.00 62.19 304 ARG A C 1
ATOM 2303 O O . ARG A 1 304 ? 5.596 -9.067 -31.830 1.00 62.19 304 ARG A O 1
ATOM 2310 N N . GLY A 1 305 ? 6.094 -11.215 -32.200 1.00 55.84 305 GLY A N 1
ATOM 2311 C CA . GLY A 1 305 ? 6.795 -10.956 -33.471 1.00 55.84 305 GLY A CA 1
ATOM 2312 C C . GLY A 1 305 ? 8.196 -10.335 -33.355 1.00 55.84 305 GLY A C 1
ATOM 2313 O O . GLY A 1 305 ? 8.681 -9.727 -34.304 1.00 55.84 305 GLY A O 1
ATOM 2314 N N . TRP A 1 306 ? 8.901 -10.505 -32.228 1.00 58.59 306 TRP A N 1
ATOM 2315 C CA . TRP A 1 306 ? 10.287 -10.013 -32.063 1.00 58.59 306 TRP A CA 1
ATOM 2316 C C . TRP A 1 306 ? 11.254 -10.473 -33.172 1.00 58.59 306 TRP A C 1
ATOM 2318 O O . TRP A 1 306 ? 12.228 -9.782 -33.456 1.00 58.59 306 TRP A O 1
ATOM 2328 N N . LYS A 1 307 ? 10.965 -11.611 -33.821 1.00 50.62 307 LYS A N 1
ATOM 2329 C CA . LYS A 1 307 ? 11.733 -12.156 -34.951 1.00 50.62 307 LYS A CA 1
ATOM 2330 C C . LYS A 1 307 ? 11.721 -11.247 -36.185 1.00 50.62 307 LYS A C 1
ATOM 2332 O O . LYS A 1 307 ? 12.695 -11.245 -36.925 1.00 50.62 307 LYS A O 1
ATOM 2337 N N . GLU A 1 308 ? 10.657 -10.471 -36.389 1.00 52.66 308 GLU A N 1
ATOM 2338 C CA . GLU A 1 308 ? 10.535 -9.518 -37.504 1.00 52.66 308 GLU A CA 1
ATOM 2339 C C . GLU A 1 308 ? 11.195 -8.171 -37.175 1.00 52.66 308 GLU A C 1
ATOM 2341 O O . GLU A 1 308 ? 11.662 -7.475 -38.070 1.00 52.66 308 GLU A O 1
ATOM 2346 N N . ARG A 1 309 ? 11.282 -7.814 -35.884 1.00 50.59 309 ARG A N 1
ATOM 2347 C CA . ARG A 1 309 ? 11.841 -6.531 -35.410 1.00 50.59 309 ARG A CA 1
ATOM 2348 C C . ARG A 1 309 ? 13.350 -6.570 -35.146 1.00 50.59 309 ARG A C 1
ATOM 2350 O O . ARG A 1 309 ? 13.960 -5.519 -34.999 1.00 50.59 309 ARG A O 1
ATOM 2357 N N . LEU A 1 310 ? 13.952 -7.758 -35.073 1.00 50.47 310 LEU A N 1
ATOM 2358 C CA . LEU A 1 310 ? 15.383 -7.964 -34.820 1.00 50.47 310 LEU A CA 1
ATOM 2359 C C . LEU A 1 310 ? 15.998 -8.856 -35.908 1.00 50.47 310 LEU A C 1
ATOM 2361 O O . LEU A 1 310 ? 16.437 -9.978 -35.646 1.00 50.47 310 LEU A O 1
ATOM 2365 N N . LEU A 1 311 ? 16.036 -8.353 -37.142 1.00 42.09 311 LEU A N 1
ATOM 2366 C CA . LEU A 1 311 ? 16.834 -8.946 -38.215 1.00 42.09 311 LEU A CA 1
ATOM 2367 C C . LEU A 1 311 ? 18.325 -8.694 -37.915 1.00 42.09 311 LEU A C 1
ATOM 2369 O O . LEU A 1 311 ? 18.764 -7.550 -37.903 1.00 42.09 311 LEU A O 1
ATOM 2373 N N . GLY A 1 312 ? 19.098 -9.758 -37.652 1.00 45.44 312 GLY A N 1
ATOM 2374 C CA . GLY A 1 312 ? 20.571 -9.688 -37.627 1.00 45.44 312 GLY A CA 1
ATOM 2375 C C . GLY A 1 312 ? 21.290 -9.909 -36.285 1.00 45.44 312 GLY A C 1
ATOM 2376 O O . GLY A 1 312 ? 22.288 -9.247 -36.028 1.00 45.44 312 GLY A O 1
ATOM 2377 N N . GLY A 1 313 ? 20.843 -10.844 -35.434 1.00 39.84 313 GLY A N 1
ATOM 2378 C CA . GLY A 1 313 ? 21.655 -11.336 -34.295 1.00 39.84 313 GLY A CA 1
ATOM 2379 C C . GLY A 1 313 ? 21.092 -11.085 -32.890 1.00 39.84 313 GLY A C 1
ATOM 2380 O O . GLY A 1 313 ? 21.670 -11.533 -31.902 1.00 39.84 313 GLY A O 1
ATOM 2381 N N . GLY A 1 314 ? 19.923 -10.445 -32.769 1.00 41.25 314 GLY A N 1
ATOM 2382 C CA . GLY A 1 314 ? 19.273 -10.212 -31.470 1.00 41.25 314 GLY A CA 1
ATOM 2383 C C . GLY A 1 314 ? 18.829 -11.494 -30.747 1.00 41.25 314 GLY A C 1
ATOM 2384 O O . GLY A 1 314 ? 18.795 -11.530 -29.522 1.00 41.25 314 GLY A O 1
ATOM 2385 N N . ALA A 1 315 ? 18.545 -12.577 -31.475 1.00 44.22 315 ALA A N 1
ATOM 2386 C CA . ALA A 1 315 ? 18.060 -13.836 -30.899 1.00 44.22 315 ALA A CA 1
ATOM 2387 C C . ALA A 1 315 ? 18.993 -14.449 -29.842 1.00 44.22 315 ALA A C 1
ATOM 2389 O O . ALA A 1 315 ? 18.513 -14.940 -28.821 1.00 44.22 315 ALA A O 1
ATOM 2390 N N . GLU A 1 316 ? 20.310 -14.382 -30.044 1.00 47.00 316 GLU A N 1
ATOM 2391 C CA . GLU A 1 316 ? 21.295 -14.910 -29.090 1.00 47.00 316 GLU A CA 1
ATOM 2392 C C . GLU A 1 316 ? 21.556 -13.939 -27.929 1.00 47.00 316 GLU A C 1
ATOM 2394 O O . GLU A 1 316 ? 21.686 -14.371 -26.785 1.00 47.00 316 GLU A O 1
ATOM 2399 N N . VAL A 1 317 ? 21.530 -12.625 -28.185 1.00 44.72 317 VAL A N 1
ATOM 2400 C CA . VAL A 1 317 ? 21.661 -11.579 -27.152 1.00 44.72 317 VAL A CA 1
ATOM 2401 C C . VAL A 1 317 ? 20.486 -11.618 -26.170 1.00 44.72 317 VAL A C 1
ATOM 2403 O O . VAL A 1 317 ? 20.682 -11.517 -24.959 1.00 44.72 317 VAL A O 1
ATOM 2406 N N . PHE A 1 318 ? 19.267 -11.821 -26.677 1.00 45.88 318 PHE A N 1
ATOM 2407 C CA . PHE A 1 318 ? 18.056 -11.894 -25.861 1.00 45.88 318 PHE A CA 1
ATOM 2408 C C . PHE A 1 318 ? 17.789 -13.300 -25.294 1.00 45.88 318 PHE A C 1
ATOM 2410 O O . PHE A 1 318 ? 17.205 -13.421 -24.218 1.00 45.88 318 PHE A O 1
ATOM 2417 N N . GLY A 1 319 ? 18.266 -14.365 -25.950 1.00 50.44 319 GLY A N 1
ATOM 2418 C CA . GLY A 1 319 ? 18.308 -15.721 -25.384 1.00 50.44 319 GLY A CA 1
ATOM 2419 C C . GLY A 1 319 ? 19.262 -15.847 -24.190 1.00 50.44 319 GLY A C 1
ATOM 2420 O O . GLY A 1 319 ? 19.039 -16.676 -23.310 1.00 50.44 319 GLY A O 1
ATOM 2421 N N . ALA A 1 320 ? 20.275 -14.978 -24.120 1.00 50.72 320 ALA A N 1
ATOM 2422 C CA . ALA A 1 320 ? 21.187 -14.845 -22.987 1.00 50.72 320 ALA A CA 1
ATOM 2423 C C . ALA A 1 320 ? 20.665 -13.925 -21.863 1.00 50.72 320 ALA A C 1
ATOM 2425 O O . ALA A 1 320 ? 21.373 -13.730 -20.867 1.00 50.72 320 ALA A O 1
ATOM 2426 N N . LEU A 1 321 ? 19.454 -13.352 -21.983 1.00 57.25 321 LEU A N 1
ATOM 2427 C CA . LEU A 1 321 ? 18.865 -12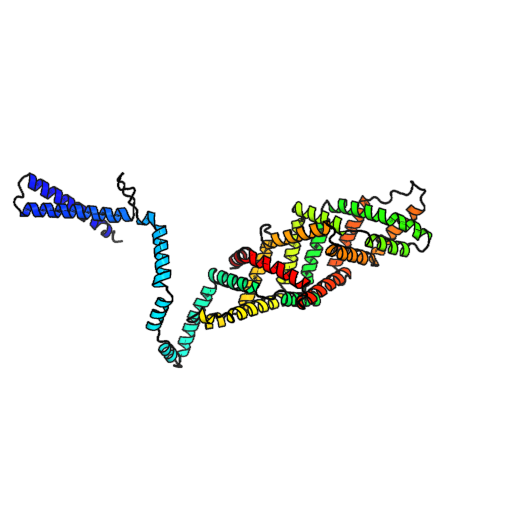.571 -20.896 1.00 57.25 321 LEU A CA 1
ATOM 2428 C C . LEU A 1 321 ? 18.632 -13.464 -19.682 1.00 57.25 321 LEU A C 1
ATOM 2430 O O . LEU A 1 321 ? 17.797 -14.367 -19.653 1.00 57.25 321 LEU A O 1
ATOM 2434 N N . ARG A 1 322 ? 19.393 -13.152 -18.647 1.00 66.06 322 ARG A N 1
ATOM 2435 C CA . ARG A 1 322 ? 19.289 -13.750 -17.332 1.00 66.06 322 ARG A CA 1
ATOM 2436 C C . ARG A 1 322 ? 18.080 -13.156 -16.611 1.00 66.06 322 ARG A C 1
ATOM 2438 O O . ARG A 1 322 ? 18.168 -12.041 -16.100 1.00 66.06 322 ARG A O 1
ATOM 2445 N N . TYR A 1 323 ? 16.956 -13.878 -16.600 1.00 70.94 323 TYR A N 1
ATOM 2446 C CA . TYR A 1 323 ? 15.724 -13.466 -15.905 1.00 70.94 323 TYR A CA 1
ATOM 2447 C C . TYR A 1 323 ? 15.980 -13.104 -14.433 1.00 70.94 323 TYR A C 1
ATOM 2449 O O . TYR A 1 323 ? 15.373 -12.168 -13.925 1.00 70.94 323 TYR A O 1
ATOM 2457 N N . ASP A 1 324 ? 16.916 -13.808 -13.786 1.00 69.38 324 ASP A N 1
ATOM 2458 C CA . ASP A 1 324 ? 17.406 -13.534 -12.432 1.00 69.38 324 ASP A CA 1
ATOM 2459 C C . ASP A 1 324 ? 17.949 -12.108 -12.292 1.00 69.38 324 ASP A C 1
ATOM 2461 O O . ASP A 1 324 ? 17.567 -11.398 -11.370 1.00 69.38 324 ASP A O 1
ATOM 2465 N N . ARG A 1 325 ? 18.770 -11.648 -13.246 1.00 70.62 325 ARG A N 1
ATOM 2466 C CA . ARG A 1 325 ? 19.331 -10.290 -13.206 1.00 70.62 325 ARG A CA 1
ATOM 2467 C C . ARG A 1 325 ? 18.266 -9.224 -13.403 1.00 70.62 325 ARG A C 1
ATOM 2469 O O . ARG A 1 325 ? 18.261 -8.238 -12.684 1.00 70.62 325 ARG A O 1
ATOM 2476 N N . ILE A 1 326 ? 17.351 -9.433 -14.349 1.00 70.12 326 ILE A N 1
ATOM 2477 C CA . ILE A 1 326 ? 16.264 -8.475 -14.595 1.00 70.12 326 ILE A CA 1
ATOM 2478 C C . ILE A 1 326 ? 15.370 -8.373 -13.352 1.00 70.12 326 ILE A C 1
ATOM 2480 O O . ILE A 1 326 ? 14.976 -7.278 -12.962 1.00 70.12 326 ILE A O 1
ATOM 2484 N N . ALA A 1 327 ? 15.072 -9.500 -12.702 1.00 73.75 327 ALA A N 1
ATOM 2485 C CA . ALA A 1 327 ? 14.319 -9.503 -11.455 1.00 73.75 327 ALA A CA 1
ATOM 2486 C C . ALA A 1 327 ? 15.073 -8.787 -10.322 1.00 73.75 327 ALA A C 1
ATOM 2488 O O . ALA A 1 327 ? 14.454 -8.028 -9.582 1.00 73.75 327 ALA A O 1
ATOM 2489 N N . GLU A 1 328 ? 16.390 -8.975 -10.199 1.00 76.31 328 GLU A N 1
ATOM 2490 C CA . GLU A 1 328 ? 17.228 -8.235 -9.243 1.00 76.31 328 GLU A CA 1
ATOM 2491 C C . GLU A 1 328 ? 17.211 -6.723 -9.495 1.00 76.31 328 GLU A C 1
ATOM 2493 O O . GLU A 1 328 ? 17.023 -5.960 -8.548 1.00 76.31 328 GLU A O 1
ATOM 2498 N N . ASP A 1 329 ? 17.329 -6.291 -10.751 1.00 68.44 329 ASP A N 1
ATOM 2499 C CA . ASP A 1 329 ? 17.279 -4.874 -11.123 1.00 68.44 329 ASP A CA 1
ATOM 2500 C C . ASP A 1 329 ? 15.907 -4.258 -10.792 1.00 68.44 329 ASP A C 1
ATOM 2502 O O . ASP A 1 329 ? 15.829 -3.162 -10.236 1.00 68.44 329 ASP A O 1
ATOM 2506 N N . VAL A 1 330 ? 14.813 -4.985 -11.058 1.00 73.31 330 VAL A N 1
ATOM 2507 C CA . VAL A 1 330 ? 13.447 -4.564 -10.698 1.00 73.31 330 VAL A CA 1
ATOM 2508 C C . VAL A 1 330 ? 13.272 -4.478 -9.182 1.00 73.31 330 VAL A C 1
ATOM 2510 O O . VAL A 1 330 ? 12.734 -3.492 -8.682 1.00 73.31 330 VAL A O 1
ATOM 2513 N N . LEU A 1 331 ? 13.735 -5.481 -8.431 1.00 74.75 331 LEU A N 1
ATOM 2514 C CA . LEU A 1 331 ? 13.671 -5.479 -6.966 1.00 74.75 331 LEU A CA 1
ATOM 2515 C C . LEU A 1 331 ? 14.473 -4.316 -6.369 1.00 74.75 331 LEU A C 1
ATOM 2517 O O . LEU A 1 331 ? 13.987 -3.646 -5.459 1.00 74.75 331 LEU A O 1
ATOM 2521 N N . SER A 1 332 ? 15.663 -4.047 -6.910 1.00 74.19 332 SER A N 1
ATOM 2522 C CA . SER A 1 332 ? 16.502 -2.909 -6.525 1.00 74.19 332 SER A CA 1
ATOM 2523 C C . SER A 1 332 ? 15.802 -1.575 -6.800 1.00 74.19 332 SER A C 1
ATOM 2525 O O . SER A 1 332 ? 15.765 -0.700 -5.937 1.00 74.19 332 SER A O 1
ATOM 2527 N N . ALA A 1 333 ? 15.158 -1.439 -7.964 1.00 70.69 333 ALA A N 1
ATOM 2528 C CA . ALA A 1 333 ? 14.381 -0.252 -8.309 1.00 70.69 333 ALA A CA 1
ATOM 2529 C C . ALA A 1 333 ? 13.192 -0.029 -7.367 1.00 70.69 333 ALA A C 1
ATOM 2531 O O . ALA A 1 333 ? 12.937 1.106 -6.970 1.00 70.69 333 ALA A O 1
ATOM 2532 N N . ILE A 1 334 ? 12.478 -1.102 -7.006 1.00 77.00 334 ILE A N 1
ATOM 2533 C CA . ILE A 1 334 ? 11.369 -1.050 -6.047 1.00 77.00 334 ILE A CA 1
ATOM 2534 C C . ILE A 1 334 ? 11.878 -0.599 -4.675 1.00 77.00 334 ILE A C 1
ATOM 2536 O O . ILE A 1 334 ? 11.296 0.320 -4.100 1.00 77.00 334 ILE A O 1
ATOM 2540 N N . ASP A 1 335 ? 12.961 -1.188 -4.154 1.00 77.88 335 ASP A N 1
ATOM 2541 C CA . ASP A 1 335 ? 13.510 -0.771 -2.857 1.00 77.88 335 ASP A CA 1
ATOM 2542 C C . ASP A 1 335 ? 13.977 0.687 -2.891 1.00 77.88 335 ASP A C 1
ATOM 2544 O O . ASP A 1 335 ? 13.598 1.461 -2.017 1.00 77.88 335 ASP A O 1
ATOM 2548 N N . ALA A 1 336 ? 14.704 1.103 -3.933 1.00 74.06 336 ALA A N 1
ATOM 2549 C CA . ALA A 1 336 ? 15.142 2.487 -4.101 1.00 74.06 336 ALA A CA 1
ATOM 2550 C C . ALA A 1 336 ? 13.959 3.470 -4.168 1.00 74.06 336 ALA A C 1
ATOM 2552 O O . ALA A 1 336 ? 13.997 4.528 -3.536 1.00 74.06 336 ALA A O 1
ATOM 2553 N N . ALA A 1 337 ? 12.886 3.110 -4.880 1.00 73.75 337 ALA A N 1
ATOM 2554 C CA . ALA A 1 337 ? 11.679 3.925 -4.959 1.00 73.75 337 ALA A CA 1
ATOM 2555 C C . ALA A 1 337 ? 10.977 4.037 -3.597 1.00 73.75 337 ALA A C 1
ATOM 2557 O O . ALA A 1 337 ? 10.494 5.113 -3.251 1.00 73.75 337 ALA A O 1
ATOM 2558 N N . LEU A 1 338 ? 10.954 2.962 -2.803 1.00 81.06 338 LEU A N 1
ATOM 2559 C CA . LEU A 1 338 ? 10.394 2.973 -1.451 1.00 81.06 338 LEU A CA 1
ATOM 2560 C C . LEU A 1 338 ? 11.282 3.739 -0.457 1.00 81.06 338 LEU A C 1
ATOM 2562 O O . LEU A 1 338 ? 10.759 4.450 0.396 1.00 81.06 338 LEU A O 1
ATOM 2566 N N . VAL A 1 339 ? 12.612 3.649 -0.567 1.00 83.50 339 VAL A N 1
ATOM 2567 C CA . VAL A 1 339 ? 13.552 4.481 0.212 1.00 83.50 339 VAL A CA 1
ATOM 2568 C C . VAL A 1 339 ? 13.277 5.958 -0.043 1.00 83.50 339 VAL A C 1
ATOM 2570 O O . VAL A 1 339 ? 13.152 6.731 0.904 1.00 83.50 339 VAL A O 1
ATOM 2573 N N . ASP A 1 340 ? 13.167 6.341 -1.316 1.00 78.75 340 ASP A N 1
ATOM 2574 C CA . ASP A 1 340 ? 12.874 7.716 -1.711 1.00 78.75 340 ASP A CA 1
ATOM 2575 C C . ASP A 1 340 ? 11.481 8.141 -1.229 1.00 78.75 340 ASP A C 1
ATOM 2577 O O . ASP A 1 340 ? 11.336 9.210 -0.651 1.00 78.75 340 ASP A O 1
ATOM 2581 N N . ALA A 1 341 ? 10.467 7.280 -1.362 1.00 82.06 341 ALA A N 1
ATOM 2582 C CA . ALA A 1 341 ? 9.105 7.555 -0.898 1.00 82.06 341 ALA A CA 1
ATOM 2583 C C . ALA A 1 341 ? 8.988 7.767 0.617 1.00 82.06 341 ALA A C 1
ATOM 2585 O O . ALA A 1 341 ? 8.048 8.421 1.073 1.00 82.06 341 ALA A O 1
ATOM 2586 N N . ARG A 1 342 ? 9.925 7.223 1.401 1.00 83.94 342 ARG A N 1
ATOM 2587 C CA . ARG A 1 342 ? 9.968 7.441 2.848 1.00 83.94 342 ARG A CA 1
ATOM 2588 C C . ARG A 1 342 ? 10.370 8.875 3.197 1.00 83.94 342 ARG A C 1
ATOM 2590 O O . ARG A 1 342 ? 9.808 9.438 4.123 1.00 83.94 342 ARG A O 1
ATOM 2597 N N . THR A 1 343 ? 11.347 9.451 2.497 1.00 81.50 343 THR A N 1
ATOM 2598 C CA . THR A 1 343 ? 11.948 10.750 2.865 1.00 81.50 343 THR A CA 1
ATOM 2599 C C . THR A 1 343 ? 11.495 11.909 1.980 1.00 81.50 343 THR A C 1
ATOM 2601 O O . THR A 1 343 ? 11.622 13.070 2.367 1.00 81.50 343 THR A O 1
ATOM 2604 N N . ASN A 1 344 ? 10.954 11.615 0.798 1.00 80.56 344 ASN A N 1
ATOM 2605 C CA . ASN A 1 344 ? 10.516 12.595 -0.182 1.00 80.56 344 ASN A CA 1
ATOM 2606 C C . ASN A 1 344 ? 8.986 12.587 -0.316 1.00 80.56 344 ASN A C 1
ATOM 2608 O O . ASN A 1 344 ? 8.410 11.738 -0.998 1.00 80.56 344 ASN A O 1
ATOM 2612 N N . SER A 1 345 ? 8.325 13.589 0.271 1.00 80.25 345 SER A N 1
ATOM 2613 C CA . SER A 1 345 ? 6.863 13.749 0.188 1.00 80.25 345 SER A CA 1
ATOM 2614 C C . SER A 1 345 ? 6.338 14.031 -1.226 1.00 80.25 345 SER A C 1
ATOM 2616 O O . SER A 1 345 ? 5.150 13.851 -1.480 1.00 80.25 345 SER A O 1
ATOM 2618 N N . ALA A 1 346 ? 7.202 14.433 -2.164 1.00 77.44 346 ALA A N 1
ATOM 2619 C CA . ALA A 1 346 ? 6.844 14.612 -3.570 1.00 77.44 346 ALA A CA 1
ATOM 2620 C C . ALA A 1 346 ? 6.994 13.326 -4.405 1.00 77.44 346 ALA A C 1
ATOM 2622 O O . ALA A 1 346 ? 6.684 13.335 -5.595 1.00 77.44 346 ALA A O 1
ATOM 2623 N N . ASN A 1 347 ? 7.476 12.224 -3.819 1.00 76.56 347 ASN A N 1
ATOM 2624 C CA . ASN A 1 347 ? 7.600 10.956 -4.529 1.00 76.56 347 ASN A CA 1
ATOM 2625 C C . ASN A 1 347 ? 6.206 10.429 -4.948 1.00 76.56 347 ASN A C 1
ATOM 2627 O O . ASN A 1 347 ? 5.276 10.473 -4.137 1.00 76.56 347 ASN A O 1
ATOM 2631 N N . PRO A 1 348 ? 6.027 9.869 -6.160 1.00 70.06 348 PRO A N 1
ATOM 2632 C CA . PRO A 1 348 ? 4.696 9.455 -6.604 1.00 70.06 348 PRO A CA 1
ATOM 2633 C C . PRO A 1 348 ? 4.089 8.300 -5.787 1.00 70.06 348 PRO A C 1
ATOM 2635 O O . PRO A 1 348 ? 2.870 8.253 -5.614 1.00 70.06 348 PRO A O 1
ATOM 2638 N N . ILE A 1 349 ? 4.905 7.391 -5.229 1.00 74.06 349 ILE A N 1
ATOM 2639 C CA . ILE A 1 349 ? 4.424 6.344 -4.308 1.00 74.06 349 ILE A CA 1
ATOM 2640 C C . ILE A 1 349 ? 3.852 6.995 -3.049 1.00 74.06 349 ILE A C 1
ATOM 2642 O O . ILE A 1 349 ? 2.765 6.628 -2.603 1.00 74.06 349 ILE A O 1
ATOM 2646 N N . ARG A 1 350 ? 4.555 7.995 -2.507 1.00 78.81 350 ARG A N 1
ATOM 2647 C CA . ARG A 1 350 ? 4.118 8.735 -1.322 1.00 78.81 350 ARG A CA 1
ATOM 2648 C C . ARG A 1 350 ? 2.810 9.477 -1.578 1.00 78.81 350 ARG A C 1
ATOM 2650 O O . ARG A 1 350 ? 1.836 9.237 -0.873 1.00 78.81 350 ARG A O 1
ATOM 2657 N N . LEU A 1 351 ? 2.732 10.240 -2.667 1.00 78.88 351 LEU A N 1
ATOM 2658 C CA . LEU A 1 351 ? 1.501 10.922 -3.080 1.00 78.88 351 LEU A CA 1
ATOM 2659 C C . LEU A 1 351 ? 0.320 9.952 -3.235 1.00 78.88 351 LEU A C 1
ATOM 2661 O O . LEU A 1 351 ? -0.822 10.298 -2.916 1.00 78.88 351 LEU A O 1
ATOM 2665 N N . LYS A 1 352 ? 0.570 8.722 -3.702 1.00 75.69 352 LYS A N 1
ATOM 2666 C CA . LYS A 1 352 ? -0.475 7.705 -3.834 1.00 75.69 352 LYS A CA 1
ATOM 2667 C C . LYS A 1 352 ? -0.940 7.159 -2.491 1.00 75.69 352 LYS A C 1
ATOM 2669 O O . LYS A 1 352 ? -2.147 6.980 -2.320 1.00 75.69 352 LYS A O 1
ATOM 2674 N N . ILE A 1 353 ? -0.017 6.905 -1.567 1.00 81.69 353 ILE A N 1
ATOM 2675 C CA . ILE A 1 353 ? -0.349 6.518 -0.193 1.00 81.69 353 ILE A CA 1
ATOM 2676 C C . ILE A 1 353 ? -1.198 7.617 0.447 1.00 81.69 353 ILE A C 1
ATOM 2678 O O . ILE A 1 353 ? -2.291 7.324 0.925 1.00 81.69 353 ILE A O 1
ATOM 2682 N N . ASP A 1 354 ? -0.780 8.876 0.341 1.00 80.81 354 ASP A N 1
ATOM 2683 C CA . ASP A 1 354 ? -1.495 10.012 0.927 1.00 80.81 354 ASP A CA 1
ATOM 2684 C C . ASP A 1 354 ? -2.887 10.178 0.298 1.00 80.81 354 ASP A C 1
ATOM 2686 O O . ASP A 1 354 ? -3.885 10.368 0.996 1.00 80.81 354 ASP A O 1
ATOM 2690 N N . THR A 1 355 ? -2.999 10.004 -1.023 1.00 82.88 355 THR A N 1
ATOM 2691 C CA . THR A 1 355 ? -4.289 10.013 -1.733 1.00 82.88 355 THR A CA 1
ATOM 2692 C C . THR A 1 355 ? -5.192 8.866 -1.276 1.00 82.88 355 THR A C 1
ATOM 2694 O O . THR A 1 355 ? -6.391 9.061 -1.064 1.00 82.88 355 THR A O 1
ATOM 2697 N N . ALA A 1 356 ? -4.642 7.658 -1.125 1.00 80.88 356 ALA A N 1
ATOM 2698 C CA . ALA A 1 356 ? -5.390 6.488 -0.678 1.00 80.88 356 ALA A CA 1
ATOM 2699 C C . ALA A 1 356 ? -5.861 6.644 0.774 1.00 80.88 356 ALA A C 1
ATOM 2701 O O . ALA A 1 356 ? -7.025 6.367 1.061 1.00 80.88 356 ALA A O 1
ATOM 2702 N N . LEU A 1 357 ? -4.995 7.147 1.657 1.00 83.25 357 LEU A N 1
ATOM 2703 C CA . LEU A 1 357 ? -5.323 7.469 3.043 1.00 83.25 357 LEU A CA 1
ATOM 2704 C C . LEU A 1 357 ? -6.395 8.553 3.125 1.00 83.25 357 LEU A C 1
ATOM 2706 O O . LEU A 1 357 ? -7.357 8.395 3.869 1.00 83.25 357 LEU A O 1
ATOM 2710 N N . THR A 1 358 ? -6.288 9.604 2.310 1.00 86.19 358 THR A N 1
ATOM 2711 C CA . THR A 1 358 ? -7.290 10.676 2.241 1.00 86.19 358 THR A CA 1
ATOM 2712 C C . THR A 1 358 ? -8.646 10.123 1.813 1.00 86.19 358 THR A C 1
ATOM 2714 O O . THR A 1 358 ? -9.655 10.365 2.473 1.00 86.19 358 THR A O 1
ATOM 2717 N N . GLY A 1 359 ? -8.682 9.338 0.732 1.00 85.19 359 GLY A N 1
ATOM 2718 C CA . GLY A 1 359 ? -9.917 8.727 0.243 1.00 85.19 359 GLY A CA 1
ATOM 2719 C C . GLY A 1 359 ? -10.516 7.732 1.239 1.00 85.19 359 GLY A C 1
ATOM 2720 O O . GLY A 1 359 ? -11.735 7.679 1.402 1.00 85.19 359 GLY A O 1
ATOM 2721 N N . PHE A 1 360 ? -9.674 6.966 1.937 1.00 85.56 360 PHE A N 1
ATOM 2722 C CA . PHE A 1 360 ? -10.102 6.090 3.024 1.00 85.56 360 PHE A CA 1
ATOM 2723 C C . PHE A 1 360 ? -10.711 6.894 4.176 1.00 85.56 360 PHE A C 1
ATOM 2725 O O . PHE A 1 360 ? -11.838 6.608 4.574 1.00 85.56 360 PHE A O 1
ATOM 2732 N N . ALA A 1 361 ? -10.022 7.934 4.651 1.00 86.75 361 ALA A N 1
ATOM 2733 C CA . ALA A 1 361 ? -10.479 8.797 5.734 1.00 86.75 361 ALA A CA 1
ATOM 2734 C C . ALA A 1 361 ? -11.822 9.460 5.411 1.00 86.75 361 ALA A C 1
ATOM 2736 O O . ALA A 1 361 ? -12.739 9.417 6.223 1.00 86.75 361 ALA A O 1
ATOM 2737 N N . GLN A 1 362 ? -11.975 9.995 4.197 1.00 89.88 362 GLN A N 1
ATOM 2738 C CA . GLN A 1 362 ? -13.217 10.621 3.737 1.00 89.88 362 GLN A CA 1
ATOM 2739 C C . GLN A 1 362 ? -14.380 9.629 3.656 1.00 89.88 362 GLN A C 1
ATOM 2741 O O . GLN A 1 362 ? -15.481 9.934 4.108 1.00 89.88 362 GLN A O 1
ATOM 2746 N N . ARG A 1 363 ? -14.154 8.429 3.108 1.00 90.50 363 ARG A N 1
ATOM 2747 C CA . ARG A 1 363 ? -15.192 7.387 3.042 1.00 90.50 363 ARG A CA 1
ATOM 2748 C C . ARG A 1 363 ? -15.585 6.891 4.428 1.00 90.50 363 ARG A C 1
ATOM 2750 O O . ARG A 1 363 ? -16.765 6.675 4.688 1.00 90.50 363 ARG A O 1
ATOM 2757 N N . LEU A 1 364 ? -14.6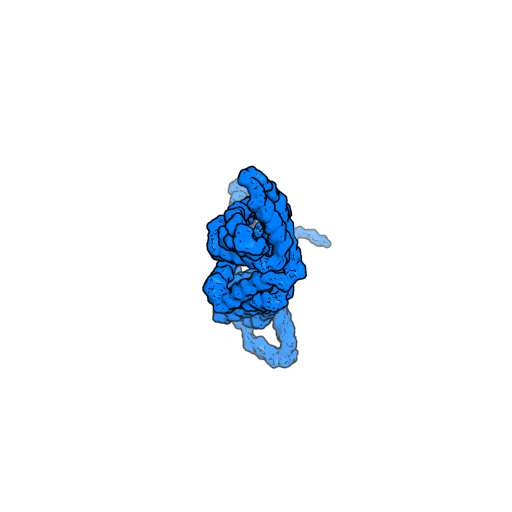06 6.738 5.315 1.00 88.88 364 LEU A N 1
ATOM 2758 C CA . LEU A 1 364 ? -14.839 6.355 6.700 1.00 88.88 364 LEU A CA 1
ATOM 2759 C C . LEU A 1 364 ? -15.625 7.452 7.442 1.00 88.88 364 LEU A C 1
ATOM 2761 O O . LEU A 1 364 ? -16.608 7.145 8.107 1.00 88.88 364 LEU A O 1
ATOM 2765 N N . ALA A 1 365 ? -15.275 8.727 7.230 1.00 89.19 365 ALA A N 1
ATOM 2766 C CA . ALA A 1 365 ? -15.975 9.893 7.778 1.00 89.19 365 ALA A CA 1
ATOM 2767 C C . ALA A 1 365 ? -17.424 9.999 7.279 1.00 89.19 365 ALA A C 1
ATOM 2769 O O . ALA A 1 365 ? -18.310 10.416 8.019 1.00 89.19 365 ALA A O 1
ATOM 2770 N N . ALA A 1 366 ? -17.672 9.594 6.032 1.00 90.81 366 ALA A N 1
ATOM 2771 C CA . ALA A 1 366 ? -19.002 9.545 5.433 1.00 90.81 366 ALA A CA 1
ATOM 2772 C C . ALA A 1 366 ? -19.852 8.348 5.910 1.00 90.81 366 ALA A C 1
ATOM 2774 O O . ALA A 1 366 ? -21.009 8.230 5.508 1.00 90.81 366 ALA A O 1
ATOM 2775 N N . GLY A 1 367 ? -19.298 7.455 6.740 1.00 87.06 367 GLY A N 1
ATOM 2776 C CA . GLY A 1 367 ? -19.998 6.273 7.242 1.00 87.06 367 GLY A CA 1
ATOM 2777 C C . GLY A 1 367 ? -20.223 5.204 6.173 1.00 87.06 367 GLY A C 1
ATOM 2778 O O . GLY A 1 367 ? -21.260 4.543 6.183 1.00 87.06 367 GLY A O 1
ATOM 2779 N N . ASP A 1 368 ? -19.285 5.044 5.229 1.00 87.44 368 ASP A N 1
ATOM 2780 C CA . ASP A 1 368 ? -19.355 4.004 4.197 1.00 87.44 368 ASP A CA 1
ATOM 2781 C C . ASP A 1 368 ? -19.594 2.622 4.846 1.00 87.44 368 ASP A C 1
ATOM 2783 O O . ASP A 1 368 ? -18.716 2.130 5.567 1.00 87.44 368 ASP A O 1
ATOM 2787 N N . PRO A 1 369 ? -20.740 1.956 4.588 1.00 84.00 369 PRO A N 1
ATOM 2788 C CA . PRO A 1 369 ? -21.083 0.689 5.231 1.00 84.00 369 PRO A CA 1
ATOM 2789 C C . PRO A 1 369 ? -20.033 -0.408 5.023 1.00 84.00 369 PRO A C 1
ATOM 2791 O O . PRO A 1 369 ? -19.855 -1.261 5.896 1.00 84.00 369 PRO A O 1
ATOM 2794 N N . ALA A 1 370 ? -19.313 -0.378 3.894 1.00 78.25 370 ALA A N 1
ATOM 2795 C CA . ALA A 1 370 ? -18.264 -1.345 3.589 1.00 78.25 370 ALA A CA 1
ATOM 2796 C C . ALA A 1 370 ? -17.029 -1.185 4.491 1.00 78.25 370 ALA A C 1
ATOM 2798 O O . ALA A 1 370 ? -16.310 -2.158 4.712 1.00 78.25 370 ALA A O 1
ATOM 2799 N N . LEU A 1 371 ? -16.785 0.020 5.016 1.00 79.75 371 LEU A N 1
ATOM 2800 C CA . LEU A 1 371 ? -15.686 0.316 5.939 1.00 79.75 371 LEU A CA 1
ATOM 2801 C C . LEU A 1 371 ? -16.148 0.305 7.404 1.00 79.75 371 LEU A C 1
ATOM 2803 O O . LEU A 1 371 ? -15.401 -0.116 8.285 1.00 79.75 371 LEU A O 1
ATOM 2807 N N . ALA A 1 372 ? -17.393 0.703 7.667 1.00 80.81 372 ALA A N 1
ATOM 2808 C CA . ALA A 1 372 ? -17.955 0.774 9.011 1.00 80.81 372 ALA A CA 1
ATOM 2809 C C . ALA A 1 372 ? -18.217 -0.609 9.635 1.00 80.81 372 ALA A C 1
ATOM 2811 O O . ALA A 1 372 ? -17.974 -0.808 10.828 1.00 80.81 372 ALA A O 1
ATOM 2812 N N . ALA A 1 373 ? -18.682 -1.589 8.849 1.00 78.25 373 ALA A N 1
ATOM 2813 C CA . ALA A 1 373 ? -18.992 -2.925 9.366 1.00 78.25 373 ALA A CA 1
ATOM 2814 C C . ALA A 1 373 ? -17.758 -3.681 9.918 1.00 78.25 373 ALA A C 1
ATOM 2816 O O . ALA A 1 373 ? -17.854 -4.222 11.028 1.00 78.25 373 ALA A O 1
ATOM 2817 N N . PRO A 1 374 ? -16.590 -3.692 9.238 1.00 71.44 374 PRO A N 1
ATOM 2818 C CA . PRO A 1 374 ? -15.353 -4.233 9.806 1.00 71.44 374 PRO A CA 1
ATOM 2819 C C . PRO A 1 374 ? -14.926 -3.536 11.102 1.00 71.44 374 PRO A C 1
ATOM 2821 O O . PRO A 1 374 ? -14.614 -4.214 12.079 1.00 71.44 374 PRO A O 1
ATOM 2824 N N . VAL A 1 375 ? -14.981 -2.198 11.150 1.00 75.81 375 VAL A N 1
ATOM 2825 C CA . VAL A 1 375 ? -14.630 -1.418 12.352 1.00 75.81 375 VAL A CA 1
ATOM 2826 C C . VAL A 1 375 ? -15.515 -1.816 13.534 1.00 75.81 375 VAL A C 1
ATOM 2828 O O . VAL A 1 375 ? -15.008 -2.138 14.606 1.00 75.81 375 VAL A O 1
ATOM 2831 N N . ARG A 1 376 ? -16.834 -1.891 13.334 1.00 78.19 376 ARG A N 1
ATOM 2832 C CA . ARG A 1 376 ? -17.780 -2.331 14.371 1.00 78.19 376 ARG A CA 1
ATOM 2833 C C . ARG A 1 376 ? -17.512 -3.762 14.834 1.00 78.19 376 ARG A C 1
ATOM 2835 O O . ARG A 1 376 ? -17.553 -4.045 16.029 1.00 78.19 376 ARG A O 1
ATOM 2842 N N . THR A 1 377 ? -17.215 -4.660 13.898 1.00 74.69 377 THR A N 1
ATOM 2843 C CA . THR A 1 377 ? -16.897 -6.063 14.202 1.00 74.69 377 THR A CA 1
ATOM 2844 C C . THR A 1 377 ? -15.652 -6.164 15.081 1.00 74.69 377 THR A C 1
ATOM 2846 O O . THR A 1 377 ? -15.674 -6.876 16.085 1.00 74.69 377 THR A O 1
ATOM 2849 N N . LEU A 1 378 ? -14.600 -5.403 14.762 1.00 71.06 378 LEU A N 1
ATOM 2850 C CA . LEU A 1 378 ? -13.382 -5.338 15.571 1.00 71.06 378 LEU A CA 1
ATOM 2851 C C . LEU A 1 378 ? -13.668 -4.841 16.994 1.00 71.06 378 LEU A C 1
ATOM 2853 O O . LEU A 1 378 ? -13.177 -5.431 17.954 1.00 71.06 378 LEU A O 1
ATOM 2857 N N . VAL A 1 379 ? -14.503 -3.809 17.154 1.00 74.50 379 VAL A N 1
ATOM 2858 C CA . VAL A 1 379 ? -14.885 -3.276 18.476 1.00 74.50 379 VAL A CA 1
ATOM 2859 C C . VAL A 1 379 ? -15.630 -4.319 19.308 1.00 74.50 379 VAL A C 1
ATOM 2861 O O . VAL A 1 379 ? -15.295 -4.533 20.472 1.00 74.50 379 VAL A O 1
ATOM 2864 N N . VAL A 1 380 ? -16.616 -5.006 18.724 1.00 74.56 380 VAL A N 1
ATOM 2865 C CA . VAL A 1 380 ? -17.369 -6.058 19.428 1.00 74.56 380 VAL A CA 1
ATOM 2866 C C . VAL A 1 380 ? -16.441 -7.196 19.861 1.00 74.56 380 VAL A C 1
ATOM 2868 O O . VAL A 1 380 ? -16.514 -7.648 21.001 1.00 74.56 380 VAL A O 1
ATOM 2871 N N . GLN A 1 381 ? -15.519 -7.616 18.995 1.00 68.69 381 GLN A N 1
ATOM 2872 C CA . GLN A 1 381 ? -14.551 -8.669 19.313 1.00 68.69 381 GLN A CA 1
ATOM 2873 C C . GLN A 1 381 ? -13.528 -8.257 20.376 1.00 68.69 381 GLN A C 1
ATOM 2875 O O . GLN A 1 381 ? -13.056 -9.107 21.133 1.00 68.69 381 GLN A O 1
ATOM 2880 N N . LEU A 1 382 ? -13.171 -6.971 20.446 1.00 68.38 382 LEU A N 1
ATOM 2881 C CA . LEU A 1 382 ? -12.356 -6.440 21.538 1.00 68.38 382 LEU A CA 1
ATOM 2882 C C . LEU A 1 382 ? -13.095 -6.567 22.872 1.00 68.38 382 LEU A C 1
ATOM 2884 O O . LEU A 1 382 ? -12.499 -7.023 23.845 1.00 68.38 382 LEU A O 1
ATOM 2888 N N . ILE A 1 383 ? -14.395 -6.247 22.893 1.00 68.00 383 ILE A N 1
ATOM 2889 C CA . ILE A 1 383 ? -15.265 -6.346 24.081 1.00 68.00 383 ILE A CA 1
ATOM 2890 C C . ILE A 1 383 ? -15.402 -7.785 24.588 1.00 68.00 383 ILE A C 1
ATOM 2892 O O . ILE A 1 383 ? -15.538 -8.013 25.787 1.00 68.00 383 ILE A O 1
ATOM 2896 N N . GLU A 1 384 ? -15.338 -8.767 23.693 1.00 66.38 384 GLU A N 1
ATOM 2897 C CA . GLU A 1 384 ? -15.506 -10.186 24.018 1.00 66.38 384 GLU A CA 1
ATOM 2898 C C . GLU A 1 384 ? -14.332 -10.834 24.764 1.00 66.38 384 GLU A C 1
ATOM 2900 O O . GLU A 1 384 ? -14.419 -12.011 25.118 1.00 66.38 384 GLU A O 1
ATOM 2905 N N . ARG A 1 385 ? -13.242 -10.108 25.047 1.00 62.47 385 ARG A N 1
ATOM 2906 C CA . ARG A 1 385 ? -12.063 -10.693 25.704 1.00 62.47 385 ARG A CA 1
ATOM 2907 C C . ARG A 1 385 ? -12.019 -10.508 27.208 1.00 62.47 385 ARG A C 1
ATOM 2909 O O . ARG A 1 385 ? -12.261 -9.426 27.733 1.00 62.47 385 ARG A O 1
ATOM 2916 N N . ALA A 1 386 ? -11.573 -11.575 27.873 1.00 42.44 386 ALA A N 1
ATOM 2917 C CA . ALA A 1 386 ? -11.381 -11.673 29.317 1.00 42.44 386 ALA A CA 1
ATOM 2918 C C . ALA A 1 386 ? -10.473 -10.572 29.913 1.00 42.44 386 ALA A C 1
ATOM 2920 O O . ALA A 1 386 ? -10.663 -10.196 31.069 1.00 42.44 386 ALA A O 1
ATOM 2921 N N . ASP A 1 387 ? -9.554 -9.994 29.126 1.00 50.78 387 ASP A N 1
ATOM 2922 C CA . ASP A 1 387 ? -8.633 -8.934 29.574 1.00 50.78 387 ASP A CA 1
ATOM 2923 C C . ASP A 1 387 ? -9.319 -7.578 29.823 1.00 50.78 387 ASP A C 1
ATOM 2925 O O . ASP A 1 387 ? -8.803 -6.742 30.568 1.00 50.78 387 ASP A O 1
ATOM 2929 N N . LEU A 1 388 ? -10.533 -7.362 29.299 1.00 55.72 388 LEU A N 1
ATOM 2930 C CA . LEU A 1 388 ? -11.342 -6.196 29.668 1.00 55.72 388 LEU A CA 1
ATOM 2931 C C . LEU A 1 388 ? -11.992 -6.332 31.044 1.00 55.72 388 LEU A C 1
ATOM 2933 O O . LEU A 1 388 ? -12.648 -5.390 31.482 1.00 55.72 388 LEU A O 1
ATOM 2937 N N . GLY A 1 389 ? -11.793 -7.443 31.761 1.00 54.91 389 GLY A N 1
ATOM 2938 C CA . GLY A 1 389 ? -12.350 -7.661 33.096 1.00 54.91 389 GLY A CA 1
ATOM 2939 C C . GLY A 1 389 ? -12.088 -6.499 34.061 1.00 54.91 389 GLY A C 1
ATOM 2940 O O . GLY A 1 389 ? -12.980 -6.123 34.815 1.00 54.91 389 GLY A O 1
ATOM 2941 N N . ALA A 1 390 ? -10.921 -5.848 33.983 1.00 54.50 390 ALA A N 1
ATOM 2942 C CA . ALA A 1 390 ? -10.610 -4.668 34.794 1.00 54.50 390 ALA A CA 1
ATOM 2943 C C . ALA A 1 390 ? -11.413 -3.416 34.385 1.00 54.50 390 ALA A C 1
ATOM 2945 O O . ALA A 1 390 ? -11.839 -2.640 35.242 1.00 54.50 390 ALA A O 1
ATOM 2946 N N . LEU A 1 391 ? -11.642 -3.215 33.085 1.00 53.03 391 LEU A N 1
ATOM 2947 C CA . LEU A 1 391 ? -12.436 -2.100 32.561 1.00 53.03 391 LEU A CA 1
ATOM 2948 C C . LEU A 1 391 ? -13.929 -2.323 32.839 1.00 53.03 391 LEU A C 1
ATOM 2950 O O . LEU A 1 391 ? -14.598 -1.433 33.357 1.00 53.03 391 LEU A O 1
ATOM 2954 N N . ILE A 1 392 ? -14.410 -3.546 32.615 1.00 57.03 392 ILE A N 1
ATOM 2955 C CA . ILE A 1 392 ? -15.753 -4.017 32.962 1.00 57.03 392 ILE A CA 1
ATOM 2956 C C . ILE A 1 392 ? -15.986 -3.866 34.471 1.00 57.03 392 ILE A C 1
ATOM 2958 O O . ILE A 1 392 ? -17.002 -3.312 34.869 1.00 57.03 392 ILE A O 1
ATOM 2962 N N . ALA A 1 393 ? -15.039 -4.256 35.331 1.00 59.59 393 ALA A N 1
ATOM 2963 C CA . ALA A 1 393 ? -15.167 -4.091 36.780 1.00 59.59 393 ALA A CA 1
ATOM 2964 C C . ALA A 1 393 ? -15.270 -2.615 37.204 1.00 59.59 393 ALA A C 1
ATOM 2966 O O . ALA A 1 393 ? -16.069 -2.286 38.083 1.00 59.59 393 ALA A O 1
ATOM 2967 N N . ARG A 1 394 ? -14.513 -1.708 36.567 1.00 59.16 394 ARG A N 1
ATOM 2968 C CA . ARG A 1 394 ? -14.597 -0.260 36.837 1.00 59.16 394 ARG A CA 1
ATOM 2969 C C . ARG A 1 394 ? -15.929 0.333 36.382 1.00 59.16 394 ARG A C 1
ATOM 2971 O O . ARG A 1 394 ? -16.531 1.095 37.135 1.00 59.16 394 ARG A O 1
ATOM 2978 N N . VAL A 1 395 ? -16.414 -0.047 35.200 1.00 60.38 395 VAL A N 1
ATOM 2979 C CA . VAL A 1 395 ? -17.724 0.393 34.696 1.00 60.38 395 VAL A CA 1
ATOM 2980 C C . VAL A 1 395 ? -18.865 -0.204 35.536 1.00 60.38 395 VAL A C 1
ATOM 2982 O O . VAL A 1 395 ? -19.831 0.493 35.834 1.00 60.38 395 VAL A O 1
ATOM 2985 N N . ALA A 1 396 ? -18.739 -1.447 36.011 1.00 61.97 396 ALA A N 1
ATOM 2986 C CA . ALA A 1 396 ? -19.713 -2.080 36.904 1.00 61.97 396 ALA A CA 1
ATOM 2987 C C . ALA A 1 396 ? -19.771 -1.391 38.272 1.00 61.97 396 ALA A C 1
ATOM 2989 O O . ALA A 1 396 ? -20.856 -1.147 38.801 1.00 61.97 396 ALA A O 1
ATOM 2990 N N . ALA A 1 397 ? -18.608 -1.058 38.841 1.00 62.22 397 ALA A N 1
ATOM 2991 C CA . ALA A 1 397 ? -18.521 -0.315 40.092 1.00 62.22 397 ALA A CA 1
ATOM 2992 C C . ALA A 1 397 ? -19.179 1.065 39.965 1.00 62.22 397 ALA A C 1
ATOM 2994 O O . ALA A 1 397 ? -19.935 1.460 40.850 1.00 62.22 397 ALA A O 1
ATOM 2995 N N . TRP A 1 398 ? -18.955 1.760 38.846 1.00 65.12 398 TRP A N 1
ATOM 2996 C CA . TRP A 1 398 ? -19.656 3.004 38.539 1.00 65.12 398 TRP A CA 1
ATOM 2997 C C . TRP A 1 398 ? -21.174 2.810 38.471 1.00 65.12 398 TRP A C 1
ATOM 2999 O O . TRP A 1 398 ? -21.905 3.512 39.170 1.00 65.12 398 TRP A O 1
ATOM 3009 N N . ALA A 1 399 ? -21.646 1.853 37.666 1.00 59.97 399 ALA A N 1
ATOM 3010 C CA . ALA A 1 399 ? -23.073 1.643 37.441 1.00 59.97 399 ALA A CA 1
ATOM 3011 C C . ALA A 1 399 ? -23.802 1.357 38.759 1.00 59.97 399 ALA A C 1
ATOM 3013 O O . ALA A 1 399 ? -24.867 1.909 39.019 1.00 59.97 399 ALA A O 1
ATOM 3014 N N . LYS A 1 400 ? -23.170 0.585 39.650 1.00 61.81 400 LYS A N 1
ATOM 3015 C CA . LYS A 1 400 ? -23.680 0.337 40.999 1.00 61.81 400 LYS A CA 1
ATOM 3016 C C . LYS A 1 400 ? -23.876 1.627 41.805 1.00 61.81 400 LYS A C 1
ATOM 3018 O O . LYS A 1 400 ? -24.893 1.751 42.471 1.00 61.81 400 LYS A O 1
ATOM 3023 N N . VAL A 1 401 ? -22.940 2.578 41.746 1.00 62.06 401 VAL A N 1
ATOM 3024 C CA . VAL A 1 401 ? -23.038 3.852 42.486 1.00 62.06 401 VAL A CA 1
ATOM 3025 C C . VAL A 1 401 ? -24.077 4.784 41.857 1.00 62.06 401 VAL A C 1
ATOM 3027 O O . VAL A 1 401 ? -24.876 5.381 42.580 1.00 62.06 401 VAL A O 1
ATOM 3030 N N . ALA A 1 402 ? -24.100 4.885 40.526 1.00 58.91 402 ALA A N 1
ATOM 3031 C CA . ALA A 1 402 ? -25.027 5.744 39.789 1.00 58.91 402 ALA A CA 1
ATOM 3032 C C . ALA A 1 402 ? -26.496 5.351 40.007 1.00 58.91 402 ALA A C 1
ATOM 3034 O O . ALA A 1 402 ? -27.346 6.222 40.158 1.00 58.91 402 ALA A O 1
ATOM 3035 N N . LEU A 1 403 ? -26.782 4.049 40.081 1.00 60.41 403 LEU A N 1
ATOM 3036 C CA . LEU A 1 403 ? -28.137 3.524 40.265 1.00 60.41 403 LEU A CA 1
ATOM 3037 C C . LEU A 1 403 ? -28.658 3.634 41.698 1.00 60.41 403 LEU A C 1
ATOM 3039 O O . LEU A 1 403 ? -29.864 3.607 41.918 1.00 60.41 403 LEU A O 1
ATOM 3043 N N . THR A 1 404 ? -27.762 3.760 42.678 1.00 62.72 404 THR A N 1
ATOM 3044 C CA . THR A 1 404 ? -28.133 3.926 44.092 1.00 62.72 404 THR A CA 1
ATOM 3045 C C . THR A 1 404 ? -28.224 5.384 44.533 1.00 62.72 404 THR A C 1
ATOM 3047 O O . THR A 1 404 ? -28.630 5.660 45.661 1.00 62.72 404 THR A O 1
ATOM 3050 N N . ALA A 1 405 ? -27.813 6.318 43.678 1.00 57.75 405 ALA A N 1
ATOM 3051 C CA . ALA A 1 405 ? -27.790 7.732 44.003 1.00 57.75 405 ALA A CA 1
ATOM 3052 C C . ALA A 1 405 ? -29.144 8.407 43.691 1.00 57.75 405 ALA A C 1
ATOM 3054 O O . ALA A 1 405 ? -29.807 8.028 42.723 1.00 57.75 405 ALA A O 1
ATOM 3055 N N . PRO A 1 406 ? -29.575 9.404 44.487 1.00 55.62 406 PRO A N 1
ATOM 3056 C CA . PRO A 1 406 ? -30.829 10.105 44.234 1.00 55.62 406 PRO A CA 1
ATOM 3057 C C . PRO A 1 406 ? -30.863 10.779 42.842 1.00 55.62 406 PRO A C 1
ATOM 3059 O O . PRO A 1 406 ? -29.818 11.177 42.313 1.00 55.62 406 PRO A O 1
ATOM 3062 N N . PRO A 1 407 ? -32.054 10.948 42.233 1.00 51.81 407 PRO A N 1
ATOM 3063 C CA . PRO A 1 407 ? -32.191 11.597 40.930 1.00 51.81 407 PRO A CA 1
ATOM 3064 C C . PRO A 1 407 ? -31.573 13.001 40.954 1.00 51.81 407 PRO A C 1
ATOM 3066 O O . PRO A 1 407 ? -31.905 13.813 41.815 1.00 51.81 407 PRO A O 1
ATOM 3069 N N . GLY A 1 408 ? -30.659 13.287 40.024 1.00 53.38 408 GLY A N 1
ATOM 3070 C CA . GLY A 1 408 ? -29.959 14.577 39.951 1.00 53.38 408 GLY A CA 1
ATOM 3071 C C . GLY A 1 408 ? -28.786 14.753 40.928 1.00 53.38 408 GLY A C 1
ATOM 3072 O O . GLY A 1 408 ? -28.105 15.770 40.853 1.00 53.38 408 GLY A O 1
ATOM 3073 N N . THR A 1 409 ? -28.514 13.776 41.802 1.00 50.66 409 THR A N 1
ATOM 3074 C CA . THR A 1 409 ? -27.327 13.741 42.683 1.00 50.66 409 THR A CA 1
ATOM 3075 C C . THR A 1 409 ? -26.453 12.506 42.465 1.00 50.66 409 THR A C 1
ATOM 3077 O O . THR A 1 409 ? -25.450 12.321 43.160 1.00 50.66 409 THR A O 1
ATOM 3080 N N . GLY A 1 410 ? -26.803 11.686 41.465 1.00 46.47 410 GLY A N 1
ATOM 3081 C CA . GLY A 1 410 ? -25.897 10.721 40.856 1.00 46.47 410 GLY A CA 1
ATOM 3082 C C . GLY A 1 410 ? -24.541 11.367 40.622 1.00 46.47 410 GLY A C 1
ATOM 3083 O O . GLY A 1 410 ? -24.493 12.485 40.108 1.00 46.47 410 GLY A O 1
ATOM 3084 N N . PRO A 1 411 ? -23.437 10.734 41.039 1.00 45.41 411 PRO A N 1
ATOM 3085 C CA . PRO A 1 411 ? -22.148 11.373 40.888 1.00 45.41 411 PRO A CA 1
ATOM 3086 C C . PRO A 1 411 ? -21.903 11.718 39.416 1.00 45.41 411 PRO A C 1
ATOM 3088 O O . PRO A 1 411 ? -22.129 10.885 38.534 1.00 45.41 411 PRO A O 1
ATOM 3091 N N . THR A 1 412 ? -21.339 12.899 39.155 1.00 55.00 412 THR A N 1
ATOM 3092 C CA . THR A 1 412 ? -20.579 13.193 37.930 1.00 55.00 412 THR A CA 1
ATOM 3093 C C . THR A 1 412 ? -19.287 12.363 37.955 1.00 55.00 412 THR A C 1
ATOM 3095 O O . THR A 1 412 ? -18.183 12.887 38.018 1.00 55.00 412 THR A O 1
ATOM 3098 N N . LEU A 1 413 ? -19.414 11.038 38.063 1.00 49.50 413 LEU A N 1
ATOM 3099 C CA . LEU A 1 413 ? -18.297 10.100 38.226 1.00 49.50 413 LEU A CA 1
ATOM 3100 C C . LEU A 1 413 ? -17.555 9.887 36.905 1.00 49.50 413 LEU A C 1
ATOM 3102 O O . LEU A 1 413 ? -16.409 9.444 36.898 1.00 49.50 413 LEU A O 1
ATOM 3106 N N . PHE A 1 414 ? -18.226 10.169 35.793 1.00 58.12 414 PHE A N 1
ATOM 3107 C CA . PHE A 1 414 ? -17.617 10.200 34.484 1.00 58.12 414 PHE A CA 1
ATOM 3108 C C . PHE A 1 414 ? -17.018 11.576 34.260 1.00 58.12 414 PHE A C 1
ATOM 3110 O O . PHE A 1 414 ? -17.600 12.436 33.609 1.00 58.12 414 PHE A O 1
ATOM 3117 N N . ASP A 1 415 ? -15.842 11.768 34.844 1.00 69.00 415 ASP A N 1
ATOM 3118 C CA . ASP A 1 415 ? -14.904 12.728 34.293 1.00 69.00 415 ASP A CA 1
ATOM 3119 C C . ASP A 1 415 ? -14.577 12.248 32.868 1.00 69.00 415 ASP A C 1
ATOM 3121 O O . ASP A 1 415 ? -13.840 11.274 32.672 1.00 69.00 415 ASP A O 1
ATOM 3125 N N . GLU A 1 416 ? -15.234 12.871 31.883 1.00 73.00 416 GLU A N 1
ATOM 3126 C CA . GLU A 1 416 ? -15.076 12.554 30.463 1.00 73.00 416 GLU A CA 1
ATOM 3127 C C . GLU A 1 416 ? -13.600 12.644 30.052 1.00 73.00 416 GLU A C 1
ATOM 3129 O O . GLU A 1 416 ? -13.153 11.843 29.233 1.00 73.00 416 GLU A O 1
ATOM 3134 N N . ASP A 1 417 ? -12.822 13.536 30.678 1.00 78.50 417 ASP A N 1
ATOM 3135 C CA . ASP A 1 417 ? -11.386 13.690 30.438 1.00 78.50 417 ASP A CA 1
ATOM 3136 C C . ASP A 1 417 ? -10.620 12.497 30.996 1.00 78.50 417 ASP A C 1
ATOM 3138 O O . ASP A 1 417 ? -9.815 11.881 30.292 1.00 78.50 417 ASP A O 1
ATOM 3142 N N . ALA A 1 418 ? -10.889 12.121 32.247 1.00 71.62 418 ALA A N 1
ATOM 3143 C CA . ALA A 1 418 ? -10.241 10.971 32.868 1.00 71.62 418 ALA A CA 1
ATOM 3144 C C . ALA A 1 418 ? -10.548 9.665 32.118 1.00 71.62 418 ALA A C 1
ATOM 3146 O O . ALA A 1 418 ? -9.667 8.811 31.971 1.00 71.62 418 ALA A O 1
ATOM 3147 N N . LEU A 1 419 ? -11.777 9.503 31.624 1.00 71.62 419 LEU A N 1
ATOM 3148 C CA . LEU A 1 419 ? -12.178 8.354 30.813 1.00 71.62 419 LEU A CA 1
ATOM 3149 C C . LEU A 1 419 ? -11.564 8.381 29.416 1.00 71.62 419 LEU A C 1
ATOM 3151 O O . LEU A 1 419 ? -11.105 7.338 28.960 1.00 71.62 419 LEU A O 1
ATOM 3155 N N . ALA A 1 420 ? -11.512 9.540 28.757 1.00 78.31 420 ALA A N 1
ATOM 3156 C CA . ALA A 1 420 ? -10.840 9.697 27.471 1.00 78.31 420 ALA A CA 1
ATOM 3157 C C . ALA A 1 420 ? -9.359 9.312 27.581 1.00 78.31 420 ALA A C 1
ATOM 3159 O O . ALA A 1 420 ? -8.865 8.483 26.817 1.00 78.31 420 ALA A O 1
ATOM 3160 N N . VAL A 1 421 ? -8.667 9.826 28.603 1.00 78.19 421 VAL A N 1
ATOM 3161 C CA . VAL A 1 421 ? -7.269 9.481 28.898 1.00 78.19 421 VAL A CA 1
ATOM 3162 C C . VAL A 1 421 ? -7.118 7.989 29.207 1.00 78.19 421 VAL A C 1
ATOM 3164 O O . VAL A 1 421 ? -6.166 7.352 28.750 1.00 78.19 421 VAL A O 1
ATOM 3167 N N . ALA A 1 422 ? -8.046 7.400 29.966 1.00 68.69 422 ALA A N 1
ATOM 3168 C CA . ALA A 1 422 ? -8.033 5.969 30.257 1.00 68.69 422 ALA A CA 1
ATOM 3169 C C . ALA A 1 422 ? -8.275 5.113 29.003 1.00 68.69 422 ALA A C 1
ATOM 3171 O O . ALA A 1 422 ? -7.623 4.080 28.853 1.00 68.69 422 ALA A O 1
ATOM 3172 N N . ALA A 1 423 ? -9.157 5.544 28.098 1.00 72.12 423 ALA A N 1
ATOM 3173 C CA . ALA A 1 423 ? -9.444 4.866 26.838 1.00 72.12 423 ALA A CA 1
ATOM 3174 C C . ALA A 1 423 ? -8.223 4.882 25.910 1.00 72.12 423 ALA A C 1
ATOM 3176 O O . ALA A 1 423 ? -7.804 3.825 25.439 1.00 72.12 423 ALA A O 1
ATOM 3177 N N . VAL A 1 424 ? -7.583 6.045 25.733 1.00 78.12 424 VAL A N 1
ATOM 3178 C CA . VAL A 1 424 ? -6.336 6.177 24.956 1.00 78.12 424 VAL A CA 1
ATOM 3179 C C . VAL A 1 424 ? -5.222 5.322 25.567 1.00 78.12 424 VAL A C 1
ATOM 3181 O O . VAL A 1 424 ? -4.530 4.594 24.857 1.00 78.12 424 VAL A O 1
ATOM 3184 N N . ARG A 1 425 ? -5.079 5.321 26.901 1.00 75.88 425 ARG A N 1
ATOM 3185 C CA . ARG A 1 425 ? -4.116 4.451 27.597 1.00 75.88 425 ARG A CA 1
ATOM 3186 C C . ARG A 1 425 ? -4.415 2.965 27.384 1.00 75.88 425 ARG A C 1
ATOM 3188 O O . ARG A 1 425 ? -3.485 2.189 27.189 1.00 75.88 425 ARG A O 1
ATOM 3195 N N . GLY A 1 426 ? -5.684 2.564 27.431 1.00 69.56 426 GLY A N 1
ATOM 3196 C CA . GLY A 1 426 ? -6.109 1.190 27.161 1.00 69.56 426 GLY A CA 1
ATOM 3197 C C . GLY A 1 426 ? -5.784 0.759 25.732 1.00 69.56 426 GLY A C 1
ATOM 3198 O O . GLY A 1 426 ? -5.228 -0.318 25.531 1.00 69.56 426 GLY A O 1
ATOM 3199 N N . LEU A 1 427 ? -6.041 1.631 24.753 1.00 78.38 427 LEU A N 1
ATOM 3200 C CA . LEU A 1 427 ? -5.676 1.403 23.355 1.00 78.38 427 LEU A CA 1
ATOM 3201 C C . LEU A 1 427 ? -4.157 1.267 23.181 1.00 78.38 427 LEU A C 1
ATOM 3203 O O . LEU A 1 427 ? -3.704 0.364 22.485 1.00 78.38 427 LEU A O 1
ATOM 3207 N N . ARG A 1 428 ? -3.363 2.088 23.878 1.00 82.31 428 ARG A N 1
ATOM 3208 C CA . ARG A 1 428 ? -1.898 1.970 23.900 1.00 82.31 428 ARG A CA 1
ATOM 3209 C C . ARG A 1 428 ? -1.434 0.606 24.422 1.00 82.31 428 ARG A C 1
ATOM 3211 O O . ARG A 1 428 ? -0.580 -0.024 23.808 1.00 82.31 428 ARG A O 1
ATOM 3218 N N . ILE A 1 429 ? -2.013 0.124 25.525 1.00 77.62 429 ILE A N 1
ATOM 3219 C CA . ILE A 1 429 ? -1.703 -1.210 26.073 1.00 77.62 429 ILE A CA 1
ATOM 3220 C C . ILE A 1 429 ? -2.046 -2.298 25.050 1.00 77.62 429 ILE A C 1
ATOM 3222 O O . ILE A 1 429 ? -1.208 -3.149 24.768 1.00 77.62 429 ILE A O 1
ATOM 3226 N N . LEU A 1 430 ? -3.228 -2.219 24.432 1.00 80.06 430 LEU A N 1
ATOM 3227 C CA . LEU A 1 430 ? -3.647 -3.154 23.389 1.00 80.06 430 LEU A CA 1
ATOM 3228 C C . LEU A 1 430 ? -2.670 -3.174 22.204 1.00 80.06 430 LEU A C 1
ATOM 3230 O O . LEU A 1 430 ? -2.321 -4.250 21.727 1.00 80.06 430 LEU A O 1
ATOM 3234 N N . LEU A 1 431 ? -2.223 -2.013 21.719 1.00 83.12 431 LEU A N 1
ATOM 3235 C CA . LEU A 1 431 ? -1.250 -1.932 20.624 1.00 83.12 431 LEU A CA 1
ATOM 3236 C C . LEU A 1 431 ? 0.095 -2.556 21.023 1.00 83.12 431 LEU A C 1
ATOM 3238 O O . LEU A 1 431 ? 0.672 -3.321 20.253 1.00 83.12 431 LEU A O 1
ATOM 3242 N N . VAL A 1 432 ? 0.567 -2.316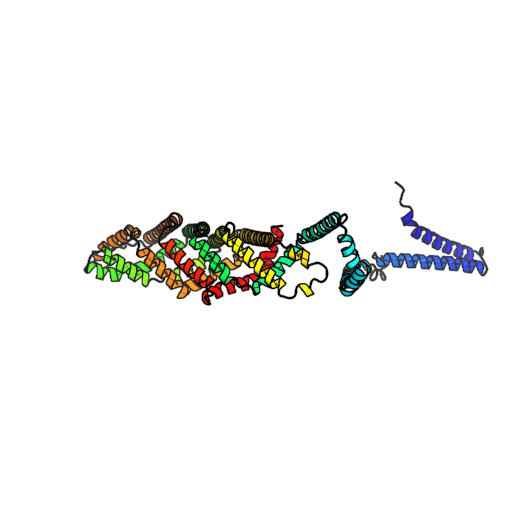 22.249 1.00 84.44 432 VAL A N 1
ATOM 3243 C CA . VAL A 1 432 ? 1.781 -2.965 22.771 1.00 84.44 432 VAL A CA 1
ATOM 3244 C C . VAL A 1 432 ? 1.612 -4.486 22.846 1.00 84.44 432 VAL A C 1
ATOM 3246 O O . VAL A 1 432 ? 2.524 -5.222 22.457 1.00 84.44 432 VAL A O 1
ATOM 3249 N N . ASP A 1 433 ? 0.453 -4.972 23.285 1.00 83.12 433 ASP A N 1
ATOM 3250 C CA . ASP A 1 433 ? 0.158 -6.404 23.338 1.00 83.12 433 ASP A CA 1
ATOM 3251 C C . ASP A 1 433 ? 0.088 -7.018 21.935 1.00 83.12 433 ASP A C 1
ATOM 3253 O O . ASP A 1 433 ? 0.687 -8.066 21.699 1.00 83.12 433 ASP A O 1
ATOM 3257 N N . LEU A 1 434 ? -0.545 -6.341 20.971 1.00 83.56 434 LEU A N 1
ATOM 3258 C CA . LEU A 1 434 ? -0.581 -6.746 19.558 1.00 83.56 434 LEU A CA 1
ATOM 3259 C C . LEU A 1 434 ? 0.809 -6.826 18.919 1.00 83.56 434 LEU A C 1
ATOM 3261 O O . LEU A 1 434 ? 1.034 -7.654 18.031 1.00 83.56 434 LEU A O 1
ATOM 3265 N N . HIS A 1 435 ? 1.730 -5.961 19.345 1.00 85.25 435 HIS A N 1
ATOM 3266 C CA . HIS A 1 435 ? 3.119 -5.992 18.901 1.00 85.25 435 HIS A CA 1
ATOM 3267 C C . HIS A 1 435 ? 3.881 -7.178 19.508 1.00 85.25 435 HIS A C 1
ATOM 3269 O O . HIS A 1 435 ? 4.621 -7.867 18.806 1.00 85.25 435 HIS A O 1
ATOM 3275 N N . ARG A 1 436 ? 3.694 -7.436 20.809 1.00 86.50 436 ARG A N 1
ATOM 3276 C CA . ARG A 1 436 ? 4.443 -8.461 21.557 1.00 86.50 436 ARG A CA 1
ATOM 3277 C C . ARG A 1 436 ? 3.906 -9.879 21.389 1.00 86.50 436 ARG A C 1
ATOM 3279 O O . ARG A 1 436 ? 4.669 -10.825 21.565 1.00 86.50 436 ARG A O 1
ATOM 3286 N N . ARG A 1 437 ? 2.618 -10.037 21.078 1.00 86.06 437 ARG A N 1
ATOM 3287 C CA . ARG A 1 437 ? 1.922 -11.327 21.003 1.00 86.06 437 ARG A CA 1
ATOM 3288 C C . ARG A 1 437 ? 1.395 -11.590 19.592 1.00 86.06 437 ARG A C 1
ATOM 3290 O O . ARG A 1 437 ? 0.292 -11.156 19.257 1.00 86.06 437 ARG A O 1
ATOM 3297 N N . PRO A 1 438 ? 2.145 -12.316 18.745 1.00 83.62 438 PRO A N 1
ATOM 3298 C CA . PRO A 1 438 ? 1.673 -12.719 17.421 1.00 83.62 438 PRO A CA 1
ATOM 3299 C C . PRO A 1 438 ? 0.403 -13.579 17.456 1.00 83.62 438 PRO A C 1
ATOM 3301 O O . PRO A 1 438 ? -0.426 -13.502 16.558 1.00 83.62 438 PRO A O 1
ATOM 3304 N N . ASP A 1 439 ? 0.230 -14.351 18.526 1.00 84.81 439 ASP A N 1
ATOM 3305 C CA . ASP A 1 439 ? -0.945 -15.171 18.821 1.00 84.81 439 ASP A CA 1
ATOM 3306 C C . ASP A 1 439 ? -2.152 -14.353 19.299 1.00 84.81 439 ASP A C 1
ATOM 3308 O O . ASP A 1 439 ? -3.226 -14.916 19.516 1.00 84.81 439 ASP A O 1
ATOM 3312 N N . HIS A 1 440 ? -2.000 -13.036 19.494 1.00 83.31 440 HIS A N 1
ATOM 3313 C CA . HIS A 1 440 ? -3.074 -12.208 20.014 1.00 83.31 440 HIS A CA 1
ATOM 3314 C C . HIS A 1 440 ? -4.301 -12.331 19.104 1.00 83.31 440 HIS A C 1
ATOM 3316 O O . HIS A 1 440 ? -4.217 -11.998 17.920 1.00 83.31 440 HIS A O 1
ATOM 3322 N N . PRO A 1 441 ? -5.479 -12.732 19.618 1.00 77.50 441 PRO A N 1
ATOM 3323 C CA . PRO A 1 441 ? -6.541 -13.149 18.709 1.00 77.50 441 PRO A CA 1
ATOM 3324 C C . PRO A 1 441 ? -7.089 -12.043 17.774 1.00 77.50 441 PRO A C 1
ATOM 3326 O O . PRO A 1 441 ? -7.842 -12.337 16.858 1.00 77.50 441 PRO A O 1
ATOM 3329 N N . VAL A 1 442 ? -6.773 -10.748 18.001 1.00 77.94 442 VAL A N 1
ATOM 3330 C CA . VAL A 1 442 ? -7.206 -9.641 17.110 1.00 77.94 442 VAL A CA 1
ATOM 3331 C C . VAL A 1 442 ? -6.299 -9.637 15.891 1.00 77.94 442 VAL A C 1
ATOM 3333 O O . VAL A 1 442 ? -6.782 -9.522 14.774 1.00 77.94 442 VAL A O 1
ATOM 3336 N N . ARG A 1 443 ? -4.997 -9.845 16.112 1.00 84.25 443 ARG A N 1
ATOM 3337 C CA . ARG A 1 443 ? -4.033 -10.045 15.041 1.00 84.25 443 ARG A CA 1
ATOM 3338 C C . ARG A 1 443 ? -4.383 -11.294 14.242 1.00 84.25 443 ARG A C 1
ATOM 3340 O O . ARG A 1 443 ? -4.528 -11.189 13.038 1.00 84.25 443 ARG A O 1
ATOM 3347 N N . VAL A 1 444 ? -4.648 -12.421 14.910 1.00 85.25 444 VAL A N 1
ATOM 3348 C CA . VAL A 1 444 ? -5.073 -13.667 14.239 1.00 85.25 444 VAL A CA 1
ATOM 3349 C C . VAL A 1 444 ? -6.312 -13.447 13.370 1.00 85.25 444 VAL A C 1
ATOM 3351 O O . VAL A 1 444 ? -6.392 -13.975 12.265 1.00 85.25 444 VAL A O 1
ATOM 3354 N N . ARG A 1 445 ? -7.282 -12.654 13.843 1.00 83.38 445 ARG A N 1
ATOM 3355 C CA . ARG A 1 445 ? -8.469 -12.334 13.051 1.00 83.38 445 ARG A CA 1
ATOM 3356 C C . ARG A 1 445 ? -8.136 -11.484 11.827 1.00 83.38 445 ARG A C 1
ATOM 3358 O O . ARG A 1 445 ? -8.603 -11.810 10.743 1.00 83.38 445 ARG A O 1
ATOM 3365 N N . ILE A 1 446 ? -7.350 -10.425 12.000 1.00 82.94 446 ILE A N 1
ATOM 3366 C CA . ILE A 1 446 ? -6.944 -9.552 10.894 1.00 82.94 446 ILE A CA 1
ATOM 3367 C C . ILE A 1 446 ? -6.126 -10.346 9.869 1.00 82.94 446 ILE A C 1
ATOM 3369 O O . ILE A 1 446 ? -6.398 -10.251 8.677 1.00 82.94 446 ILE A O 1
ATOM 3373 N N . ASP A 1 447 ? -5.210 -11.201 10.323 1.00 88.50 447 ASP A N 1
ATOM 3374 C CA . ASP A 1 447 ? -4.446 -12.114 9.471 1.00 88.50 447 ASP A CA 1
ATOM 3375 C C . ASP A 1 447 ? -5.372 -13.081 8.715 1.00 88.50 447 ASP A C 1
ATOM 3377 O O . ASP A 1 447 ? -5.160 -13.335 7.531 1.00 88.50 447 ASP A O 1
ATOM 3381 N N . ALA A 1 448 ? -6.438 -13.579 9.353 1.00 88.25 448 ALA A N 1
ATOM 3382 C CA . ALA A 1 448 ? -7.432 -14.430 8.701 1.00 88.25 448 ALA A CA 1
ATOM 3383 C C . ALA A 1 448 ? -8.252 -13.681 7.635 1.00 88.25 448 ALA A C 1
ATOM 3385 O O . ALA A 1 448 ? -8.482 -14.229 6.558 1.00 88.25 448 ALA A O 1
ATOM 3386 N N . ASP A 1 449 ? -8.662 -12.438 7.904 1.00 84.75 449 ASP A N 1
ATOM 3387 C CA . ASP A 1 449 ? -9.387 -11.603 6.938 1.00 84.75 449 ASP A CA 1
ATOM 3388 C C . ASP A 1 449 ? -8.476 -11.210 5.751 1.00 84.75 449 ASP A C 1
ATOM 3390 O O . ASP A 1 449 ? -8.900 -11.249 4.593 1.00 84.75 449 ASP A O 1
ATOM 3394 N N . LEU A 1 450 ? -7.196 -10.911 6.007 1.00 88.19 450 LEU A N 1
ATOM 3395 C CA . LEU A 1 450 ? -6.184 -10.683 4.966 1.00 88.19 450 LEU A CA 1
ATOM 3396 C C . LEU A 1 450 ? -5.910 -11.947 4.145 1.00 88.19 450 LEU A C 1
ATOM 3398 O O . LEU A 1 450 ? -5.723 -11.863 2.931 1.00 88.19 450 LEU A O 1
ATOM 3402 N N . LEU A 1 451 ? -5.909 -13.116 4.786 1.00 92.31 451 LEU A N 1
ATOM 3403 C CA . LEU A 1 451 ? -5.719 -14.400 4.118 1.00 92.31 451 LEU A CA 1
ATOM 3404 C C . LEU A 1 451 ? -6.913 -14.748 3.223 1.00 92.31 451 LEU A C 1
ATOM 3406 O O . LEU A 1 451 ? -6.714 -15.244 2.116 1.00 92.31 451 LEU A O 1
ATOM 3410 N N . ASP A 1 452 ? -8.141 -14.472 3.666 1.00 91.81 452 ASP A N 1
ATOM 3411 C CA . ASP A 1 452 ? -9.337 -14.615 2.828 1.00 91.81 452 ASP A CA 1
ATOM 3412 C C . ASP A 1 452 ? -9.265 -13.696 1.603 1.00 91.81 452 ASP A C 1
ATOM 3414 O O . ASP A 1 452 ? -9.464 -14.142 0.470 1.00 91.81 452 ASP A O 1
ATOM 3418 N N . PHE A 1 453 ? -8.876 -12.433 1.805 1.00 87.69 453 PHE A N 1
ATOM 3419 C CA . PHE A 1 453 ? -8.641 -11.505 0.703 1.00 87.69 453 PHE A CA 1
ATOM 3420 C C . PHE A 1 453 ? -7.565 -12.021 -0.264 1.00 87.69 453 PHE A C 1
ATOM 3422 O O . PHE A 1 453 ? -7.789 -12.017 -1.475 1.00 87.69 453 PHE A O 1
ATOM 3429 N N . ALA A 1 454 ? -6.434 -12.516 0.247 1.00 90.00 454 ALA A N 1
ATOM 3430 C CA . ALA A 1 454 ? -5.353 -13.076 -0.561 1.00 90.00 454 ALA A CA 1
ATOM 3431 C C . ALA A 1 454 ? -5.825 -14.268 -1.411 1.00 90.00 454 ALA A C 1
ATOM 3433 O O . ALA A 1 454 ? -5.534 -14.327 -2.606 1.00 90.00 454 ALA A O 1
ATOM 3434 N N . LYS A 1 455 ? -6.623 -15.170 -0.827 1.00 93.44 455 LYS A N 1
ATOM 3435 C CA . LYS A 1 455 ? -7.216 -16.321 -1.527 1.00 93.44 455 LYS A CA 1
ATOM 3436 C C . LYS A 1 455 ? -8.210 -15.900 -2.599 1.00 93.44 455 LYS A C 1
ATOM 3438 O O . LYS A 1 455 ? -8.178 -16.429 -3.707 1.00 93.44 455 LYS A O 1
ATOM 3443 N N . ARG A 1 456 ? -9.077 -14.929 -2.305 1.00 93.69 456 ARG A N 1
ATOM 3444 C CA . ARG A 1 456 ? -10.019 -14.366 -3.285 1.00 93.69 456 ARG A CA 1
ATOM 3445 C C . ARG A 1 456 ? -9.284 -13.699 -4.441 1.00 93.69 456 ARG A C 1
ATOM 3447 O O . ARG A 1 456 ? -9.645 -13.908 -5.598 1.00 93.69 456 ARG A O 1
ATOM 3454 N N . LEU A 1 457 ? -8.222 -12.958 -4.138 1.00 91.44 457 LEU A N 1
ATOM 3455 C CA . LEU A 1 457 ? -7.367 -12.329 -5.135 1.00 91.44 457 LEU A CA 1
ATOM 3456 C C . LEU A 1 457 ? -6.664 -13.377 -6.018 1.00 91.44 457 LEU A C 1
ATOM 3458 O O . LEU A 1 457 ? -6.706 -13.267 -7.242 1.00 91.44 457 LEU A O 1
ATOM 3462 N N . ALA A 1 458 ? -6.109 -14.433 -5.415 1.00 90.69 458 ALA A N 1
ATOM 3463 C CA . ALA A 1 458 ? -5.511 -15.566 -6.126 1.00 90.69 458 ALA A CA 1
ATOM 3464 C C . ALA A 1 458 ? -6.534 -16.328 -6.991 1.00 90.69 458 ALA A C 1
ATOM 3466 O O . ALA A 1 458 ? -6.211 -16.790 -8.085 1.00 90.69 458 ALA A O 1
ATOM 3467 N N . GLY A 1 459 ? -7.778 -16.427 -6.516 1.00 92.06 459 GLY A N 1
ATOM 3468 C CA . GLY A 1 459 ? -8.899 -17.064 -7.207 1.00 92.06 459 GLY A CA 1
ATOM 3469 C C . GLY A 1 459 ? -9.529 -16.226 -8.325 1.00 92.06 459 GLY A C 1
ATOM 3470 O O . GLY A 1 459 ? -10.380 -16.739 -9.048 1.00 92.06 459 GLY A O 1
ATOM 3471 N N . GLY A 1 460 ? -9.119 -14.965 -8.501 1.00 89.56 460 GLY A N 1
ATOM 3472 C CA . GLY A 1 460 ? -9.658 -14.082 -9.538 1.00 89.56 460 GLY A CA 1
ATOM 3473 C C . GLY A 1 460 ? -11.022 -13.463 -9.208 1.00 89.56 460 GLY A C 1
ATOM 3474 O O . GLY A 1 460 ? -11.758 -13.108 -10.125 1.00 89.56 460 GLY A O 1
ATOM 3475 N N . ASP A 1 461 ? -11.369 -13.330 -7.924 1.00 92.69 461 ASP A N 1
ATOM 3476 C CA . ASP A 1 461 ? -12.573 -12.619 -7.476 1.00 92.69 461 ASP A CA 1
ATOM 3477 C C . ASP A 1 461 ? -12.605 -11.191 -8.039 1.00 92.69 461 ASP A C 1
ATOM 3479 O O . ASP A 1 461 ? -11.662 -10.426 -7.853 1.00 92.69 461 ASP A O 1
ATOM 3483 N N . GLU A 1 462 ? -13.701 -10.820 -8.701 1.00 89.44 462 GLU A N 1
ATOM 3484 C CA . GLU A 1 462 ? -13.832 -9.555 -9.436 1.00 89.44 462 GLU A CA 1
ATOM 3485 C C . GLU A 1 462 ? -13.611 -8.314 -8.556 1.00 89.44 462 GLU A C 1
ATOM 3487 O O . GLU A 1 462 ? -13.009 -7.327 -8.981 1.00 89.44 462 GLU A O 1
ATOM 3492 N N . ARG A 1 463 ? -14.058 -8.351 -7.294 1.00 82.56 463 ARG A N 1
ATOM 3493 C CA . ARG A 1 463 ? -13.873 -7.219 -6.376 1.00 82.56 463 ARG A CA 1
ATOM 3494 C C . ARG A 1 463 ? -12.428 -7.127 -5.908 1.00 82.56 463 ARG A C 1
ATOM 3496 O O . ARG A 1 463 ? -11.910 -6.019 -5.794 1.00 82.56 463 ARG A O 1
ATOM 3503 N N . ALA A 1 464 ? -11.793 -8.262 -5.624 1.00 81.56 464 ALA A N 1
ATOM 3504 C CA . ALA A 1 464 ? -10.395 -8.304 -5.211 1.00 81.56 464 ALA A CA 1
ATOM 3505 C C . ALA A 1 464 ? -9.459 -7.895 -6.362 1.00 81.56 464 ALA A C 1
ATOM 3507 O O . ALA A 1 464 ? -8.586 -7.045 -6.180 1.00 81.56 464 ALA A O 1
ATOM 3508 N N . THR A 1 465 ? -9.683 -8.421 -7.568 1.00 85.81 465 THR A N 1
ATOM 3509 C CA . THR A 1 465 ? -8.884 -8.107 -8.763 1.00 85.81 465 THR A CA 1
ATOM 3510 C C . THR A 1 465 ? -9.032 -6.645 -9.174 1.00 85.81 465 THR A C 1
ATOM 3512 O O . THR A 1 465 ? -8.039 -6.022 -9.549 1.00 85.81 465 THR A O 1
ATOM 3515 N N . ALA A 1 466 ? -10.217 -6.043 -9.009 1.00 82.69 466 ALA A N 1
ATOM 3516 C CA . ALA A 1 466 ? -10.433 -4.620 -9.269 1.00 82.69 466 ALA A CA 1
ATOM 3517 C C . ALA A 1 466 ? -9.551 -3.699 -8.404 1.00 82.69 466 ALA A C 1
ATOM 3519 O O . ALA A 1 466 ? -9.180 -2.613 -8.854 1.00 82.69 466 ALA A O 1
ATOM 3520 N N . VAL A 1 467 ? -9.190 -4.109 -7.179 1.00 75.62 467 VAL A N 1
ATOM 3521 C CA . VAL A 1 467 ? -8.261 -3.345 -6.324 1.00 75.62 467 VAL A CA 1
ATOM 3522 C C . VAL A 1 467 ? -6.874 -3.300 -6.962 1.00 75.62 467 VAL A C 1
ATOM 3524 O O . VAL A 1 467 ? -6.303 -2.218 -7.116 1.00 75.62 467 VAL A O 1
ATOM 3527 N N . VAL A 1 468 ? -6.363 -4.457 -7.390 1.00 78.69 468 VAL A N 1
ATOM 3528 C CA . VAL A 1 468 ? -5.048 -4.566 -8.038 1.00 78.69 468 VAL A CA 1
ATOM 3529 C C . VAL A 1 468 ? -5.044 -3.877 -9.399 1.00 78.69 468 VAL A C 1
ATOM 3531 O O . VAL A 1 468 ? -4.127 -3.112 -9.678 1.00 78.69 468 VAL A O 1
ATOM 3534 N N . ALA A 1 469 ? -6.093 -4.045 -10.206 1.00 80.31 469 ALA A N 1
ATOM 3535 C CA . ALA A 1 469 ? -6.204 -3.411 -11.519 1.00 80.31 469 ALA A CA 1
ATOM 3536 C C . ALA A 1 469 ? -6.172 -1.875 -11.432 1.00 80.31 469 ALA A C 1
ATOM 3538 O O . ALA A 1 469 ? -5.519 -1.214 -12.238 1.00 80.31 469 ALA A O 1
ATOM 3539 N N . ARG A 1 470 ? -6.818 -1.281 -10.416 1.00 76.88 470 ARG A N 1
ATOM 3540 C CA . ARG A 1 470 ? -6.749 0.172 -10.170 1.00 76.88 470 ARG A CA 1
ATOM 3541 C C . ARG A 1 470 ? -5.344 0.630 -9.789 1.00 76.88 470 ARG A C 1
ATOM 3543 O O . ARG A 1 470 ? -4.918 1.698 -10.227 1.00 76.88 470 ARG A O 1
ATOM 3550 N N . ALA A 1 471 ? -4.637 -0.148 -8.968 1.00 70.81 471 ALA A N 1
ATOM 3551 C CA . ALA A 1 471 ? -3.255 0.149 -8.602 1.00 70.81 471 ALA A CA 1
ATOM 3552 C C . ALA A 1 471 ? -2.325 0.042 -9.822 1.00 70.81 471 ALA A C 1
ATOM 3554 O O . ALA A 1 471 ? -1.550 0.959 -10.080 1.00 70.81 471 ALA A O 1
ATOM 3555 N N . GLN A 1 472 ? -2.472 -1.020 -10.616 1.00 75.94 472 GLN A N 1
ATOM 3556 C CA . GLN A 1 472 ? -1.730 -1.272 -11.852 1.00 75.94 472 GLN A CA 1
ATOM 3557 C C . GLN A 1 472 ? -1.931 -0.161 -12.886 1.00 75.94 472 GLN A C 1
ATOM 3559 O O . GLN A 1 472 ? -0.951 0.420 -13.339 1.00 75.94 472 GLN A O 1
ATOM 3564 N N . ALA A 1 473 ? -3.178 0.199 -13.208 1.00 76.62 473 ALA A N 1
ATOM 3565 C CA . ALA A 1 473 ? -3.482 1.273 -14.159 1.00 76.62 473 ALA A CA 1
ATOM 3566 C C . ALA A 1 473 ? -2.851 2.612 -13.745 1.00 76.62 473 ALA A C 1
ATOM 3568 O O . ALA A 1 473 ? -2.362 3.376 -14.573 1.00 76.62 473 ALA A O 1
ATOM 3569 N N . HIS A 1 474 ? -2.825 2.888 -12.442 1.00 66.81 474 HIS A N 1
ATOM 3570 C CA . HIS A 1 474 ? -2.215 4.101 -11.923 1.00 66.81 474 HIS A CA 1
ATOM 3571 C C . HIS A 1 474 ? -0.683 4.067 -11.978 1.00 66.81 474 HIS A C 1
ATOM 3573 O O . HIS A 1 474 ? -0.077 5.076 -12.335 1.00 66.81 474 HIS A O 1
ATOM 3579 N N . LEU A 1 475 ? -0.066 2.926 -11.650 1.00 65.62 475 LEU A N 1
ATOM 3580 C CA . LEU A 1 475 ? 1.379 2.732 -11.780 1.00 65.62 475 LEU A CA 1
ATOM 3581 C C . LEU A 1 475 ? 1.820 2.890 -13.233 1.00 65.62 475 LEU A C 1
ATOM 3583 O O . LEU A 1 475 ? 2.791 3.587 -13.482 1.00 65.62 475 LEU A O 1
ATOM 3587 N N . LEU A 1 476 ? 1.078 2.318 -14.183 1.00 67.94 476 LEU A N 1
ATOM 3588 C CA . LEU A 1 476 ? 1.341 2.469 -15.616 1.00 67.94 476 LEU A CA 1
ATOM 3589 C C . LEU A 1 476 ? 1.313 3.939 -16.050 1.00 67.94 476 LEU A C 1
ATOM 3591 O O . LEU A 1 476 ? 2.215 4.385 -16.751 1.00 67.94 476 LEU A O 1
ATOM 3595 N N . ALA A 1 477 ? 0.340 4.713 -15.563 1.00 68.31 477 ALA A N 1
ATOM 3596 C CA . ALA A 1 477 ? 0.230 6.136 -15.877 1.00 68.31 477 ALA A CA 1
ATOM 3597 C C . ALA A 1 477 ? 1.402 6.994 -15.349 1.00 68.31 477 ALA A C 1
ATOM 3599 O O . ALA A 1 477 ? 1.643 8.067 -15.892 1.00 68.31 477 ALA A O 1
ATOM 3600 N N . HIS A 1 478 ? 2.133 6.535 -14.323 1.00 66.75 478 HIS A N 1
ATOM 3601 C CA . HIS A 1 478 ? 3.223 7.288 -13.671 1.00 66.75 478 HIS A CA 1
ATOM 3602 C C . HIS A 1 478 ? 4.563 6.530 -13.674 1.00 66.75 478 HIS A C 1
ATOM 3604 O O . HIS A 1 478 ? 5.516 6.915 -12.992 1.00 66.75 478 HIS A O 1
ATOM 3610 N N . ALA A 1 479 ? 4.664 5.440 -14.436 1.00 61.09 479 ALA A N 1
ATOM 3611 C CA . ALA A 1 479 ? 5.834 4.569 -14.456 1.00 61.09 479 ALA A CA 1
ATOM 3612 C C . ALA A 1 479 ? 7.150 5.290 -14.824 1.00 61.09 479 ALA A C 1
ATOM 3614 O O . ALA A 1 479 ? 8.165 4.993 -14.184 1.00 61.09 479 ALA A O 1
ATOM 3615 N N . PRO A 1 480 ? 7.175 6.262 -15.764 1.00 58.50 480 PRO A N 1
ATOM 3616 C CA . PRO A 1 480 ? 8.392 7.016 -16.073 1.00 58.50 480 PRO A CA 1
ATOM 3617 C C . PRO A 1 480 ? 8.939 7.808 -14.875 1.00 58.50 480 PRO A C 1
ATOM 3619 O O . PRO A 1 480 ? 10.153 7.907 -14.710 1.00 58.50 480 PRO A O 1
ATOM 3622 N N . GLU A 1 481 ? 8.061 8.332 -14.017 1.00 61.62 481 GLU A N 1
ATOM 3623 C CA . GLU A 1 481 ? 8.430 9.129 -12.840 1.00 61.62 481 GLU A CA 1
ATOM 3624 C C . GLU A 1 481 ? 8.874 8.240 -11.668 1.00 61.62 481 GLU A C 1
ATOM 3626 O O . GLU A 1 481 ? 9.873 8.530 -11.011 1.00 61.62 481 GLU A O 1
ATOM 3631 N N . VAL A 1 482 ? 8.171 7.123 -11.437 1.00 55.38 482 VAL A N 1
ATOM 3632 C CA . VAL A 1 482 ? 8.423 6.197 -10.315 1.00 55.38 482 VAL A CA 1
ATOM 3633 C C . VAL A 1 482 ? 9.664 5.331 -10.542 1.00 55.38 482 VAL A C 1
ATOM 3635 O O . VAL A 1 482 ? 10.503 5.184 -9.648 1.00 55.38 482 VAL A O 1
ATOM 3638 N N . LEU A 1 483 ? 9.786 4.742 -11.734 1.00 52.47 483 LEU A N 1
ATOM 3639 C CA . LEU A 1 483 ? 10.847 3.785 -12.053 1.00 52.47 483 LEU A CA 1
ATOM 3640 C C . LEU A 1 483 ? 12.044 4.472 -12.714 1.00 52.47 483 LEU A C 1
ATOM 3642 O O . LEU A 1 483 ? 13.184 4.144 -12.389 1.00 52.47 483 LEU A O 1
ATOM 3646 N N . GLY A 1 484 ? 11.813 5.469 -13.575 1.00 50.72 484 GLY A N 1
ATOM 3647 C CA . GLY A 1 484 ? 12.883 6.155 -14.304 1.00 50.72 484 GLY A CA 1
ATOM 3648 C C . GLY A 1 484 ? 13.849 6.930 -13.400 1.00 50.72 484 GLY A C 1
ATOM 3649 O O . GLY A 1 484 ? 15.060 6.871 -13.608 1.00 50.72 484 GLY A O 1
ATOM 3650 N N . ALA A 1 485 ? 13.344 7.604 -12.360 1.00 49.44 485 ALA A N 1
ATOM 3651 C CA . ALA A 1 485 ? 14.172 8.353 -11.408 1.00 49.44 485 ALA A CA 1
ATOM 3652 C C . ALA A 1 485 ? 14.899 7.460 -10.383 1.00 49.44 485 ALA A C 1
ATOM 3654 O O . ALA A 1 485 ? 15.942 7.850 -9.854 1.00 49.44 485 ALA A O 1
ATOM 3655 N N . SER A 1 486 ? 14.350 6.280 -10.085 1.00 44.41 486 SER A N 1
ATOM 3656 C CA . SER A 1 486 ? 14.903 5.329 -9.108 1.00 44.41 486 SER A CA 1
ATOM 3657 C C . SER A 1 486 ? 15.971 4.433 -9.743 1.00 44.41 486 SER A C 1
ATOM 3659 O O . SER A 1 486 ? 17.038 4.247 -9.165 1.00 44.41 486 SER A O 1
ATOM 3661 N N . LEU A 1 487 ? 15.753 3.973 -10.980 1.00 43.41 487 LEU A N 1
ATOM 3662 C CA . LEU A 1 487 ? 16.735 3.194 -11.743 1.00 43.41 487 LEU A CA 1
ATOM 3663 C C . LEU A 1 487 ? 17.967 4.013 -12.141 1.00 43.41 487 LEU A C 1
ATOM 3665 O O . LEU A 1 487 ? 19.073 3.486 -12.117 1.00 43.41 487 LEU A O 1
ATOM 3669 N N . ALA A 1 488 ? 17.805 5.307 -12.438 1.00 44.56 488 ALA A N 1
ATOM 3670 C CA . ALA A 1 488 ? 18.933 6.205 -12.703 1.00 44.56 488 ALA A CA 1
ATOM 3671 C C . ALA A 1 488 ? 19.801 6.489 -11.461 1.00 44.56 488 ALA A C 1
ATOM 3673 O O . ALA A 1 488 ? 20.921 6.965 -11.607 1.00 44.56 488 ALA A O 1
ATOM 3674 N N . ARG A 1 489 ? 19.275 6.237 -10.251 1.00 42.56 489 ARG A N 1
ATOM 3675 C CA . ARG A 1 489 ? 19.989 6.397 -8.971 1.00 42.56 489 ARG A CA 1
ATOM 3676 C C . ARG A 1 489 ? 20.575 5.085 -8.433 1.00 42.56 489 ARG A C 1
ATOM 3678 O O . ARG A 1 489 ? 21.468 5.139 -7.595 1.00 42.56 489 ARG A O 1
ATOM 3685 N N . ALA A 1 490 ? 20.060 3.935 -8.874 1.00 37.88 490 ALA A N 1
ATOM 3686 C CA . ALA A 1 490 ? 20.524 2.602 -8.476 1.00 37.88 490 ALA A CA 1
ATOM 3687 C C . ALA A 1 490 ? 21.701 2.069 -9.325 1.00 37.88 490 ALA A C 1
ATOM 3689 O O . ALA A 1 490 ? 22.296 1.052 -8.965 1.00 37.88 490 ALA A O 1
ATOM 3690 N N . GLN A 1 491 ? 22.018 2.739 -10.438 1.00 38.91 491 GLN A N 1
ATOM 3691 C CA . GLN A 1 491 ? 23.177 2.499 -11.311 1.00 38.91 491 GLN A CA 1
ATOM 3692 C C . GLN A 1 491 ? 24.273 3.523 -11.032 1.00 38.91 491 GLN A C 1
ATOM 3694 O O . GLN A 1 491 ? 25.460 3.136 -11.134 1.00 38.91 491 GLN A O 1
#

Secondary structure (DSSP, 8-state):
----GGGSHHHHHHHHHHHHHHHHHHHHHTTSS-SHHHHHHHHHHHHHHHHHHHHHHHHHHHHS----TTGGGS--HHHHTHHHHHHHHHHHIIIIIS-HHHHHHHHHHH--HHHHHHHHHSHHHHHHHHHHHHHHHHHHHHHTTSHHHHHHHHHHHHHHHTTS--HHHHHHHHHHHHHHTTTHHHHHHHHHHHHHGGG-TTHHHHHHHHHHHHHHHHHHHHHHHHTTS-HHHHHHHHHHHHHHH---HHHHHHHHHHHHHTTTTHHHHHHHHHHHHHHHHS-HHHHHHHHHHHHHHHHHHHHTTHHHH--SSHHHHHHT--HHHHHHHHHHHHHHHHHHHHH-TTSHHHHHHHHHHHHHHHHHHTT-HHHHHHHHHHHHHHHTSGGGHHHHHHHHHHHHHHHHSPTTTS-----HHHHHHHHHHHHHHHHHHHHH-TT-HHHHHHHHHHHHHHHHHHTT-HHHHHHHHHHHHHHHHHHHHHTHHHHHHH-